Protein AF-A0AAD8HWA9-F1 (afdb_monomer)

Solvent-accessible surface area (backbone atoms only — not comparable to full-atom values): 43691 Å² total; per-residue (Å²): 137,83,85,90,86,88,87,91,81,91,84,90,85,90,85,90,84,88,86,84,90,77,82,81,75,80,81,87,80,77,81,75,75,87,84,64,97,68,61,70,68,55,58,55,50,42,59,58,59,64,49,77,80,74,90,68,75,93,70,88,72,83,79,80,77,84,83,80,87,87,89,87,80,91,86,86,87,79,88,87,81,90,82,84,89,86,88,86,81,89,86,84,91,88,86,87,83,89,86,86,88,89,85,86,84,91,80,91,85,91,82,91,76,96,69,92,72,86,72,72,50,77,64,54,53,51,52,53,50,52,55,52,50,52,38,34,59,66,38,38,50,53,48,31,63,45,18,68,37,69,71,51,27,52,52,38,56,77,64,50,43,62,60,54,43,44,56,43,67,73,69,60,88,48,64,68,56,44,29,44,44,40,42,26,52,36,32,32,44,72,38,72,74,48,35,49,53,53,72,68,38,86,68,42,62,58,55,49,59,57,44,64,75,54,89,52,63,67,37,38,28,34,42,27,46,34,51,26,50,46,42,60,39,88,78,15,52,67,58,37,62,68,43,48,48,67,70,51,48,50,44,54,54,47,51,42,67,69,57,87,50,66,67,43,36,42,23,37,47,47,28,53,34,28,46,66,71,25,55,69,70,41,25,68,61,42,48,63,55,43,55,76,74,37,48,57,60,46,48,45,52,49,50,52,50,53,50,55,44,52,78,74,44,92,54,78,81,50,51,62,44,51,35,50,48,40,50,36,50,35,54,44,49,70,36,85,97,50,15,65,72,50,43,69,35,67,65,52,56,50,53,43,50,54,56,39,54,50,84,61,50,80,84,42,36,67,45,40,43,44,37,36,36,39,47,31,58,29,50,74,82,30,73,74,56,45,68,73,50,50,78,38,64,64,52,56,47,38,54,58,70,43,51,83,78,28,75,90,36,70,64,39,42,44,18,46,25,37,44,51,23,55,43,39,52,72,55,74,85,54,95,67,58,67,68,62,53,52,54,54,49,50,50,51,59,76,41,37,67,62,55,46,52,59,57,63,69,50,78,78,57,91,80,79,80,76,96,71,83,92,67,101,67,90,72,78,56,33,53,63,53,20,37,54,36,51,47,44,44,53,50,53,51,52,55,51,61,77,69,57,73,92,78,89,83,90,81,81,88,74,62,67,65,55,56,50,52,51,48,56,68,60,70,72,56,67,42,31,49,38,81,54,97,67,30,35,28,38,53,43,47,54,71,74,61,93,91,62,83,53,98,86,57,86,47,42,33,38,34,42,40,37,39,70,45,72,80,33,39,63,63,51,52,53,50,51,74,72,35,87,62,41,73,74,77,60,59,48,88,46,74,36,48,43,64,56,76,43,44,43,48,47,76,50,78,50,77,44,76,46,47,67,61,42,35,75,75,65,61,41,54,58,56,33,86,89,46,64,68,51,60,89,81,41,102,57,86,60,53,52,89,77,43,76,50,72,51,74,51,72,38,39,71,66,45,59,70,64,43,78,80,78,88,89,83,91,81,92,83,85,87,82,85,84,80,96,71,81,89,70,71,46,70,48,68,50,76,45,27,27,37,38,37,31,26,31,71,87,79,65,47,75,79,44,75,53,70,48,80,72,54,67,61,123

Secondary structure (DSSP, 8-state):
----------------------PPPPPS-----TT-SS-HHHHHHHHHHTSPPP-------------------------------------------------------------------HHHHHHHHHHHHHHIIIIIHHHHHHTTSHHHHHHHHHTTHHHHHHHHHHH---HHHHHHHHHHHHHHTTSHHHHHHHHTSTTHHHHHHHGGG---HHHHHHHHHHHHHHHTSTT-HHHHHHH-SHHHHHHHHHHHHH---HHHHHHHHHHHHHHHHS-HHHHHHHHHHHHHTTHHHHHHHHHHHHHHHHHHS--THHHHHHHHHHHHHHHHHTSTTTHHHHHT-HHHHHHHHHHHT-S-TTTTHHHHHHHHHHHHHHHHS-HHHHHHHTT-HHHHHHHHTTGGGSTT-HHHHHHHHHHHHHHGGGGSSS---HHHHHHHHHHHHHTHHHHHHHHHHTTT--S--------S--PPPHHHHHHHHHHHHHHHHHHHHHH--S----S----HHHHHHHHHHHH-SEEEEEEETTEEEEEEEPPPPTT---TTPPPEEEEEEEESSTTTHHHHHHHHHHSTTHHHHT---S-EEEEEEE---EEEEEEEE-HHHHHHTT--GGG-SSS-TTTTT-SS-------EEEEEEEE-TTSTTTTTS--------------------EEEE--S-EEEEEEETTT--EEEEEEES-----

Organism: NCBI:txid360622

Radius of gyration: 44.49 Å; Cα contacts (8 Å, |Δi|>4): 782; chains: 1; bounding box: 123×96×144 Å

Mean predicted aligned error: 19.8 Å

InterPro domains:
  IPR011989 Armadillo-like helical [G3DSA:1.25.10.10] (128-453)
  IPR016024 Armadillo-type fold [SSF48371] (143-524)
  IPR023795 Serpin, conserved site [PS00284] (684-694)
  IPR023796 Serpin domain [PF00079] (530-711)
  IPR023796 Serpin domain [SM00093] (346-711)
  IPR036186 Serpin superfamily [SSF56574] (532-711)
  IPR042185 Serpin superfamily, domain 2 [G3DSA:2.30.39.10] (522-615)
  IPR042185 Serpin superfamily, domain 2 [G3DSA:2.30.39.10] (666-713)
  IPR052464 Synovial Proliferation Regulator [PTHR23424] (20-462)

Structure (mmCIF, N/CA/C/O backbone):
data_AF-A0AAD8HWA9-F1
#
_entry.id   AF-A0AAD8HWA9-F1
#
loop_
_atom_site.group_PDB
_atom_site.id
_atom_site.type_symbol
_atom_site.label_atom_id
_atom_site.label_alt_id
_atom_site.label_comp_id
_atom_site.label_asym_id
_atom_site.label_entity_id
_atom_site.label_seq_id
_atom_site.pdbx_PDB_ins_code
_atom_site.Cartn_x
_atom_site.Cartn_y
_atom_site.Cartn_z
_atom_site.occupancy
_atom_site.B_iso_or_equiv
_atom_site.auth_seq_id
_atom_site.auth_comp_id
_atom_site.auth_asym_id
_atom_site.auth_atom_id
_atom_site.pdbx_PDB_model_num
ATOM 1 N N . MET A 1 1 ? -18.175 44.333 -7.449 1.00 30.64 1 MET A N 1
ATOM 2 C CA . MET A 1 1 ? -19.142 45.452 -7.505 1.00 30.64 1 MET A CA 1
ATOM 3 C C . MET A 1 1 ? -20.526 44.831 -7.435 1.00 30.64 1 MET A C 1
ATOM 5 O O . MET A 1 1 ? -20.897 44.147 -8.371 1.00 30.64 1 MET A O 1
ATOM 9 N N . SER A 1 2 ? -21.100 44.691 -6.244 1.00 31.38 2 SER A N 1
ATOM 10 C CA . SER A 1 2 ? -21.904 45.689 -5.509 1.00 31.38 2 SER A CA 1
ATOM 11 C C . SER A 1 2 ? -23.396 45.515 -5.810 1.00 31.38 2 SER A C 1
ATOM 13 O O . SER A 1 2 ? -23.853 45.803 -6.910 1.00 31.38 2 SER A O 1
ATOM 15 N N . ILE A 1 3 ? -24.107 45.025 -4.792 1.00 35.56 3 ILE A N 1
ATOM 16 C CA . ILE A 1 3 ? -25.570 44.935 -4.661 1.00 35.56 3 ILE A CA 1
ATOM 17 C C . ILE A 1 3 ? -26.160 46.361 -4.585 1.00 35.56 3 ILE A C 1
ATOM 19 O O . ILE A 1 3 ? -25.444 47.296 -4.208 1.00 35.56 3 ILE A O 1
ATOM 23 N N . PRO A 1 4 ? -27.459 46.538 -4.885 1.00 45.69 4 PRO A N 1
ATOM 24 C CA . PRO A 1 4 ? -28.333 46.993 -3.803 1.00 45.69 4 PRO A CA 1
ATOM 25 C C . PRO A 1 4 ? -29.704 46.295 -3.734 1.00 45.69 4 PRO A C 1
ATOM 27 O O . PRO A 1 4 ? -30.178 45.640 -4.657 1.00 45.69 4 PRO A O 1
ATOM 30 N N . SER A 1 5 ? -30.268 46.469 -2.547 1.00 35.44 5 SER A N 1
ATOM 31 C CA . SER A 1 5 ? -31.387 45.855 -1.840 1.00 35.44 5 SER A CA 1
ATOM 32 C C . SER A 1 5 ? -32.720 46.603 -1.976 1.00 35.44 5 SER A C 1
ATOM 34 O O . SER A 1 5 ? -32.731 47.766 -2.368 1.00 35.44 5 SER A O 1
ATOM 36 N N . GLN A 1 6 ? -33.811 45.939 -1.561 1.00 33.28 6 GLN A N 1
ATOM 37 C CA . GLN A 1 6 ? -35.008 46.434 -0.831 1.00 33.28 6 GLN A CA 1
ATOM 38 C C . GLN A 1 6 ? -36.048 45.287 -0.800 1.00 33.28 6 GLN A C 1
ATOM 40 O O . GLN A 1 6 ? -36.110 44.537 -1.765 1.00 33.28 6 GLN A O 1
ATOM 45 N N . SER A 1 7 ? -36.955 45.053 0.153 1.00 31.30 7 SER A N 1
ATOM 46 C CA . SER A 1 7 ? -37.254 45.419 1.553 1.00 31.30 7 SER A CA 1
ATOM 47 C C . SER A 1 7 ? -38.742 45.054 1.736 1.00 31.30 7 SER A C 1
ATOM 49 O O . SER A 1 7 ? -39.508 45.392 0.836 1.00 31.30 7 SER A O 1
ATOM 51 N N . ASN A 1 8 ? -39.158 44.413 2.837 1.00 27.41 8 ASN A N 1
ATOM 52 C CA . ASN A 1 8 ? -40.399 44.713 3.587 1.00 27.41 8 ASN A CA 1
ATOM 53 C C . ASN A 1 8 ? -40.631 43.700 4.723 1.00 27.41 8 ASN A C 1
ATOM 55 O O . ASN A 1 8 ? -40.444 42.502 4.530 1.00 27.41 8 ASN A O 1
ATOM 59 N N . ALA A 1 9 ? -41.048 44.229 5.875 1.00 31.14 9 ALA A N 1
ATOM 60 C CA . ALA A 1 9 ? -41.313 43.555 7.143 1.00 31.14 9 ALA A CA 1
ATOM 61 C C . ALA A 1 9 ? -42.718 43.934 7.672 1.00 31.14 9 ALA A C 1
ATOM 63 O O . ALA A 1 9 ? -43.141 45.074 7.474 1.00 31.14 9 ALA A O 1
ATOM 64 N N . ASP A 1 10 ? -43.383 42.933 8.263 1.00 30.36 10 ASP A N 1
ATOM 65 C CA . ASP A 1 10 ? -44.186 42.841 9.508 1.00 30.36 10 ASP A CA 1
ATOM 66 C C . ASP A 1 10 ? -45.304 43.852 9.880 1.00 30.36 10 ASP A C 1
ATOM 68 O O . ASP A 1 10 ? -45.093 45.062 9.886 1.00 30.36 10 ASP A O 1
ATOM 72 N N . ASP A 1 11 ? -46.512 43.344 10.219 1.00 30.02 11 ASP A N 1
ATOM 73 C CA . ASP A 1 11 ? -47.008 43.165 11.617 1.00 30.02 11 ASP A CA 1
ATOM 74 C C . ASP A 1 11 ? -48.532 42.818 11.742 1.00 30.02 11 ASP A C 1
ATOM 76 O O . ASP A 1 11 ? -49.375 43.456 11.113 1.00 30.02 11 ASP A O 1
ATOM 80 N N . GLU A 1 12 ? -48.833 41.784 12.562 1.00 30.61 12 GLU A N 1
ATOM 81 C CA . GLU A 1 12 ? -49.868 41.579 13.632 1.00 30.61 12 GLU A CA 1
ATOM 82 C C . GLU A 1 12 ? -51.322 42.162 13.533 1.00 30.61 12 GLU A C 1
ATOM 84 O O . GLU A 1 12 ? -51.535 43.236 12.995 1.00 30.61 12 GLU A O 1
ATOM 89 N N . GLN A 1 13 ? -52.450 41.627 14.067 1.00 29.00 13 GLN A N 1
ATOM 90 C CA . GLN A 1 13 ? -52.815 40.717 15.184 1.00 29.00 13 GLN A CA 1
ATOM 91 C C . GLN A 1 13 ? -54.371 40.488 15.192 1.00 29.00 13 GLN A C 1
ATOM 93 O O . GLN A 1 13 ? -55.104 41.429 14.881 1.00 29.00 13 GLN A O 1
ATOM 98 N N . GLN A 1 14 ? -54.914 39.341 15.666 1.00 28.14 14 GLN A N 1
ATOM 99 C CA . GLN A 1 14 ? -56.225 39.273 16.378 1.00 28.14 14 GLN A CA 1
ATOM 100 C C . GLN A 1 14 ? -56.448 37.968 17.194 1.00 28.14 14 GLN A C 1
ATOM 102 O O . GLN A 1 14 ? -55.934 36.909 16.856 1.00 28.14 14 GLN A O 1
ATOM 107 N N . GLN A 1 15 ? -57.199 38.091 18.301 1.00 30.38 15 GLN A N 1
ATOM 108 C CA . GLN A 1 15 ? -57.195 37.296 19.550 1.00 30.38 15 GLN A CA 1
ATOM 109 C C . GLN A 1 15 ? -58.162 36.081 19.678 1.00 30.38 15 GLN A C 1
ATOM 111 O O . GLN A 1 15 ? -59.292 36.133 19.210 1.00 30.38 15 GLN A O 1
ATOM 116 N N . ASN A 1 16 ? -57.724 35.115 20.515 1.00 27.03 16 ASN A N 1
ATOM 117 C CA . ASN A 1 16 ? -58.396 34.304 21.572 1.00 27.03 16 ASN A CA 1
ATOM 118 C C . ASN A 1 16 ? -59.593 33.349 21.301 1.00 27.03 16 ASN A C 1
ATOM 120 O O . ASN A 1 16 ? -60.705 33.796 21.043 1.00 27.03 16 ASN A O 1
ATOM 124 N N . SER A 1 17 ? -59.447 32.054 21.665 1.00 26.14 17 SER A N 1
ATOM 125 C CA . SER A 1 17 ? -60.053 31.461 22.896 1.00 26.14 17 SER A CA 1
ATOM 126 C C . SER A 1 17 ? -59.819 29.932 23.100 1.00 26.14 17 SER A C 1
ATOM 128 O O . SER A 1 17 ? -60.095 29.132 22.220 1.00 26.14 17 SER A O 1
ATOM 130 N N . VAL A 1 18 ? -59.356 29.581 24.317 1.00 30.23 18 VAL A N 1
ATOM 131 C CA . VAL A 1 18 ? -59.703 28.433 25.210 1.00 30.23 18 VAL A CA 1
ATOM 132 C C . VAL A 1 18 ? -59.422 26.956 24.790 1.00 30.23 18 VAL A C 1
ATOM 134 O O . VAL A 1 18 ? -60.035 26.405 23.887 1.00 30.23 18 VAL A O 1
ATOM 137 N N . GLN A 1 19 ? -58.545 26.296 25.571 1.00 29.11 19 GLN A N 1
ATOM 138 C CA . GLN A 1 19 ? -58.250 24.839 25.689 1.00 29.11 19 GLN A CA 1
ATOM 139 C C . GLN A 1 19 ? -59.367 24.071 26.464 1.00 29.11 19 GLN A C 1
ATOM 141 O O . GLN A 1 19 ? -60.099 24.758 27.181 1.00 29.11 19 GLN A O 1
ATOM 146 N N . PRO A 1 20 ? -59.496 22.707 26.457 1.00 37.34 20 PRO A N 1
ATOM 147 C CA . PRO A 1 20 ? -58.376 21.785 26.744 1.00 37.34 20 PRO A CA 1
ATOM 148 C C . PRO A 1 20 ? -58.397 20.335 26.156 1.00 37.34 20 PRO A C 1
ATOM 150 O O . PRO A 1 20 ? -59.402 19.854 25.653 1.00 37.34 20 PRO A O 1
ATOM 153 N N . TYR A 1 21 ? -57.240 19.660 26.286 1.00 30.38 21 TYR A N 1
ATOM 154 C CA . TYR A 1 21 ? -56.927 18.210 26.233 1.00 30.38 21 TYR A CA 1
ATOM 155 C C . TYR A 1 21 ? -57.610 17.292 25.196 1.00 30.38 21 TYR A C 1
ATOM 157 O O . TYR A 1 21 ? -58.744 16.890 25.399 1.00 30.38 21 TYR A O 1
ATOM 165 N N . HIS A 1 22 ? -56.836 16.804 24.213 1.00 34.84 22 HIS A N 1
ATOM 166 C CA . HIS A 1 22 ? -56.788 15.396 23.771 1.00 34.84 22 HIS A CA 1
ATOM 167 C C . HIS A 1 22 ? -55.508 15.162 22.939 1.00 34.84 22 HIS A C 1
ATOM 169 O O . HIS A 1 22 ? -55.109 16.020 22.155 1.00 34.84 22 HIS A O 1
ATOM 175 N N . HIS A 1 23 ? -54.848 14.020 23.156 1.00 32.06 23 HIS A N 1
ATOM 176 C CA . HIS A 1 23 ? -53.682 13.546 22.400 1.00 32.06 23 HIS A CA 1
ATOM 177 C C . HIS A 1 23 ? -53.932 13.596 20.879 1.00 32.06 23 HIS A C 1
ATOM 179 O O . HIS A 1 23 ? -55.026 13.213 20.454 1.00 32.06 23 HIS A O 1
ATOM 185 N N . PRO A 1 24 ? -52.961 13.998 20.038 1.00 31.22 24 PRO A N 1
ATOM 186 C CA . PRO A 1 24 ? -53.087 13.771 18.605 1.00 31.22 24 PRO A CA 1
ATOM 187 C C . PRO A 1 24 ? -52.964 12.264 18.328 1.00 31.22 24 PRO A C 1
ATOM 189 O O . PRO A 1 24 ? -52.052 11.606 18.826 1.00 31.22 24 PRO A O 1
ATOM 192 N N . CYS A 1 25 ? -53.914 11.708 17.570 1.00 30.34 25 CYS A N 1
ATOM 193 C CA . CYS A 1 25 ? -53.794 10.359 17.013 1.00 30.34 25 CYS A CA 1
ATOM 194 C C . CYS A 1 25 ? -52.544 10.269 16.118 1.00 30.34 25 CYS A C 1
ATOM 196 O O . CYS A 1 25 ? -52.185 11.279 15.504 1.00 30.34 25 CYS A O 1
ATOM 198 N N . PRO A 1 26 ? -51.901 9.089 16.022 1.00 32.84 26 PRO A N 1
ATOM 199 C CA . PRO A 1 26 ? -50.756 8.905 15.137 1.00 32.84 26 PRO A CA 1
ATOM 200 C C . PRO A 1 26 ? -51.168 9.219 13.689 1.00 32.84 26 PRO A C 1
ATOM 202 O O . PRO A 1 26 ? -52.302 8.904 13.305 1.00 32.84 26 PRO A O 1
ATOM 205 N N . PRO A 1 27 ? -50.304 9.871 12.892 1.00 35.84 27 PRO A N 1
ATOM 206 C CA . PRO A 1 27 ? -50.616 10.160 11.502 1.00 35.84 27 PRO A CA 1
ATOM 207 C C . PRO A 1 27 ? -50.806 8.847 10.736 1.00 35.84 27 PRO A C 1
ATOM 209 O O . PRO A 1 27 ? -49.982 7.940 10.796 1.00 35.84 27 PRO A O 1
ATOM 212 N N . SER A 1 28 ? -51.930 8.741 10.034 1.00 41.75 28 SER A N 1
ATOM 213 C CA . SER A 1 28 ? -52.166 7.702 9.039 1.00 41.75 28 SER A CA 1
ATOM 214 C C . SER A 1 28 ? -51.324 8.004 7.801 1.00 41.75 28 SER A C 1
ATOM 216 O O . SER A 1 28 ? -51.420 9.113 7.274 1.00 41.75 28 SER A O 1
ATOM 218 N N . ASP A 1 29 ? -50.564 6.997 7.367 1.00 42.84 29 ASP A N 1
ATOM 219 C CA . ASP A 1 29 ? -49.710 6.923 6.170 1.00 42.84 29 ASP A CA 1
ATOM 220 C C . ASP A 1 29 ? -48.204 7.158 6.403 1.00 42.84 29 ASP A C 1
ATOM 222 O O . ASP A 1 29 ? -47.565 7.971 5.738 1.00 42.84 29 ASP A O 1
ATOM 226 N N . GLU A 1 30 ? -47.597 6.354 7.283 1.00 37.91 30 GLU A N 1
ATOM 227 C CA . GLU A 1 30 ? -46.209 5.919 7.080 1.00 37.91 30 GLU A CA 1
ATOM 228 C C . GLU A 1 30 ? -46.222 4.778 6.052 1.00 37.91 30 GLU A C 1
ATOM 230 O O . GLU A 1 30 ? -46.548 3.627 6.349 1.00 37.91 30 GLU A O 1
ATOM 235 N N . LEU A 1 31 ? -45.919 5.115 4.797 1.00 36.25 31 LEU A N 1
ATOM 236 C CA . LEU A 1 31 ? -45.506 4.129 3.802 1.00 36.25 31 LEU A CA 1
ATOM 237 C C . LEU A 1 31 ? -44.145 3.580 4.239 1.00 36.25 31 LEU A C 1
ATOM 239 O O . LEU A 1 31 ? -43.100 4.118 3.879 1.00 36.25 31 LEU A O 1
ATOM 243 N N . PHE A 1 32 ? -44.173 2.525 5.048 1.00 40.81 32 PHE A N 1
ATOM 244 C CA . PHE A 1 32 ? -42.990 1.737 5.355 1.00 40.81 32 PHE A CA 1
ATOM 245 C C . PHE A 1 32 ? -42.527 1.027 4.083 1.00 40.81 32 PHE A C 1
ATOM 247 O O . PHE A 1 32 ? -43.255 0.217 3.503 1.00 40.81 32 PHE A O 1
ATOM 254 N N . ASP A 1 33 ? -41.323 1.371 3.635 1.00 37.69 33 ASP A N 1
ATOM 255 C CA . ASP A 1 33 ? -40.653 0.689 2.538 1.00 37.69 33 ASP A CA 1
ATOM 256 C C . ASP A 1 33 ? -40.306 -0.747 2.970 1.00 37.69 33 ASP A C 1
ATOM 258 O O . ASP A 1 33 ? -39.709 -0.983 4.020 1.00 37.69 33 ASP A O 1
ATOM 262 N N . VAL A 1 34 ? -40.745 -1.728 2.182 1.00 42.34 34 VAL A N 1
ATOM 263 C CA . VAL A 1 34 ? -40.865 -3.153 2.550 1.00 42.34 34 VAL A CA 1
ATOM 264 C C . VAL A 1 34 ? -39.536 -3.902 2.362 1.00 42.34 34 VAL A C 1
ATOM 266 O O . VAL A 1 34 ? -39.508 -5.037 1.886 1.00 42.34 34 VAL A O 1
ATOM 269 N N . SER A 1 35 ? -38.403 -3.275 2.680 1.00 42.78 35 SER A N 1
ATOM 270 C CA . SER A 1 35 ? -37.082 -3.885 2.463 1.00 42.78 35 SER A CA 1
ATOM 271 C C . SER A 1 35 ? -36.523 -4.628 3.682 1.00 42.78 35 SER A C 1
ATOM 273 O O . SER A 1 35 ? -35.545 -5.362 3.539 1.00 42.78 35 SER A O 1
ATOM 275 N N . THR A 1 36 ? -37.162 -4.535 4.855 1.00 49.91 36 THR A N 1
ATOM 276 C CA . THR A 1 36 ? -36.752 -5.268 6.063 1.00 49.91 36 THR A CA 1
ATOM 277 C C . THR A 1 36 ? -37.834 -6.242 6.539 1.00 49.91 36 THR A C 1
ATOM 279 O O . THR A 1 36 ? -39.019 -5.932 6.618 1.00 49.91 36 THR A O 1
ATOM 282 N N . THR A 1 37 ? -37.431 -7.478 6.847 1.00 61.88 37 THR A N 1
ATOM 283 C CA . THR A 1 37 ? -38.319 -8.565 7.304 1.00 61.88 37 THR A CA 1
ATOM 284 C C . THR A 1 37 ? -38.633 -8.517 8.803 1.00 61.88 37 THR A C 1
ATOM 286 O O . THR A 1 37 ? -39.300 -9.419 9.310 1.00 61.88 37 THR A O 1
ATOM 289 N N . VAL A 1 38 ? -38.130 -7.516 9.531 1.00 75.44 38 VAL A N 1
ATOM 290 C CA . VAL A 1 38 ? -38.249 -7.408 10.991 1.00 75.44 38 VAL A CA 1
ATOM 291 C C . VAL A 1 38 ? -39.128 -6.209 11.341 1.00 75.44 38 VAL A C 1
ATOM 293 O O . VAL A 1 38 ? -38.863 -5.090 10.915 1.00 75.44 38 VAL A O 1
ATOM 296 N N . ASP A 1 39 ? -40.181 -6.454 12.122 1.00 79.94 39 ASP A N 1
ATOM 297 C CA . ASP A 1 39 ? -41.118 -5.428 12.594 1.00 79.94 39 ASP A CA 1
ATOM 298 C C . ASP A 1 39 ? -40.396 -4.408 13.506 1.00 79.94 39 ASP A C 1
ATOM 300 O O . ASP A 1 39 ? -39.759 -4.826 14.480 1.00 79.94 39 ASP A O 1
ATOM 304 N N . PRO A 1 40 ? -40.512 -3.085 13.268 1.00 85.31 40 PRO A N 1
ATOM 305 C CA . PRO A 1 40 ? -39.975 -2.050 14.157 1.00 85.31 40 PRO A CA 1
ATOM 306 C C . PRO A 1 40 ? -40.352 -2.237 15.636 1.00 85.31 40 PRO A C 1
ATOM 308 O O . PRO A 1 40 ? -39.545 -1.994 16.538 1.00 85.31 40 PRO A O 1
ATOM 311 N N . SER A 1 41 ? -41.556 -2.747 15.902 1.00 87.50 41 SER A N 1
ATOM 312 C CA . SER A 1 41 ? -42.059 -3.039 17.249 1.00 87.50 41 SER A CA 1
ATOM 313 C C . SER A 1 41 ? -41.216 -4.094 17.970 1.00 87.50 41 SER A C 1
ATOM 315 O O . SER A 1 41 ? -41.079 -4.053 19.196 1.00 87.50 41 SER A O 1
ATOM 317 N N . TYR A 1 42 ? -40.628 -5.031 17.221 1.00 92.38 42 TYR A N 1
ATOM 318 C CA . TYR A 1 42 ? -39.742 -6.055 17.763 1.00 92.38 42 TYR A CA 1
ATOM 319 C C . TYR A 1 42 ? -38.426 -5.444 18.256 1.00 92.38 42 TYR A C 1
ATOM 321 O O . TYR A 1 42 ? -38.023 -5.716 19.385 1.00 92.38 42 TYR A O 1
ATOM 329 N N . VAL A 1 43 ? -37.813 -4.547 17.475 1.00 91.19 43 VAL A N 1
ATOM 330 C CA . VAL A 1 43 ? -36.579 -3.836 17.866 1.00 91.19 43 VAL A CA 1
ATOM 331 C C . VAL A 1 43 ? -36.803 -3.025 19.144 1.00 91.19 43 VAL A C 1
ATOM 333 O O . VAL A 1 43 ? -36.037 -3.137 20.100 1.00 91.19 43 VAL A O 1
ATOM 336 N N . ILE A 1 44 ? -37.911 -2.282 19.214 1.00 91.69 44 ILE A N 1
ATOM 337 C CA . ILE A 1 44 ? -38.283 -1.504 20.405 1.00 91.69 44 ILE A CA 1
ATOM 338 C C . ILE A 1 44 ? -38.509 -2.424 21.615 1.00 91.69 44 ILE A C 1
ATOM 340 O O . ILE A 1 44 ? -38.101 -2.102 22.733 1.00 91.69 44 ILE A O 1
ATOM 344 N N . SER A 1 45 ? -39.150 -3.583 21.413 1.00 93.19 45 SER A N 1
ATOM 345 C CA . SER A 1 45 ? -39.345 -4.573 22.477 1.00 93.19 45 SER A CA 1
ATOM 346 C C . SER A 1 45 ? -38.015 -5.098 23.020 1.00 93.19 45 SER A C 1
ATOM 348 O O . SER A 1 45 ? -37.881 -5.209 24.237 1.00 93.19 45 SER A O 1
ATOM 350 N N . LEU A 1 46 ? -37.034 -5.372 22.155 1.00 93.69 46 LEU A N 1
ATOM 351 C CA . LEU A 1 46 ? -35.701 -5.816 22.568 1.00 93.69 46 LEU A CA 1
ATOM 352 C C . LEU A 1 46 ? -34.983 -4.753 23.409 1.00 93.69 46 LEU A C 1
ATOM 354 O O . LEU A 1 46 ? -34.505 -5.080 24.490 1.00 93.69 46 LEU A O 1
ATOM 358 N N . ILE A 1 47 ? -34.982 -3.483 22.979 1.00 93.12 47 ILE A N 1
ATOM 359 C CA . ILE A 1 47 ? -34.357 -2.382 23.740 1.00 93.12 47 ILE A CA 1
ATOM 360 C C . ILE A 1 47 ? -34.980 -2.275 25.138 1.00 93.12 47 ILE A C 1
ATOM 362 O O . ILE A 1 47 ? -34.273 -2.183 26.139 1.00 93.12 47 ILE A O 1
ATOM 366 N N . ARG A 1 48 ? -36.313 -2.360 25.237 1.00 92.06 48 ARG A N 1
ATOM 367 C CA . ARG A 1 48 ? -37.019 -2.302 26.529 1.00 92.06 48 ARG A CA 1
ATOM 368 C C . ARG A 1 48 ? -36.670 -3.460 27.460 1.00 92.06 48 ARG A C 1
ATOM 370 O O . ARG A 1 48 ? -36.685 -3.265 28.670 1.00 92.06 48 ARG A O 1
ATOM 377 N N . LYS A 1 49 ? -36.365 -4.643 26.922 1.00 91.50 49 LYS A N 1
ATOM 378 C CA . LYS A 1 49 ? -35.958 -5.812 27.717 1.00 91.50 49 LYS A CA 1
ATOM 379 C C . LYS A 1 49 ? -34.545 -5.696 28.297 1.00 91.50 49 LYS A C 1
ATOM 381 O O . LYS A 1 49 ? -34.229 -6.451 29.209 1.00 91.50 49 LYS A O 1
ATOM 386 N N . LEU A 1 50 ? -33.721 -4.772 27.793 1.00 90.25 50 LEU A N 1
ATOM 387 C CA . LEU A 1 50 ? -32.393 -4.477 28.344 1.00 90.25 50 LEU A CA 1
ATOM 388 C C . LEU A 1 50 ? -32.428 -3.493 29.520 1.00 90.25 50 LEU A C 1
ATOM 390 O O . LEU A 1 50 ? -31.440 -3.357 30.240 1.00 90.25 50 LEU A O 1
ATOM 394 N N . LEU A 1 51 ? -33.550 -2.798 29.725 1.00 86.38 51 LEU A N 1
ATOM 395 C CA . LEU A 1 51 ? -33.713 -1.910 30.869 1.00 86.38 51 LEU A CA 1
ATOM 396 C C . LEU A 1 51 ? -33.838 -2.733 32.162 1.00 86.38 51 LEU A C 1
ATOM 398 O O . LEU A 1 51 ? -34.503 -3.773 32.158 1.00 86.38 51 LEU A O 1
ATOM 402 N N . PRO A 1 52 ? -33.261 -2.265 33.286 1.00 76.50 52 PRO A N 1
ATOM 403 C CA . PRO A 1 52 ? -33.460 -2.911 34.575 1.00 76.50 52 PRO A CA 1
ATOM 404 C C . PRO A 1 52 ? -34.960 -3.040 34.869 1.00 76.50 52 PRO A C 1
ATOM 406 O O . PRO A 1 52 ? -35.707 -2.086 34.616 1.00 76.50 52 PRO A O 1
ATOM 409 N N . PRO A 1 53 ? -35.426 -4.170 35.426 1.00 65.94 53 PRO A N 1
ATOM 410 C CA . PRO A 1 53 ? -36.815 -4.285 35.838 1.00 65.94 53 PRO A CA 1
ATOM 411 C C . PRO A 1 53 ? -37.104 -3.175 36.852 1.00 65.94 53 PRO A C 1
ATOM 413 O O . PRO A 1 53 ? -36.448 -3.090 37.891 1.00 65.94 53 PRO A O 1
ATOM 416 N N . CYS A 1 54 ? -38.053 -2.287 36.539 1.00 39.69 54 CYS A N 1
ATOM 417 C CA . CYS A 1 54 ? -38.448 -1.240 37.471 1.00 39.69 54 CYS A CA 1
ATOM 418 C C . CYS A 1 54 ? -38.857 -1.888 38.796 1.00 39.69 54 CYS A C 1
ATOM 420 O O . CYS A 1 54 ? -39.779 -2.703 38.842 1.00 39.69 54 CYS A O 1
ATOM 422 N N . SER A 1 55 ? -38.214 -1.477 39.886 1.00 36.59 55 SER A N 1
ATOM 423 C CA . SER A 1 55 ? -38.670 -1.710 41.253 1.00 36.59 55 SER A CA 1
ATOM 424 C C . SER A 1 55 ? -39.928 -0.877 41.529 1.00 36.59 55 SER A C 1
ATOM 426 O O . SER A 1 55 ? -39.960 0.012 42.373 1.00 36.59 55 SER A O 1
ATOM 428 N N . THR A 1 56 ? -41.006 -1.146 40.795 1.00 32.44 56 THR A N 1
ATOM 429 C CA . THR A 1 56 ? -42.348 -0.729 41.183 1.00 32.44 56 THR A CA 1
ATOM 430 C C . THR A 1 56 ? -42.931 -1.813 42.066 1.00 32.44 56 THR A C 1
ATOM 432 O O . THR A 1 56 ? -43.246 -2.906 41.602 1.00 32.44 56 THR A O 1
ATOM 435 N N . SER A 1 57 ? -43.033 -1.475 43.351 1.00 31.75 57 SER A N 1
ATOM 436 C CA . SER A 1 57 ? -43.930 -2.050 44.352 1.00 31.75 57 SER A CA 1
ATOM 437 C C . SER A 1 57 ? -44.998 -2.983 43.778 1.00 31.75 57 SER A C 1
ATOM 439 O O . SER A 1 57 ? -45.828 -2.542 42.985 1.00 31.75 57 SER A O 1
ATOM 441 N N . SER A 1 58 ? -44.995 -4.235 44.238 1.00 32.56 58 SER A N 1
ATOM 442 C CA . SER A 1 58 ? -46.196 -5.017 44.554 1.00 32.56 58 SER A CA 1
ATOM 443 C C . SER A 1 58 ? -47.513 -4.483 43.970 1.00 32.56 58 SER A C 1
ATOM 445 O O . SER A 1 58 ? -48.359 -3.940 44.677 1.00 32.56 58 SER A O 1
ATOM 447 N N . ILE A 1 59 ? -47.730 -4.711 42.676 1.00 26.80 59 ILE A N 1
ATOM 448 C CA . ILE A 1 59 ? -49.076 -4.797 42.119 1.00 26.80 59 ILE A CA 1
ATOM 449 C C . ILE A 1 59 ? -49.202 -6.192 41.527 1.00 26.80 59 ILE A C 1
ATOM 451 O O . ILE A 1 59 ? -48.868 -6.460 40.377 1.00 26.80 59 ILE A O 1
ATOM 455 N N . VAL A 1 60 ? -49.694 -7.089 42.378 1.00 29.25 60 VAL A N 1
ATOM 456 C CA . VAL A 1 60 ? -50.362 -8.316 41.962 1.00 29.25 60 VAL A CA 1
ATOM 457 C C . VAL A 1 60 ? -51.490 -7.902 41.019 1.00 29.25 60 VAL A C 1
ATOM 459 O O . VAL A 1 60 ? -52.514 -7.383 41.458 1.00 29.25 60 VAL A O 1
ATOM 462 N N . THR A 1 61 ? -51.302 -8.113 39.722 1.00 23.59 61 THR A N 1
ATOM 463 C CA . THR A 1 61 ? -52.420 -8.275 38.796 1.00 23.59 61 THR A CA 1
ATOM 464 C C . THR A 1 61 ? -52.550 -9.766 38.545 1.00 23.59 61 THR A C 1
ATOM 466 O O . THR A 1 61 ? -51.733 -10.391 37.880 1.00 23.59 61 THR A O 1
ATOM 469 N N . CYS A 1 62 ? -53.555 -10.359 39.187 1.00 26.42 62 CYS A N 1
ATOM 470 C CA . CYS A 1 62 ? -54.045 -11.674 38.822 1.00 26.42 62 CYS A CA 1
ATOM 471 C C . CYS A 1 62 ? -54.621 -11.575 37.408 1.00 26.42 62 CYS A C 1
ATOM 473 O O . CYS A 1 62 ? -55.729 -11.062 37.239 1.00 26.42 62 CYS A O 1
ATOM 475 N N . GLU A 1 63 ? -53.907 -12.080 36.410 1.00 26.97 63 GLU A N 1
ATOM 476 C CA . GLU A 1 63 ? -54.542 -12.478 35.160 1.00 26.97 63 GLU A CA 1
ATOM 477 C C . GLU A 1 63 ? -55.077 -13.900 35.346 1.00 26.97 63 GLU A C 1
ATOM 479 O O . GLU A 1 63 ? -54.351 -14.891 35.374 1.00 26.97 63 GLU A O 1
ATOM 484 N N . ASN A 1 64 ? -56.389 -13.964 35.585 1.00 25.47 64 ASN A N 1
ATOM 485 C CA . ASN A 1 64 ? -57.172 -15.180 35.446 1.00 25.47 64 ASN A CA 1
ATOM 486 C C . ASN A 1 64 ? -57.157 -15.581 33.968 1.00 25.47 64 ASN A C 1
ATOM 488 O O . ASN A 1 64 ? -57.816 -14.935 33.156 1.00 25.47 64 ASN A O 1
ATOM 492 N N . GLU A 1 65 ? -56.464 -16.665 33.635 1.00 30.30 65 GLU A N 1
ATOM 493 C CA . GLU A 1 65 ? -56.745 -17.389 32.401 1.00 30.30 65 GLU A CA 1
ATOM 494 C C . GLU A 1 65 ? -58.040 -18.193 32.563 1.00 30.30 65 GLU A C 1
ATOM 496 O O . GLU A 1 65 ? -58.197 -19.037 33.455 1.00 30.30 65 GLU A O 1
ATOM 501 N N . ASP A 1 66 ? -58.982 -17.880 31.679 1.00 26.00 66 ASP A N 1
ATOM 502 C CA . ASP A 1 66 ? -60.262 -18.543 31.492 1.00 26.00 66 ASP A CA 1
ATOM 503 C C . ASP A 1 66 ? -60.093 -20.056 31.297 1.00 26.00 66 ASP A C 1
ATOM 505 O O . ASP A 1 66 ? -59.589 -20.546 30.285 1.00 26.00 66 ASP A O 1
ATOM 509 N N . ARG A 1 67 ? -60.626 -20.824 32.250 1.00 26.86 67 ARG A N 1
ATOM 510 C CA . ARG A 1 67 ? -61.010 -22.219 32.028 1.00 26.86 67 ARG A CA 1
ATOM 511 C C . ARG A 1 67 ? -62.380 -22.255 31.364 1.00 26.86 67 ARG A C 1
ATOM 513 O O . ARG A 1 67 ? -63.378 -21.910 31.992 1.00 26.86 67 ARG A O 1
ATOM 520 N N . THR A 1 68 ? -62.449 -22.821 30.160 1.00 25.33 68 THR A N 1
ATOM 521 C CA . THR A 1 68 ? -63.655 -23.530 29.710 1.00 25.33 68 THR A CA 1
ATOM 522 C C . THR A 1 68 ? -63.381 -25.034 29.683 1.00 25.33 68 THR A C 1
ATOM 524 O O . THR A 1 68 ? -62.309 -25.487 29.293 1.00 25.33 68 THR A O 1
ATOM 527 N N . CYS A 1 69 ? -64.352 -25.767 30.218 1.00 25.73 69 CYS A N 1
ATOM 528 C CA . CYS A 1 69 ? -64.336 -27.158 30.656 1.00 25.73 69 CYS A CA 1
ATOM 529 C C . CYS A 1 69 ? -64.232 -28.188 29.517 1.00 25.73 69 CYS A C 1
ATOM 531 O O . CYS A 1 69 ? -64.763 -27.938 28.441 1.00 25.73 69 CYS A O 1
ATOM 533 N N . ASP A 1 70 ? -63.761 -29.406 29.824 1.00 23.19 70 ASP A N 1
ATOM 534 C CA . ASP A 1 70 ? -64.714 -30.524 29.894 1.00 23.19 70 ASP A CA 1
ATOM 535 C C . ASP A 1 70 ? -64.258 -31.707 30.769 1.00 23.19 70 ASP A C 1
ATOM 537 O O . ASP A 1 70 ? -63.073 -31.944 30.994 1.00 23.19 70 ASP A O 1
ATOM 541 N N . LEU A 1 71 ? -65.265 -32.378 31.327 1.00 25.27 71 LEU A N 1
ATOM 542 C CA . LEU A 1 71 ? -65.246 -33.366 32.407 1.00 25.27 71 LEU A CA 1
ATOM 543 C C . LEU A 1 71 ? -64.865 -34.798 31.988 1.00 25.27 71 LEU A C 1
ATOM 545 O O . LEU A 1 71 ? -65.054 -35.182 30.840 1.00 25.27 71 LEU A O 1
ATOM 549 N N . MET A 1 72 ? -64.499 -35.600 33.007 1.00 23.44 72 MET A N 1
ATOM 550 C CA . MET A 1 72 ? -64.832 -37.023 33.292 1.00 23.44 72 MET A CA 1
ATOM 551 C C . MET A 1 72 ? -63.584 -37.783 33.783 1.00 23.44 72 MET A C 1
ATOM 553 O O . MET A 1 72 ? -62.512 -37.590 33.238 1.00 23.44 72 MET A O 1
ATOM 557 N N . VAL A 1 73 ? -63.574 -38.678 34.775 1.00 24.83 73 VAL A N 1
ATOM 558 C CA . VAL A 1 73 ? -64.537 -39.263 35.720 1.00 24.83 73 VAL A CA 1
ATOM 559 C C . VAL A 1 73 ? -63.684 -39.859 36.864 1.00 24.83 73 VAL A C 1
ATOM 561 O O . VAL A 1 73 ? -62.512 -40.172 36.683 1.00 24.83 73 VAL A O 1
ATOM 564 N N . ARG A 1 74 ? -64.278 -39.965 38.055 1.00 25.02 74 ARG A N 1
ATOM 565 C CA . ARG A 1 74 ? -63.729 -40.547 39.293 1.00 25.02 74 ARG A CA 1
ATOM 566 C C . ARG A 1 74 ? -63.312 -42.012 39.126 1.00 25.02 74 ARG A C 1
ATOM 568 O O . ARG A 1 74 ? -64.080 -42.762 38.541 1.00 25.02 74 ARG A O 1
ATOM 575 N N . GLU A 1 75 ? -62.274 -42.430 39.843 1.00 24.08 75 GLU A N 1
ATOM 576 C CA . GLU A 1 75 ? -62.239 -43.736 40.513 1.00 24.08 75 GLU A CA 1
ATOM 577 C C . GLU A 1 75 ? -61.404 -43.635 41.799 1.00 24.08 75 GLU A C 1
ATOM 579 O O . GLU A 1 75 ? -60.410 -42.914 41.869 1.00 24.08 75 GLU A O 1
ATOM 584 N N . ALA A 1 76 ? -61.921 -44.264 42.849 1.00 25.62 76 ALA A N 1
ATOM 585 C CA . ALA A 1 76 ? -61.366 -44.354 44.193 1.00 25.62 76 ALA A CA 1
ATOM 586 C C . ALA A 1 76 ? -60.879 -45.792 44.433 1.00 25.62 76 ALA A C 1
ATOM 588 O O . ALA A 1 76 ? -61.274 -46.665 43.670 1.00 25.62 76 ALA A O 1
ATOM 589 N N . GLU A 1 77 ? -60.124 -45.986 45.526 1.00 26.16 77 GLU A N 1
ATOM 590 C CA . GLU A 1 77 ? -59.596 -47.230 46.148 1.00 26.16 77 GLU A CA 1
ATOM 591 C C . GLU A 1 77 ? -58.057 -47.169 46.190 1.00 26.16 77 GLU A C 1
ATOM 593 O O . GLU A 1 77 ? -57.431 -46.832 45.196 1.00 26.16 77 GLU A O 1
ATOM 598 N N . GLY A 1 78 ? -57.332 -47.412 47.281 1.00 24.62 78 GLY A N 1
ATOM 599 C CA . GLY A 1 78 ? -57.616 -47.860 48.642 1.00 24.62 78 GLY A CA 1
ATOM 600 C C . GLY A 1 78 ? -56.266 -48.196 49.319 1.00 24.62 78 GLY A C 1
ATOM 601 O O . GLY A 1 78 ? -55.290 -48.430 48.616 1.00 24.62 78 GLY A O 1
ATOM 602 N N . GLU A 1 79 ? -56.256 -48.240 50.660 1.00 26.22 79 GLU A N 1
ATOM 603 C CA . GLU A 1 79 ? -55.263 -48.902 51.552 1.00 26.22 79 GLU A CA 1
ATOM 604 C C . GLU A 1 79 ? -53.870 -48.231 51.696 1.00 26.22 79 GLU A C 1
ATOM 606 O O . GLU A 1 79 ? -53.198 -47.963 50.713 1.00 26.22 79 GLU A O 1
ATOM 611 N N . CYS A 1 80 ? -53.357 -47.783 52.855 1.00 23.53 80 CYS A N 1
ATOM 612 C CA . CYS A 1 80 ? -53.254 -48.241 54.260 1.00 23.53 80 CYS A CA 1
ATOM 613 C C . CYS A 1 80 ? -51.819 -48.701 54.621 1.00 23.53 80 CYS A C 1
ATOM 615 O O . CYS A 1 80 ? -51.212 -49.473 53.889 1.00 23.53 80 CYS A O 1
ATOM 617 N N . MET A 1 81 ? -51.401 -48.300 55.836 1.00 25.98 81 MET A N 1
ATOM 618 C CA . MET A 1 81 ? -50.265 -48.734 56.687 1.00 25.98 81 MET A CA 1
ATOM 619 C C . MET A 1 81 ? -48.919 -47.995 56.485 1.00 25.98 81 MET A C 1
ATOM 621 O O . MET A 1 81 ? -48.416 -47.925 55.371 1.00 25.98 81 MET A O 1
ATOM 625 N N . GLU A 1 82 ? -48.384 -47.243 57.471 1.00 26.17 82 GLU A N 1
ATOM 626 C CA . GLU A 1 82 ? -47.729 -47.678 58.747 1.00 26.17 82 GLU A CA 1
ATOM 627 C C . GLU A 1 82 ? -46.504 -48.572 58.463 1.00 26.17 82 GLU A C 1
ATOM 629 O O . GLU A 1 82 ? -46.610 -49.483 57.658 1.00 26.17 82 GLU A O 1
ATOM 634 N N . GLU A 1 83 ? -45.278 -48.427 58.976 1.00 25.48 83 GLU A N 1
ATOM 635 C CA . GLU A 1 83 ? -44.603 -47.865 60.163 1.00 25.48 83 GLU A CA 1
ATOM 636 C C . GLU A 1 83 ? -43.116 -47.661 59.723 1.00 25.48 83 GLU A C 1
ATOM 638 O O . GLU A 1 83 ? -42.668 -48.283 58.766 1.00 25.48 83 GLU A O 1
ATOM 643 N N . GLY A 1 84 ? -42.278 -46.761 60.244 1.00 25.81 84 GLY A N 1
ATOM 644 C CA . GLY A 1 84 ? -41.757 -46.742 61.608 1.00 25.81 84 GLY A CA 1
ATOM 645 C C . GLY A 1 84 ? -40.252 -47.083 61.647 1.00 25.81 84 GLY A C 1
ATOM 646 O O . GLY A 1 84 ? -39.864 -48.235 61.519 1.00 25.81 84 GLY A O 1
ATOM 647 N N . GLY A 1 85 ? -39.420 -46.075 61.934 1.00 25.94 85 GLY A N 1
ATOM 648 C CA . GLY A 1 85 ? -38.266 -46.224 62.835 1.00 25.94 85 GLY A CA 1
ATOM 649 C C . GLY A 1 85 ? -36.900 -46.704 62.296 1.00 25.94 85 GLY A C 1
ATOM 650 O O . GLY A 1 85 ? -36.801 -47.205 61.188 1.00 25.94 85 GLY A O 1
ATOM 651 N N . PRO A 1 86 ? -35.816 -46.492 63.081 1.00 50.56 86 PRO A N 1
ATOM 652 C CA . PRO A 1 86 ? -34.582 -45.854 62.592 1.00 50.56 86 PRO A CA 1
ATOM 653 C C . PRO A 1 86 ? -33.286 -46.622 62.972 1.00 50.56 86 PRO A C 1
ATOM 655 O O . PRO A 1 86 ? -33.348 -47.784 63.367 1.00 50.56 86 PRO A O 1
ATOM 658 N N . SER A 1 87 ? -32.137 -45.913 62.975 1.00 28.08 87 SER A N 1
ATOM 659 C CA . SER A 1 87 ? -30.805 -46.273 63.540 1.00 28.08 87 SER A CA 1
ATOM 660 C C . SER A 1 87 ? -29.830 -46.959 62.568 1.00 28.08 87 SER A C 1
ATOM 662 O O . SER A 1 87 ? -30.270 -47.637 61.654 1.00 28.08 87 SER A O 1
ATOM 664 N N . LYS A 1 88 ? -28.497 -46.901 62.684 1.00 28.06 88 LYS A N 1
ATOM 665 C CA . LYS A 1 88 ? -27.457 -46.151 63.432 1.00 28.06 88 LYS A CA 1
ATOM 666 C C . LYS A 1 88 ? -26.110 -46.653 62.852 1.00 28.06 88 LYS A C 1
ATOM 668 O O . LYS A 1 88 ? -26.075 -47.754 62.310 1.00 28.06 88 LYS A O 1
ATOM 673 N N . GLY A 1 89 ? -25.017 -45.925 63.095 1.00 25.83 89 GLY A N 1
ATOM 674 C CA . GLY A 1 89 ? -23.628 -46.428 63.028 1.00 25.83 89 GLY A CA 1
ATOM 675 C C . GLY A 1 89 ? -22.711 -45.499 62.222 1.00 25.83 89 GLY A C 1
ATOM 676 O O . GLY A 1 89 ? -22.893 -45.414 61.017 1.00 25.83 89 GLY A O 1
ATOM 677 N N . GLU A 1 90 ? -21.921 -44.608 62.845 1.00 28.16 90 GLU A N 1
ATOM 678 C CA . GLU A 1 90 ? -20.565 -44.849 63.417 1.00 28.16 90 GLU A CA 1
ATOM 679 C C . GLU A 1 90 ? -19.516 -45.114 62.315 1.00 28.16 90 GLU A C 1
ATOM 681 O O . GLU A 1 90 ? -19.794 -45.881 61.407 1.00 28.16 90 GLU A O 1
ATOM 686 N N . ASN A 1 91 ? -18.276 -44.615 62.308 1.00 28.12 91 ASN A N 1
ATOM 687 C CA . ASN A 1 91 ? -17.477 -43.640 63.067 1.00 28.12 91 ASN A CA 1
ATOM 688 C C . ASN A 1 91 ? -16.107 -43.531 62.331 1.00 28.12 91 ASN A C 1
ATOM 690 O O . ASN A 1 91 ? -15.872 -44.296 61.401 1.00 28.12 91 ASN A O 1
ATOM 694 N N . GLU A 1 92 ? -15.207 -42.680 62.850 1.00 26.67 92 GLU A N 1
ATOM 695 C CA . GLU A 1 92 ? -13.736 -42.561 62.627 1.00 26.67 92 GLU A CA 1
ATOM 696 C C . GLU A 1 92 ? -13.300 -41.286 61.855 1.00 26.67 92 GLU A C 1
ATOM 698 O O . GLU A 1 92 ? -13.591 -41.161 60.672 1.00 26.67 92 GLU A O 1
ATOM 703 N N . VAL A 1 93 ? -12.828 -40.192 62.504 1.00 28.28 93 VAL A N 1
ATOM 704 C CA . VAL A 1 93 ? -11.577 -39.935 63.304 1.00 28.28 93 VAL A CA 1
ATOM 705 C C . VAL A 1 93 ? -10.361 -39.812 62.361 1.00 28.28 93 VAL A C 1
ATOM 707 O O . VAL A 1 93 ? -10.207 -40.678 61.516 1.00 28.28 93 VAL A O 1
ATOM 710 N N . ALA A 1 94 ? -9.427 -38.848 62.364 1.00 27.95 94 ALA A N 1
ATOM 711 C CA . ALA A 1 94 ? -8.986 -37.650 63.115 1.00 27.95 94 ALA A CA 1
ATOM 712 C C . ALA A 1 94 ? -8.315 -36.710 62.051 1.00 27.95 94 ALA A C 1
ATOM 714 O O . ALA A 1 94 ? -8.184 -37.123 60.904 1.00 27.95 94 ALA A O 1
ATOM 715 N N . ASP A 1 95 ? -7.863 -35.469 62.254 1.00 25.70 95 ASP A N 1
ATOM 716 C CA . ASP A 1 95 ? -6.991 -34.955 63.313 1.00 25.70 95 ASP A CA 1
ATOM 717 C C . ASP A 1 95 ? -6.859 -33.417 63.217 1.00 25.70 95 ASP A C 1
ATOM 719 O O . ASP A 1 95 ? -7.170 -32.807 62.193 1.00 25.70 95 ASP A O 1
ATOM 723 N N . ALA A 1 96 ? -6.426 -32.817 64.322 1.00 27.28 96 ALA A N 1
ATOM 724 C CA . ALA A 1 96 ? -6.487 -31.397 64.662 1.00 27.28 96 ALA A CA 1
ATOM 725 C C . ALA A 1 96 ? -5.320 -30.530 64.139 1.00 27.28 96 ALA A C 1
ATOM 727 O O . ALA A 1 96 ? -4.246 -31.045 63.846 1.00 27.28 96 ALA A O 1
ATOM 728 N N . CYS A 1 97 ? -5.528 -29.201 64.127 1.00 27.34 97 CYS A N 1
ATOM 729 C CA . CYS A 1 97 ? -4.647 -28.201 64.764 1.00 27.34 97 CYS A CA 1
ATOM 730 C C . CYS A 1 97 ? -5.303 -26.794 64.792 1.00 27.34 97 CYS A C 1
ATOM 732 O O . CYS A 1 97 ? -5.462 -26.156 63.754 1.00 27.34 97 CYS A O 1
ATOM 734 N N . ASN A 1 98 ? -5.686 -26.377 66.009 1.00 27.55 98 ASN A N 1
ATOM 735 C CA . ASN A 1 98 ? -5.674 -25.045 66.661 1.00 27.55 98 ASN A CA 1
ATOM 736 C C . ASN A 1 98 ? -4.707 -23.996 66.072 1.00 27.55 98 ASN A C 1
ATOM 738 O O . ASN A 1 98 ? -3.735 -24.373 65.428 1.00 27.55 98 ASN A O 1
ATOM 742 N N . ASP A 1 99 ? -4.738 -22.689 66.338 1.00 26.83 99 ASP A N 1
ATOM 743 C CA . ASP A 1 99 ? -5.508 -21.648 67.065 1.00 26.83 99 ASP A CA 1
ATOM 744 C C . ASP A 1 99 ? -4.950 -20.334 66.411 1.00 26.83 99 ASP A C 1
ATOM 746 O O . ASP A 1 99 ? -3.877 -20.361 65.811 1.00 26.83 99 ASP A O 1
ATOM 750 N N . GLU A 1 100 ? -5.592 -19.168 66.345 1.00 26.41 100 GLU A N 1
ATOM 751 C CA . GLU A 1 100 ? -5.771 -18.216 67.443 1.00 26.41 100 GLU A CA 1
ATOM 752 C C . GLU A 1 100 ? -6.717 -17.086 66.987 1.00 26.41 100 GLU A C 1
ATOM 754 O O . GLU A 1 100 ? -6.583 -16.513 65.904 1.00 26.41 100 GLU A O 1
ATOM 759 N N . HIS A 1 101 ? -7.666 -16.763 67.862 1.00 27.45 101 HIS A N 1
ATOM 760 C CA . HIS A 1 101 ? -8.453 -15.536 67.872 1.00 27.45 101 HIS A CA 1
ATOM 761 C C . HIS A 1 101 ? -7.702 -14.449 68.654 1.00 27.45 101 HIS A C 1
ATOM 763 O O . HIS A 1 101 ? -7.231 -14.723 69.754 1.00 27.45 101 HIS A O 1
ATOM 769 N N . GLU A 1 102 ? -7.769 -13.194 68.203 1.00 27.58 102 GLU A N 1
ATOM 770 C CA . GLU A 1 102 ? -7.854 -12.054 69.124 1.00 27.58 102 GLU A CA 1
ATOM 771 C C . GLU A 1 102 ? -9.075 -11.192 68.780 1.00 27.58 102 GLU A C 1
ATOM 773 O O . GLU A 1 102 ? -9.249 -10.692 67.669 1.00 27.58 102 GLU A O 1
ATOM 778 N N . SER A 1 103 ? -9.941 -11.060 69.779 1.00 26.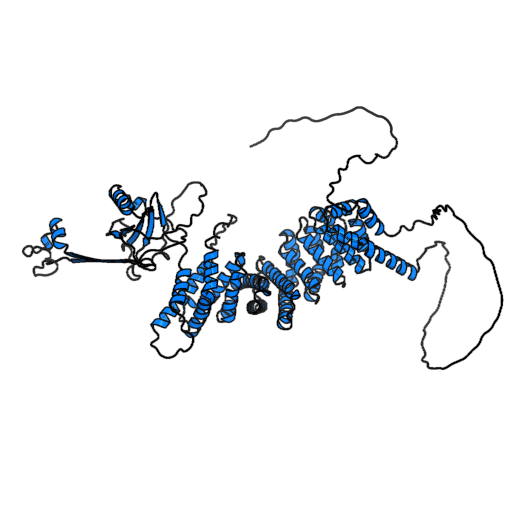94 103 SER A N 1
ATOM 779 C CA . SER A 1 103 ? -11.073 -10.145 69.880 1.00 26.94 103 SER A CA 1
ATOM 780 C C . SER A 1 103 ? -10.741 -9.072 70.915 1.00 26.94 103 SER A C 1
ATOM 782 O O . SER A 1 103 ? -10.197 -9.426 71.961 1.00 26.94 103 SER A O 1
ATOM 784 N N . MET A 1 104 ? -11.173 -7.820 70.722 1.00 27.02 104 MET A N 1
ATOM 785 C CA . MET A 1 104 ? -11.376 -6.906 71.855 1.00 27.02 104 MET A CA 1
ATOM 786 C C . MET A 1 104 ? -12.445 -5.826 71.583 1.00 27.02 104 MET A C 1
ATOM 788 O O . MET A 1 104 ? -12.219 -4.861 70.862 1.00 27.02 104 MET A O 1
ATOM 792 N N . ASP A 1 105 ? -13.628 -6.081 72.148 1.00 27.47 105 ASP A N 1
ATOM 793 C CA . ASP A 1 105 ? -14.461 -5.257 73.045 1.00 27.47 105 ASP A CA 1
ATOM 794 C C . ASP A 1 105 ? -14.855 -3.780 72.772 1.00 27.47 105 ASP A C 1
ATOM 796 O O . ASP A 1 105 ? -14.088 -2.840 72.951 1.00 27.47 105 ASP A O 1
ATOM 800 N N . THR A 1 106 ? -16.167 -3.631 72.506 1.00 27.36 106 THR A N 1
ATOM 801 C CA . THR A 1 106 ? -17.236 -2.865 73.216 1.00 27.36 106 THR A CA 1
ATOM 802 C C . THR A 1 106 ? -17.104 -1.375 73.596 1.00 27.36 106 THR A C 1
ATOM 804 O O . THR A 1 106 ? -16.199 -0.988 74.326 1.00 27.36 106 THR A O 1
ATOM 807 N N . VAL A 1 107 ? -18.154 -0.591 73.265 1.00 28.12 107 VAL A N 1
ATOM 808 C CA . VAL A 1 107 ? -19.161 0.091 74.149 1.00 28.12 107 VAL A CA 1
ATOM 809 C C . VAL A 1 107 ? -19.817 1.258 73.363 1.00 28.12 107 VAL A C 1
ATOM 811 O O . VAL A 1 107 ? -19.103 2.115 72.864 1.00 28.12 107 VAL A O 1
ATOM 814 N N . GLY A 1 108 ? -21.139 1.225 73.092 1.00 26.50 108 GLY A N 1
ATOM 815 C CA . GLY A 1 108 ? -22.190 2.110 73.672 1.00 26.50 108 GLY A CA 1
ATOM 816 C C . GLY A 1 108 ? -22.264 3.495 72.986 1.00 26.50 108 GLY A C 1
ATOM 817 O O . GLY A 1 108 ? -21.263 4.184 72.936 1.00 26.50 108 GLY A O 1
ATOM 818 N N . GLU A 1 109 ? -23.352 3.988 72.385 1.00 26.27 109 GLU A N 1
ATOM 819 C CA . GLU A 1 109 ? -24.698 4.206 72.929 1.00 26.27 109 GLU A CA 1
ATOM 820 C C . GLU A 1 109 ? -25.753 4.486 71.829 1.00 26.27 109 GLU A C 1
ATOM 822 O O . GLU A 1 109 ? -25.466 4.812 70.682 1.00 26.27 109 GLU A O 1
ATOM 827 N N . VAL A 1 110 ? -26.998 4.358 72.282 1.00 29.64 110 VAL A N 1
ATOM 828 C CA . VAL A 1 110 ? -28.328 4.510 71.682 1.00 29.64 110 VAL A CA 1
ATOM 829 C C . VAL A 1 110 ? -28.571 5.800 70.880 1.00 29.64 110 VAL A C 1
ATOM 831 O O . VAL A 1 110 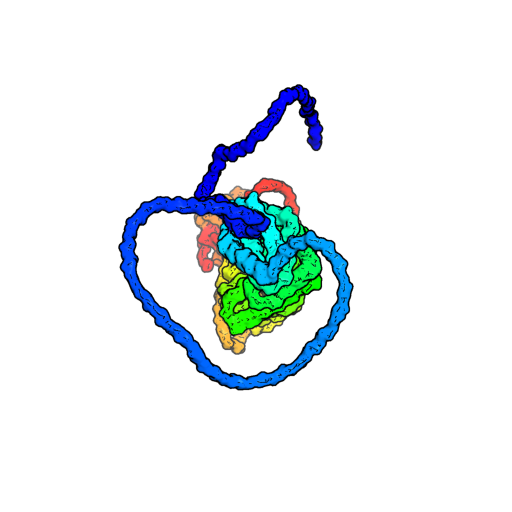? -28.328 6.904 71.356 1.00 29.64 110 VAL A O 1
ATOM 834 N N . GLY A 1 111 ? -29.247 5.657 69.735 1.00 28.19 111 GLY A N 1
ATOM 835 C CA . GLY A 1 111 ? -29.949 6.744 69.048 1.00 28.19 111 GLY A CA 1
ATOM 836 C C . GLY A 1 111 ? -30.847 6.206 67.937 1.00 28.19 111 GLY A C 1
ATOM 837 O O . GLY A 1 111 ? -30.374 5.903 66.850 1.00 28.19 111 GLY A O 1
ATOM 838 N N . GLY A 1 112 ? -32.140 6.038 68.220 1.00 29.53 112 GLY A N 1
ATOM 839 C CA . GLY A 1 112 ? -33.115 5.577 67.235 1.00 29.53 112 GLY A CA 1
ATOM 840 C C . GLY A 1 112 ? -33.412 6.628 66.165 1.00 29.53 112 GLY A C 1
ATOM 841 O O . GLY A 1 112 ? -33.671 7.785 66.493 1.00 29.53 112 GLY A O 1
ATOM 842 N N . HIS A 1 113 ? -33.452 6.195 64.907 1.00 29.97 113 HIS A N 1
ATOM 843 C CA . HIS A 1 113 ? -34.392 6.688 63.905 1.00 29.97 113 HIS A CA 1
ATOM 844 C C . HIS A 1 113 ? -34.706 5.558 62.925 1.00 29.97 113 HIS A C 1
ATOM 846 O O . HIS A 1 113 ? -33.821 4.908 62.377 1.00 29.97 113 HIS A O 1
ATOM 852 N N . ASP A 1 114 ? -36.000 5.320 62.791 1.00 34.22 114 ASP A N 1
ATOM 853 C CA . ASP A 1 114 ? -36.643 4.346 61.930 1.00 34.22 114 ASP A CA 1
ATOM 854 C C . ASP A 1 114 ? -36.472 4.800 60.470 1.00 34.22 114 ASP A C 1
ATOM 856 O O . ASP A 1 114 ? -37.052 5.800 60.046 1.00 34.22 114 ASP A O 1
ATOM 860 N N . ALA A 1 115 ? -35.636 4.098 59.711 1.00 29.41 115 ALA A N 1
ATOM 861 C CA . ALA A 1 115 ? -35.620 4.139 58.256 1.00 29.41 115 ALA A CA 1
ATOM 862 C C . ALA A 1 115 ? -35.297 2.720 57.789 1.00 29.41 115 ALA A C 1
ATOM 864 O O . ALA A 1 115 ? -34.163 2.257 57.900 1.00 29.41 115 ALA A O 1
ATOM 865 N N . ARG A 1 116 ? -36.329 1.998 57.340 1.00 29.30 116 ARG A N 1
ATOM 866 C CA . ARG A 1 116 ? -36.184 0.706 56.665 1.00 29.30 116 ARG A CA 1
ATOM 867 C C . ARG A 1 116 ? -35.426 0.929 55.359 1.00 29.30 116 ARG A C 1
ATOM 869 O O . ARG A 1 116 ? -36.022 1.248 54.338 1.00 29.30 116 ARG A O 1
ATOM 876 N N . ASP A 1 117 ? -34.111 0.805 55.4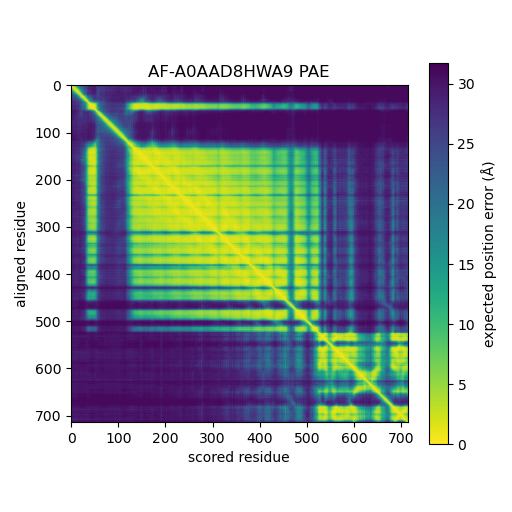38 1.00 28.39 117 ASP A N 1
ATOM 877 C CA . ASP A 1 117 ? -33.212 0.675 54.302 1.00 28.39 117 ASP A CA 1
ATOM 878 C C . ASP A 1 117 ? -33.244 -0.813 53.909 1.00 28.39 117 ASP A C 1
ATOM 880 O O . ASP A 1 117 ? -32.648 -1.655 54.586 1.00 28.39 117 ASP A O 1
ATOM 884 N N . GLU A 1 118 ? -34.033 -1.167 52.889 1.00 39.56 118 GLU A N 1
ATOM 885 C CA . GLU A 1 118 ? -34.000 -2.497 52.265 1.00 39.56 118 GLU A CA 1
ATOM 886 C C . GLU A 1 118 ? -32.659 -2.661 51.538 1.00 39.56 118 GLU A C 1
ATOM 888 O O . GLU A 1 118 ? -32.546 -2.531 50.321 1.00 39.56 118 GLU A O 1
ATOM 893 N N . ARG A 1 119 ? -31.594 -2.921 52.300 1.00 36.53 119 ARG A N 1
ATOM 894 C CA . ARG A 1 119 ? -30.321 -3.365 51.736 1.00 36.53 119 ARG A CA 1
ATOM 895 C C . ARG A 1 119 ? -30.481 -4.818 51.319 1.00 36.53 119 ARG A C 1
ATOM 897 O O . ARG A 1 119 ? -30.443 -5.708 52.165 1.00 36.53 119 ARG A O 1
ATOM 904 N N . LEU A 1 120 ? -30.663 -5.025 50.016 1.00 44.34 120 LEU A N 1
ATOM 905 C CA . LEU A 1 120 ? -30.533 -6.328 49.361 1.00 44.34 120 LEU A CA 1
ATOM 906 C C . LEU A 1 120 ? -29.272 -7.031 49.875 1.00 44.34 120 LEU A C 1
ATOM 908 O O . LEU A 1 120 ? -28.200 -6.411 49.939 1.00 44.34 120 LEU A O 1
ATOM 912 N N . SER A 1 121 ? -29.410 -8.300 50.260 1.00 43.38 121 SER A N 1
ATOM 913 C CA . SER A 1 121 ? -28.271 -9.103 50.697 1.00 43.38 121 SER A CA 1
ATOM 914 C C . SER A 1 121 ? -27.278 -9.254 49.539 1.00 43.38 121 SER A C 1
ATOM 916 O O . SER A 1 121 ? -27.652 -9.147 48.370 1.00 43.38 121 SER A O 1
ATOM 918 N N . ASP A 1 122 ? -25.995 -9.487 49.825 1.00 45.84 122 ASP A N 1
ATOM 919 C CA . ASP A 1 122 ? -24.998 -9.644 48.753 1.00 45.84 122 ASP A CA 1
ATOM 920 C C . ASP A 1 122 ? -25.298 -10.855 47.843 1.00 45.84 122 ASP A C 1
ATOM 922 O O . ASP A 1 122 ? -24.863 -10.875 46.695 1.00 45.84 122 ASP A O 1
ATOM 926 N N . GLN A 1 123 ? -26.117 -11.809 48.306 1.00 40.22 123 GLN A N 1
ATOM 927 C CA . GLN A 1 123 ? -26.688 -12.886 47.490 1.00 40.22 123 GLN A CA 1
ATOM 928 C C . GLN A 1 123 ? -27.763 -12.383 46.514 1.00 40.22 123 GLN A C 1
ATOM 930 O O . GLN A 1 123 ? -27.692 -12.714 45.332 1.00 40.22 123 GLN A O 1
ATOM 935 N N . ASP A 1 124 ? -28.686 -11.524 46.958 1.00 45.50 124 ASP A N 1
ATOM 936 C CA . ASP A 1 124 ? -29.737 -10.961 46.095 1.00 45.50 124 ASP A CA 1
ATOM 937 C C . ASP A 1 124 ? -29.149 -10.046 45.007 1.00 45.50 124 ASP A C 1
ATOM 939 O O . ASP A 1 124 ? -29.612 -10.041 43.868 1.00 45.50 124 ASP A O 1
ATOM 943 N N . LYS A 1 125 ? -28.082 -9.294 45.318 1.00 53.88 125 LYS A N 1
ATOM 944 C CA . LYS A 1 125 ? -27.367 -8.480 44.316 1.00 53.88 125 LYS A CA 1
ATOM 945 C C . LYS A 1 125 ? -26.700 -9.341 43.248 1.00 53.88 125 LYS A C 1
ATOM 947 O O . LYS A 1 125 ? -26.701 -8.965 42.078 1.00 53.88 125 LYS A O 1
ATOM 952 N N . HIS A 1 126 ? -26.138 -10.481 43.646 1.00 55.47 126 HIS A N 1
ATOM 953 C CA . HIS A 1 126 ? -25.481 -11.405 42.729 1.00 55.47 126 HIS A CA 1
ATOM 954 C C . HIS A 1 126 ? -26.493 -12.111 41.817 1.00 55.47 126 HIS A C 1
ATOM 956 O O . HIS A 1 126 ? -26.218 -12.311 40.636 1.00 55.47 126 HIS A O 1
ATOM 962 N N . GLU A 1 127 ? -27.675 -12.443 42.341 1.00 52.25 127 GLU A N 1
ATOM 963 C CA . GLU A 1 127 ? -28.762 -13.073 41.585 1.00 52.25 127 GLU A CA 1
ATOM 964 C C . GLU A 1 127 ? -29.423 -12.085 40.606 1.00 52.25 127 GLU A C 1
ATOM 966 O O . GLU A 1 127 ? -29.630 -12.417 39.440 1.00 52.25 127 GLU A O 1
ATOM 971 N N . VAL A 1 128 ? -29.648 -10.830 41.017 1.00 59.00 128 VAL A N 1
ATOM 972 C CA . VAL A 1 128 ? -30.131 -9.756 40.125 1.00 59.00 128 VAL A CA 1
ATOM 973 C C . VAL A 1 128 ? -29.112 -9.429 39.025 1.00 59.00 128 VAL A C 1
ATOM 975 O O . VAL A 1 128 ? -29.505 -9.223 37.876 1.00 59.00 128 VAL A O 1
ATOM 978 N N . ALA A 1 129 ? -27.811 -9.432 39.337 1.00 60.19 129 ALA A N 1
ATOM 979 C C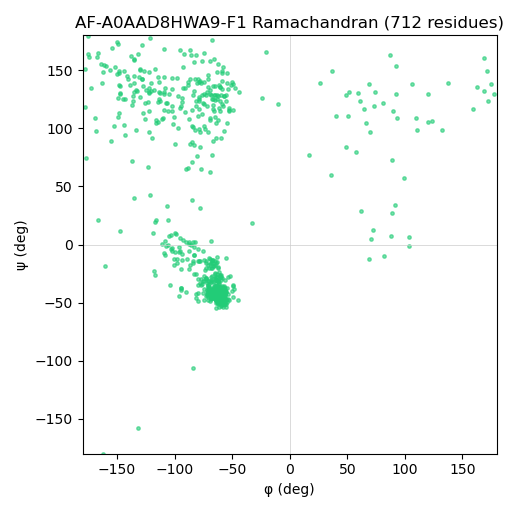A . ALA A 1 129 ? -26.752 -9.245 38.344 1.00 60.19 129 ALA A CA 1
ATOM 980 C C . ALA A 1 129 ? -26.724 -10.381 37.302 1.00 60.19 129 ALA A C 1
ATOM 982 O O . ALA A 1 129 ? -26.654 -10.104 36.105 1.00 60.19 129 ALA A O 1
ATOM 983 N N . LEU A 1 130 ? -26.871 -11.638 37.739 1.00 61.38 130 LEU A N 1
ATOM 984 C CA . LEU A 1 130 ? -26.947 -12.817 36.863 1.00 61.38 130 LEU A CA 1
ATOM 985 C C . LEU A 1 130 ? -28.187 -12.799 35.952 1.00 61.38 130 LEU A C 1
ATOM 987 O O . LEU A 1 130 ? -28.111 -13.172 34.782 1.00 61.38 130 LEU A O 1
ATOM 991 N N . VAL A 1 131 ? -29.336 -12.352 36.469 1.00 61.78 131 VAL A N 1
ATOM 992 C CA . VAL A 1 131 ? -30.567 -12.201 35.672 1.00 61.78 131 VAL A CA 1
ATOM 993 C C . VAL A 1 131 ? -30.409 -11.104 34.615 1.00 61.78 131 VAL A C 1
ATOM 995 O O . VAL A 1 131 ? -30.840 -11.289 33.476 1.00 61.78 131 VAL A O 1
ATOM 998 N N . GLY A 1 132 ? -29.763 -9.988 34.965 1.00 71.75 132 GLY A N 1
ATOM 999 C CA . GLY A 1 132 ? -29.445 -8.917 34.021 1.00 71.75 132 GLY A CA 1
ATOM 1000 C C . GLY A 1 132 ? -28.504 -9.382 32.908 1.00 71.75 132 GLY A C 1
ATOM 1001 O O . GLY A 1 132 ? -28.788 -9.160 31.734 1.00 71.75 132 GLY A O 1
ATOM 1002 N N . GLU A 1 133 ? -27.429 -10.088 33.258 1.00 80.44 133 GLU A N 1
ATOM 1003 C CA . GLU A 1 133 ? -26.456 -10.625 32.298 1.00 80.44 133 GLU A CA 1
ATOM 1004 C C . GLU A 1 133 ? -27.108 -11.566 31.275 1.00 80.44 133 GLU A C 1
ATOM 1006 O O . GLU A 1 133 ? -26.898 -11.416 30.071 1.00 80.44 133 GLU A O 1
ATOM 1011 N N . LYS A 1 134 ? -28.007 -12.448 31.725 1.00 84.25 134 LYS A N 1
ATOM 1012 C CA . LYS A 1 134 ? -28.744 -13.352 30.834 1.00 84.25 134 LYS A CA 1
ATOM 1013 C C . LYS A 1 134 ? -29.652 -12.614 29.841 1.00 84.25 134 LYS A C 1
ATOM 1015 O O . LYS A 1 134 ? -29.758 -13.019 28.686 1.00 84.25 134 LYS A O 1
ATOM 1020 N N . ALA A 1 135 ? -30.291 -11.519 30.258 1.00 86.44 135 ALA A N 1
ATOM 1021 C CA . ALA A 1 135 ? -31.106 -10.701 29.358 1.00 86.44 135 ALA A CA 1
ATOM 1022 C C . ALA A 1 135 ? -30.253 -10.020 28.273 1.00 86.44 135 ALA A C 1
ATOM 1024 O O . ALA A 1 135 ? -30.660 -9.958 27.112 1.00 86.44 135 ALA A O 1
ATOM 1025 N N . TRP A 1 136 ? -29.055 -9.550 28.626 1.00 91.62 136 TRP A N 1
ATOM 1026 C CA . TRP A 1 136 ? -28.103 -9.001 27.660 1.00 91.62 136 TRP A CA 1
ATOM 1027 C C . TRP A 1 136 ? -27.588 -10.058 26.684 1.00 91.62 136 TRP A C 1
ATOM 1029 O O . TRP A 1 136 ? -27.488 -9.778 25.492 1.00 91.62 136 TRP A O 1
ATOM 1039 N N . GLU A 1 137 ? -27.327 -11.280 27.141 1.00 90.19 137 GLU A N 1
ATOM 1040 C CA . GLU A 1 137 ? -26.964 -12.375 26.239 1.00 90.19 137 GLU A CA 1
ATOM 1041 C C . GLU A 1 137 ? -28.101 -12.731 25.271 1.00 90.19 137 GLU A C 1
ATOM 1043 O O . GLU A 1 137 ? -27.863 -12.852 24.072 1.00 90.19 137 GLU A O 1
ATOM 1048 N N . GLU A 1 138 ? -29.337 -12.855 25.759 1.00 91.12 138 GLU A N 1
ATOM 1049 C CA . GLU A 1 138 ? -30.481 -13.260 24.932 1.00 91.12 138 GLU A CA 1
ATOM 1050 C C . GLU A 1 138 ? -30.946 -12.162 23.965 1.00 91.12 138 GLU A C 1
ATOM 1052 O O . GLU A 1 138 ? -31.229 -12.443 22.801 1.00 91.12 138 GLU A O 1
ATOM 1057 N N . TYR A 1 139 ? -31.051 -10.913 24.426 1.00 94.19 139 TYR A N 1
ATOM 1058 C CA . TYR A 1 139 ? -31.633 -9.814 23.645 1.00 94.19 139 TYR A CA 1
ATOM 1059 C C . TYR A 1 139 ? -30.580 -8.865 23.077 1.00 94.19 139 TYR A C 1
ATOM 1061 O O . TYR A 1 139 ? -30.744 -8.359 21.967 1.00 94.19 139 TYR A O 1
ATOM 1069 N N . GLY A 1 140 ? -29.488 -8.639 23.808 1.00 93.88 140 GLY A N 1
ATOM 1070 C CA . GLY A 1 140 ? -28.395 -7.775 23.372 1.00 93.88 140 GLY A CA 1
ATOM 1071 C C . GLY A 1 140 ? -27.646 -8.356 22.175 1.00 93.88 140 GLY A C 1
ATOM 1072 O O . GLY A 1 140 ? -27.364 -7.614 21.242 1.00 93.88 140 GLY A O 1
ATOM 1073 N N . CYS A 1 141 ? -27.417 -9.674 22.120 1.00 94.25 141 CYS A N 1
ATOM 1074 C CA . CYS A 1 141 ? -26.821 -10.303 20.931 1.00 94.25 141 CYS A CA 1
ATOM 1075 C C . CYS A 1 141 ? -27.705 -10.132 19.683 1.00 94.25 141 CYS A C 1
ATOM 1077 O O . CYS A 1 141 ? -27.200 -9.833 18.608 1.00 94.25 141 CYS A O 1
ATOM 1079 N N . VAL A 1 142 ? -29.031 -10.239 19.829 1.00 95.50 142 VAL A N 1
ATOM 1080 C CA . VAL A 1 142 ? -29.962 -10.011 18.709 1.00 95.50 142 VAL A CA 1
ATOM 1081 C C . VAL A 1 142 ? -29.910 -8.555 18.248 1.00 95.50 142 VAL A C 1
ATOM 1083 O O . VAL A 1 142 ? -29.903 -8.284 17.050 1.00 95.50 142 VAL A O 1
ATOM 1086 N N . LEU A 1 143 ? -29.846 -7.602 19.183 1.00 96.06 143 LEU A N 1
ATOM 1087 C CA . LEU A 1 143 ? -29.656 -6.191 18.843 1.00 96.06 143 LEU A CA 1
ATOM 1088 C C . LEU A 1 143 ? -28.301 -5.938 18.177 1.00 96.06 143 LEU A C 1
ATOM 1090 O O . LEU A 1 143 ? -28.236 -5.139 17.250 1.00 96.06 143 LEU A O 1
ATOM 1094 N N . TRP A 1 144 ? -27.244 -6.636 18.591 1.00 97.25 144 TRP A N 1
ATOM 1095 C CA . TRP A 1 144 ? -25.929 -6.549 17.959 1.00 97.25 144 TRP A CA 1
ATOM 1096 C C . TRP A 1 144 ? -25.991 -6.977 16.487 1.00 97.25 144 TRP A C 1
ATOM 1098 O O . TRP A 1 144 ? -25.559 -6.217 15.614 1.00 97.25 144 TRP A O 1
ATOM 1108 N N . ASP A 1 145 ? -26.617 -8.117 16.192 1.00 96.06 145 ASP A N 1
ATOM 1109 C CA . ASP A 1 145 ? -26.809 -8.590 14.816 1.00 96.06 145 ASP A CA 1
ATOM 1110 C C . ASP A 1 145 ? -27.655 -7.611 13.987 1.00 96.06 145 ASP A C 1
ATOM 1112 O O . ASP A 1 145 ? -27.315 -7.274 12.850 1.00 96.06 145 ASP A O 1
ATOM 1116 N N . LEU A 1 146 ? -28.754 -7.111 14.561 1.00 95.56 146 LEU A N 1
ATOM 1117 C CA . LEU A 1 146 ? -29.652 -6.178 13.880 1.00 95.56 146 LEU A CA 1
ATOM 1118 C C . LEU A 1 146 ? -28.997 -4.818 13.608 1.00 95.56 146 LEU A C 1
ATOM 1120 O O . LEU A 1 146 ? -29.304 -4.210 12.584 1.00 95.56 146 LEU A O 1
ATOM 1124 N N . ALA A 1 147 ? -28.090 -4.357 14.475 1.00 96.25 147 ALA A N 1
ATOM 1125 C CA . ALA A 1 147 ? -27.403 -3.070 14.347 1.00 96.25 147 ALA A CA 1
ATOM 1126 C C . ALA A 1 147 ? -26.479 -2.984 13.121 1.00 96.25 147 ALA A C 1
ATOM 1128 O O . ALA A 1 147 ? -26.068 -1.888 12.757 1.00 96.25 147 ALA A O 1
ATOM 1129 N N . ALA A 1 148 ? -26.152 -4.107 12.471 1.00 94.06 148 ALA A N 1
ATOM 1130 C CA . ALA A 1 148 ? -25.413 -4.108 11.207 1.00 94.06 148 ALA A CA 1
ATOM 1131 C C . ALA A 1 148 ? -26.259 -3.628 10.007 1.00 94.06 148 ALA A C 1
ATOM 1133 O O . ALA A 1 148 ? -25.722 -3.368 8.930 1.00 94.06 148 ALA A O 1
ATOM 1134 N N . ASN A 1 149 ? -27.586 -3.555 10.160 1.00 94.19 149 ASN A N 1
ATOM 1135 C CA . ASN A 1 149 ? -28.491 -3.029 9.147 1.00 94.19 149 ASN A CA 1
ATOM 1136 C C . ASN A 1 149 ? -28.818 -1.557 9.433 1.00 94.19 149 ASN A C 1
ATOM 1138 O O . ASN A 1 149 ? -29.315 -1.237 10.509 1.00 94.19 149 ASN A O 1
ATOM 1142 N N . GLU A 1 150 ? -28.629 -0.695 8.434 1.00 93.44 150 GLU A N 1
ATOM 1143 C CA . GLU A 1 150 ? -28.791 0.760 8.560 1.00 93.44 150 GLU A CA 1
ATOM 1144 C C . GLU A 1 150 ? -30.176 1.178 9.071 1.00 93.44 150 GLU A C 1
ATOM 1146 O O . GLU A 1 150 ? -30.273 1.946 10.023 1.00 93.44 150 GLU A O 1
ATOM 1151 N N . MET A 1 151 ? -31.251 0.607 8.518 1.00 91.25 151 MET A N 1
ATOM 1152 C CA . MET A 1 151 ? -32.622 0.951 8.913 1.00 91.25 151 MET A CA 1
ATOM 1153 C C . MET A 1 151 ? -32.909 0.567 10.368 1.00 91.25 151 MET A C 1
ATOM 1155 O O . MET A 1 151 ? -33.535 1.324 11.112 1.00 91.25 151 MET A O 1
ATOM 1159 N N . HIS A 1 152 ? -32.455 -0.615 10.798 1.00 93.81 152 HIS A N 1
ATOM 1160 C CA . HIS A 1 152 ? -32.602 -1.026 12.193 1.00 93.81 152 HIS A CA 1
ATOM 1161 C C . HIS A 1 152 ? -31.729 -0.177 13.116 1.00 93.81 152 HIS A C 1
ATOM 1163 O O . HIS A 1 152 ? -32.189 0.206 14.187 1.00 93.81 152 HIS A O 1
ATOM 1169 N N . ALA A 1 153 ? -30.504 0.146 12.706 1.00 95.31 153 ALA A N 1
ATOM 1170 C CA . ALA A 1 153 ? -29.588 0.996 13.453 1.00 95.31 153 ALA A CA 1
ATOM 1171 C C . ALA A 1 153 ? -30.175 2.403 13.680 1.00 95.31 153 ALA A C 1
ATOM 1173 O O . ALA A 1 153 ? -30.184 2.894 14.811 1.00 95.31 153 ALA A O 1
ATOM 1174 N N . GLU A 1 154 ? -30.747 3.018 12.640 1.00 94.62 154 GLU A N 1
ATOM 1175 C CA . GLU A 1 154 ? -31.459 4.297 12.740 1.00 94.62 154 GLU A CA 1
ATOM 1176 C C . GLU A 1 154 ? -32.636 4.213 13.712 1.00 94.62 154 GLU A C 1
ATOM 1178 O O . GLU A 1 154 ? -32.762 5.051 14.610 1.00 94.62 154 GLU A O 1
ATOM 1183 N N . LEU A 1 155 ? -33.462 3.171 13.587 1.00 94.31 155 LEU A N 1
ATOM 1184 C CA . LEU A 1 155 ? -34.592 2.943 14.483 1.00 94.31 155 LEU A CA 1
ATOM 1185 C C . LEU A 1 155 ? -34.138 2.767 15.940 1.00 94.31 155 LEU A C 1
ATOM 1187 O O . LEU A 1 155 ? -34.783 3.292 16.848 1.00 94.31 155 LEU A O 1
ATOM 1191 N N . MET A 1 156 ? -33.040 2.049 16.187 1.00 96.44 156 MET A N 1
ATOM 1192 C CA . MET A 1 156 ? -32.500 1.866 17.535 1.00 96.44 156 MET A CA 1
ATOM 1193 C C . MET A 1 156 ? -32.064 3.200 18.148 1.00 96.44 156 MET A C 1
ATOM 1195 O O . MET A 1 156 ? -32.423 3.494 19.289 1.00 96.44 156 MET A O 1
ATOM 1199 N N . VAL A 1 157 ? -31.342 4.034 17.393 1.00 95.44 157 VAL A N 1
ATOM 1200 C CA . VAL A 1 157 ? -30.902 5.358 17.863 1.00 95.44 157 VAL A CA 1
ATOM 1201 C C . VAL A 1 157 ? -32.097 6.282 18.114 1.00 95.44 157 VAL A C 1
ATOM 1203 O O . VAL A 1 157 ? -32.142 6.947 19.145 1.00 95.44 157 VAL A O 1
ATOM 1206 N N . GLN A 1 158 ? -33.121 6.260 17.253 1.00 94.25 158 GLN A N 1
ATOM 1207 C CA . GLN A 1 158 ? -34.379 6.990 17.480 1.00 94.25 158 GLN A CA 1
ATOM 1208 C C . GLN A 1 158 ? -35.130 6.526 18.742 1.00 94.25 158 GLN A C 1
ATOM 1210 O O . GLN A 1 158 ? -35.921 7.283 19.303 1.00 94.25 158 GLN A O 1
ATOM 1215 N N . ASN A 1 159 ? -34.883 5.295 19.200 1.00 94.88 159 ASN A N 1
ATOM 1216 C CA . ASN A 1 159 ? -35.500 4.695 20.383 1.00 94.88 159 ASN A CA 1
ATOM 1217 C C . ASN A 1 159 ? -34.534 4.593 21.577 1.00 94.88 159 ASN A C 1
ATOM 1219 O O . ASN A 1 159 ? -34.657 3.683 22.398 1.00 94.88 159 ASN A O 1
ATOM 1223 N N . LEU A 1 160 ? -33.619 5.560 21.699 1.00 95.19 160 LEU A N 1
ATOM 1224 C CA . LEU A 1 160 ? -32.754 5.779 22.864 1.00 95.19 160 LEU A CA 1
ATOM 1225 C C . LEU A 1 160 ? -31.801 4.617 23.194 1.00 95.19 160 LEU A C 1
ATOM 1227 O O . LEU A 1 160 ? -31.456 4.387 24.357 1.00 95.19 160 LEU A O 1
ATOM 1231 N N . VAL A 1 161 ? -31.378 3.838 22.190 1.00 96.56 161 VAL A N 1
ATOM 1232 C CA . VAL A 1 161 ? -30.437 2.734 22.436 1.00 96.56 161 VAL A CA 1
ATOM 1233 C C . VAL A 1 161 ? -29.099 3.240 22.989 1.00 96.56 161 VAL A C 1
ATOM 1235 O O . VAL A 1 161 ? -28.491 2.561 23.811 1.00 96.56 161 VAL A O 1
ATOM 1238 N N . LEU A 1 162 ? -28.640 4.428 22.573 1.00 96.50 162 LEU A N 1
ATOM 1239 C CA . LEU A 1 162 ? -27.338 4.973 22.973 1.00 96.50 162 LEU A CA 1
ATOM 1240 C C . LEU A 1 162 ? -27.310 5.295 24.468 1.00 96.50 162 LEU A C 1
ATOM 1242 O O . LEU A 1 162 ? -26.329 4.995 25.138 1.00 96.50 162 LEU A O 1
ATOM 1246 N N . GLU A 1 163 ? -28.407 5.812 25.012 1.00 95.25 163 GLU A N 1
ATOM 1247 C CA . GLU A 1 163 ? -28.582 6.099 26.432 1.00 95.25 163 GLU A CA 1
ATOM 1248 C C . GLU A 1 163 ? -28.634 4.811 27.261 1.00 95.25 163 GLU A C 1
ATOM 1250 O O . GLU A 1 163 ? -28.041 4.744 28.339 1.00 95.25 163 GLU A O 1
ATOM 1255 N N . VAL A 1 164 ? -29.298 3.765 26.750 1.00 94.94 164 VAL A N 1
ATOM 1256 C CA . VAL A 1 164 ? -29.318 2.439 27.392 1.00 94.94 164 VAL A CA 1
ATOM 1257 C C . VAL A 1 164 ? -27.912 1.841 27.438 1.00 94.94 164 VAL A C 1
ATOM 1259 O O . VAL A 1 164 ? -27.479 1.354 28.484 1.00 94.94 164 VAL A O 1
ATOM 1262 N N . LEU A 1 165 ? -27.181 1.910 26.325 1.00 96.44 165 LEU A N 1
ATOM 1263 C CA . LEU A 1 165 ? -25.812 1.407 26.217 1.00 96.44 165 LEU A CA 1
ATOM 1264 C C . LEU A 1 165 ? -24.848 2.205 27.103 1.00 96.44 165 LEU A C 1
ATOM 1266 O O . LEU A 1 165 ? -24.046 1.604 27.812 1.00 96.44 165 LEU A O 1
ATOM 1270 N N . LEU A 1 166 ? -24.968 3.535 27.132 1.00 95.88 166 LEU A N 1
ATOM 1271 C CA . LEU A 1 166 ? -24.192 4.424 27.999 1.00 95.88 166 LEU A CA 1
ATOM 1272 C C . LEU A 1 166 ? -24.392 4.083 29.479 1.00 95.88 166 LEU A C 1
ATOM 1274 O O . LEU A 1 166 ? -23.423 3.889 30.220 1.00 95.88 166 LEU A O 1
ATOM 1278 N N . ALA A 1 167 ? -25.653 3.982 29.908 1.00 93.06 167 ALA A N 1
ATOM 1279 C CA . ALA A 1 167 ? -25.993 3.636 31.281 1.00 93.06 167 ALA A CA 1
ATOM 1280 C C . ALA A 1 167 ? -25.402 2.274 31.659 1.00 93.06 167 ALA A C 1
ATOM 1282 O O . ALA A 1 167 ? -24.808 2.134 32.726 1.00 93.06 167 ALA A O 1
ATOM 1283 N N . ASN A 1 168 ? -25.498 1.292 30.760 1.00 92.19 168 ASN A N 1
ATOM 1284 C CA . ASN A 1 168 ? -24.964 -0.042 30.983 1.00 92.19 168 ASN A CA 1
ATOM 1285 C C . ASN A 1 168 ? -23.429 -0.067 31.050 1.00 92.19 168 ASN A C 1
ATOM 1287 O O . ASN A 1 168 ? -22.867 -0.631 31.986 1.00 92.19 168 ASN A O 1
ATOM 1291 N N . LEU A 1 169 ? -22.739 0.596 30.118 1.00 94.00 169 LEU A N 1
ATOM 1292 C CA . LEU A 1 169 ? -21.277 0.710 30.128 1.00 94.00 169 LEU A CA 1
ATOM 1293 C C . LEU A 1 169 ? -20.756 1.420 31.386 1.00 94.00 169 LEU A C 1
ATOM 1295 O O . LEU A 1 169 ? -19.640 1.135 31.821 1.00 94.00 169 LEU A O 1
ATOM 1299 N N . SER A 1 170 ? -21.553 2.304 31.990 1.00 90.12 170 SER A N 1
ATOM 1300 C CA . SER A 1 170 ? -21.197 3.009 33.229 1.00 90.12 170 SER A CA 1
ATOM 1301 C C . SER A 1 170 ? -21.238 2.119 34.475 1.00 90.12 170 SER A C 1
ATOM 1303 O O . SER A 1 170 ? -20.516 2.380 35.434 1.00 90.12 170 SER A O 1
ATOM 1305 N N . VAL A 1 171 ? -22.097 1.094 34.491 1.00 87.75 171 VAL A N 1
ATOM 1306 C CA . VAL A 1 171 ? -22.401 0.313 35.708 1.00 87.75 171 VAL A CA 1
ATOM 1307 C C . VAL A 1 171 ? -22.002 -1.157 35.627 1.00 87.75 171 VAL A C 1
ATOM 1309 O O . VAL A 1 171 ? -21.781 -1.782 36.665 1.00 87.75 171 VAL A O 1
ATOM 1312 N N . SER A 1 172 ? -21.934 -1.730 34.425 1.00 85.25 172 SER A N 1
ATOM 1313 C CA . SER A 1 172 ? -21.714 -3.162 34.245 1.00 85.25 172 SER A CA 1
ATOM 1314 C C . SER A 1 172 ? -20.300 -3.572 34.651 1.00 85.25 172 SER A C 1
ATOM 1316 O O . SER A 1 172 ? -19.310 -2.969 34.235 1.00 85.25 172 SER A O 1
ATOM 1318 N N . GLN A 1 173 ? -20.217 -4.645 35.437 1.00 86.56 173 GLN A N 1
ATOM 1319 C CA . GLN A 1 173 ? -18.968 -5.345 35.756 1.00 86.56 173 GLN A CA 1
ATOM 1320 C C . GLN A 1 173 ? -18.774 -6.603 34.896 1.00 86.56 173 GLN A C 1
ATOM 1322 O O . GLN A 1 173 ? -17.722 -7.235 34.970 1.00 86.56 173 GLN A O 1
ATOM 1327 N N . SER A 1 174 ? -19.771 -6.978 34.085 1.00 91.62 174 SER A N 1
ATOM 1328 C CA . SER A 1 174 ? -19.674 -8.141 33.201 1.00 91.62 174 SER A CA 1
ATOM 1329 C C . SER A 1 174 ? -18.920 -7.773 31.925 1.00 91.62 174 SER A C 1
ATOM 1331 O O . SER A 1 174 ? -19.317 -6.866 31.181 1.00 91.62 174 SER A O 1
ATOM 1333 N N . ALA A 1 175 ? -17.845 -8.517 31.660 1.00 93.00 175 ALA A N 1
ATOM 1334 C CA . ALA A 1 175 ? -17.087 -8.420 30.419 1.00 93.00 175 ALA A CA 1
ATOM 1335 C C . ALA A 1 175 ? -17.972 -8.751 29.211 1.00 93.00 175 ALA A C 1
ATOM 1337 O O . ALA A 1 175 ? -17.991 -7.992 28.249 1.00 93.00 175 ALA A O 1
ATOM 1338 N N . ARG A 1 176 ? -18.802 -9.800 29.292 1.00 93.88 176 ARG A N 1
ATOM 1339 C CA . ARG A 1 176 ? -19.677 -10.200 28.183 1.00 93.88 176 ARG A CA 1
ATOM 1340 C C . ARG A 1 176 ? -20.707 -9.127 27.840 1.00 93.88 176 ARG A C 1
ATOM 1342 O O . ARG A 1 176 ? -20.916 -8.800 26.677 1.00 93.88 176 ARG A O 1
ATOM 1349 N N . VAL A 1 177 ? -21.333 -8.538 28.853 1.00 94.06 177 VAL A N 1
ATOM 1350 C CA . VAL A 1 177 ? -22.303 -7.451 28.663 1.00 94.06 177 VAL A CA 1
ATOM 1351 C C . VAL A 1 177 ? -21.632 -6.195 28.090 1.00 94.06 177 VAL A C 1
ATOM 1353 O O . VAL A 1 177 ? -22.211 -5.507 27.244 1.00 94.06 177 VAL A O 1
ATOM 1356 N N . THR A 1 178 ? -20.406 -5.904 28.531 1.00 95.44 178 THR A N 1
ATOM 1357 C CA . THR A 1 178 ? -19.596 -4.788 28.019 1.00 95.44 178 THR A CA 1
ATOM 1358 C C . THR A 1 178 ? -19.224 -5.010 26.555 1.00 95.44 178 THR A C 1
ATOM 1360 O O . THR A 1 178 ? -19.419 -4.109 25.745 1.00 95.44 178 THR A O 1
ATOM 1363 N N . GLU A 1 179 ? -18.771 -6.213 26.202 1.00 96.69 179 GLU A N 1
ATOM 1364 C CA . GLU A 1 179 ? -18.467 -6.629 24.831 1.00 96.69 179 GLU A CA 1
ATOM 1365 C C . GLU A 1 179 ? -19.687 -6.452 23.920 1.00 96.69 179 GLU A C 1
ATOM 1367 O O . GLU A 1 179 ? -19.588 -5.772 22.905 1.00 96.69 179 GLU A O 1
ATOM 1372 N N . ILE A 1 180 ? -20.853 -6.981 24.315 1.00 96.69 180 ILE A N 1
ATOM 1373 C CA . ILE A 1 180 ? -22.101 -6.834 23.549 1.00 96.69 180 ILE A CA 1
ATOM 1374 C C . ILE A 1 180 ? -22.447 -5.354 23.358 1.00 96.69 180 ILE A C 1
ATOM 1376 O O . ILE A 1 180 ? -22.816 -4.936 22.262 1.00 96.69 180 ILE A O 1
ATOM 1380 N N . SER A 1 181 ? -22.306 -4.543 24.410 1.00 97.38 181 SER A N 1
ATOM 1381 C CA . SER A 1 181 ? -22.618 -3.113 24.342 1.00 97.38 181 SER A CA 1
ATOM 1382 C C . SER A 1 181 ? -21.692 -2.375 23.375 1.00 97.38 181 SER A C 1
ATOM 1384 O O . SER A 1 181 ? -22.168 -1.631 22.519 1.00 97.38 181 SER A O 1
ATOM 1386 N N . LEU A 1 182 ? -20.378 -2.605 23.472 1.00 97.50 182 LEU A N 1
ATOM 1387 C CA . LEU A 1 182 ? -19.389 -2.037 22.553 1.00 97.50 182 LEU A CA 1
ATOM 1388 C C . LEU A 1 182 ? -19.614 -2.525 21.119 1.00 97.50 182 LEU A C 1
ATOM 1390 O O . LEU A 1 182 ? -19.516 -1.730 20.189 1.00 97.50 182 LEU A O 1
ATOM 1394 N N . GLY A 1 183 ? -19.979 -3.794 20.949 1.00 97.50 183 GLY A N 1
ATOM 1395 C CA . GLY A 1 183 ? -20.291 -4.404 19.664 1.00 97.50 183 GLY A CA 1
ATOM 1396 C C . GLY A 1 183 ? -21.490 -3.765 18.966 1.00 97.50 183 GLY A C 1
ATOM 1397 O O . GLY A 1 183 ? -21.400 -3.424 17.783 1.00 97.50 183 GLY A O 1
ATOM 1398 N N . ILE A 1 184 ? -22.582 -3.520 19.705 1.00 98.06 184 ILE A N 1
ATOM 1399 C CA . ILE A 1 184 ? -23.747 -2.781 19.196 1.00 98.06 184 ILE A CA 1
ATOM 1400 C C . ILE A 1 184 ? -23.305 -1.387 18.737 1.00 98.06 184 ILE A C 1
ATOM 1402 O O . ILE A 1 184 ? -23.524 -1.042 17.578 1.00 98.06 184 ILE A O 1
ATOM 1406 N N . ILE A 1 185 ? -22.627 -0.609 19.593 1.00 98.00 185 ILE A N 1
ATOM 1407 C CA . ILE A 1 185 ? -22.167 0.751 19.242 1.00 98.00 185 ILE A CA 1
ATOM 1408 C C . ILE A 1 185 ? -21.233 0.715 18.028 1.00 98.00 185 ILE A C 1
ATOM 1410 O O . ILE A 1 185 ? -21.352 1.541 17.127 1.00 98.00 185 ILE A O 1
ATOM 1414 N N . GLY A 1 186 ? -20.326 -0.257 17.971 1.00 96.38 186 GLY A N 1
ATOM 1415 C CA . GLY A 1 186 ? -19.400 -0.438 16.865 1.00 96.38 186 GLY A CA 1
ATOM 1416 C C . GLY A 1 186 ? -20.085 -0.774 15.542 1.00 96.38 186 GLY A C 1
ATOM 1417 O O . GLY A 1 186 ? -19.567 -0.389 14.497 1.00 96.38 186 GLY A O 1
ATOM 1418 N N . ASN A 1 187 ? -21.232 -1.460 15.552 1.00 97.31 187 ASN A N 1
ATOM 1419 C CA . ASN A 1 187 ? -22.044 -1.656 14.347 1.00 97.31 187 ASN A CA 1
ATOM 1420 C C . ASN A 1 187 ? -22.798 -0.375 13.968 1.00 97.31 187 ASN A C 1
ATOM 1422 O O . ASN A 1 187 ? -22.778 0.013 12.803 1.00 97.31 187 ASN A O 1
ATOM 1426 N N . LEU A 1 188 ? -23.359 0.346 14.947 1.00 96.56 188 LEU A N 1
ATOM 1427 C CA . LEU A 1 188 ? -23.983 1.653 14.704 1.00 96.56 188 LEU A CA 1
ATOM 1428 C C . LEU A 1 188 ? -22.983 2.648 14.078 1.00 96.56 188 LEU A C 1
ATOM 1430 O O . LEU A 1 188 ? -23.328 3.368 13.145 1.00 96.56 188 LEU A O 1
ATOM 1434 N N . ALA A 1 189 ? -21.727 2.653 14.536 1.00 94.88 189 ALA A N 1
ATOM 1435 C CA . ALA A 1 189 ? -20.665 3.538 14.050 1.00 94.88 189 ALA A CA 1
ATOM 1436 C C . ALA A 1 189 ? -20.221 3.266 12.598 1.00 94.88 189 ALA A C 1
ATOM 1438 O O . ALA A 1 189 ? -19.573 4.125 11.981 1.00 94.88 189 ALA A O 1
ATOM 1439 N N . CYS A 1 190 ? -20.573 2.106 12.028 1.00 93.69 190 CYS A N 1
ATOM 1440 C CA . CYS A 1 190 ? -20.365 1.816 10.608 1.00 93.69 190 CYS A CA 1
ATOM 1441 C C . CYS A 1 190 ? -21.210 2.731 9.705 1.00 93.69 190 CYS A C 1
ATOM 1443 O O . CYS A 1 190 ? -20.818 2.976 8.566 1.00 93.69 190 CYS A O 1
ATOM 1445 N N . HIS A 1 191 ? -22.320 3.276 10.213 1.00 92.62 191 HIS A N 1
ATOM 1446 C CA . HIS A 1 191 ? -23.196 4.192 9.485 1.00 92.62 191 HIS A CA 1
ATOM 1447 C C . HIS A 1 191 ? -22.809 5.652 9.761 1.00 92.62 191 HIS A C 1
ATOM 1449 O O . HIS A 1 191 ? -22.793 6.107 10.907 1.00 92.62 191 HIS A O 1
ATOM 1455 N N . GLU A 1 192 ? -22.496 6.406 8.705 1.00 87.62 192 GLU A N 1
ATOM 1456 C CA . GLU A 1 192 ? -21.915 7.755 8.800 1.00 87.62 192 GLU A CA 1
ATOM 1457 C C . GLU A 1 192 ? -22.800 8.742 9.581 1.00 87.62 192 GLU A C 1
ATOM 1459 O O . GLU A 1 192 ? -22.309 9.470 10.444 1.00 87.62 192 GLU A O 1
ATOM 1464 N N . ILE A 1 193 ? -24.116 8.724 9.340 1.00 87.25 193 ILE A N 1
ATOM 1465 C CA . ILE A 1 193 ? -25.079 9.600 10.026 1.00 87.25 193 ILE A CA 1
ATOM 1466 C C . ILE A 1 193 ? -25.113 9.291 11.529 1.00 87.25 193 ILE A C 1
ATOM 1468 O O . ILE A 1 193 ? -25.100 10.201 12.360 1.00 87.25 193 ILE A O 1
ATOM 1472 N N . LEU A 1 194 ? -25.115 8.006 11.886 1.00 92.38 194 LEU A N 1
ATOM 1473 C CA . LEU A 1 194 ? -25.217 7.563 13.275 1.00 92.38 194 LEU A CA 1
ATOM 1474 C C . LEU A 1 194 ? -23.932 7.819 14.060 1.00 92.38 194 LEU A C 1
ATOM 1476 O O . LEU A 1 194 ? -24.003 8.089 15.257 1.00 92.38 194 LEU A O 1
ATOM 1480 N N . ARG A 1 195 ? -22.771 7.829 13.398 1.00 91.00 195 ARG A N 1
ATOM 1481 C CA . ARG A 1 195 ? -21.491 8.192 14.022 1.00 91.00 195 ARG A CA 1
ATOM 1482 C C . ARG A 1 195 ? -21.533 9.584 14.655 1.00 91.00 195 ARG A C 1
ATOM 1484 O O . ARG A 1 195 ? -21.038 9.757 15.764 1.00 91.00 195 ARG A O 1
ATOM 1491 N N . ASN A 1 196 ? -22.190 10.551 14.012 1.00 88.06 196 ASN A N 1
ATOM 1492 C CA . ASN A 1 196 ? -22.383 11.885 14.590 1.00 88.06 196 ASN A CA 1
ATOM 1493 C C . ASN A 1 196 ? -23.282 11.853 15.833 1.00 88.06 196 ASN A C 1
ATOM 1495 O O . ASN A 1 196 ? -23.009 12.558 16.800 1.00 88.06 196 ASN A O 1
ATOM 1499 N N . ASN A 1 197 ? -24.327 11.021 15.841 1.00 90.88 197 ASN A N 1
ATOM 1500 C CA . ASN A 1 197 ? -25.197 10.864 17.011 1.00 90.88 197 ASN A CA 1
ATOM 1501 C C . ASN A 1 197 ? -24.432 10.254 18.195 1.00 90.88 197 ASN A C 1
ATOM 1503 O O . ASN A 1 197 ? -24.576 10.729 19.319 1.00 90.88 197 ASN A O 1
ATOM 1507 N N . ILE A 1 198 ? -23.565 9.267 17.935 1.00 94.19 198 ILE A N 1
ATOM 1508 C CA . ILE A 1 198 ? -22.674 8.679 18.947 1.00 94.19 198 ILE A CA 1
ATOM 1509 C C . ILE A 1 198 ? -21.741 9.758 19.515 1.00 94.19 198 ILE A C 1
ATOM 1511 O O . ILE A 1 198 ? -21.681 9.921 20.729 1.00 94.19 198 ILE A O 1
ATOM 1515 N N . SER A 1 199 ? -21.077 10.543 18.659 1.00 92.44 199 SER A N 1
ATOM 1516 C CA . SER A 1 199 ? -20.175 11.623 19.096 1.00 92.44 199 SER A CA 1
ATOM 1517 C C . SER A 1 199 ? -20.879 12.736 19.885 1.00 92.44 199 SER A C 1
ATOM 1519 O O . SER A 1 199 ? -20.252 13.385 20.715 1.00 92.44 199 SER A O 1
ATOM 1521 N N . ASN A 1 200 ? -22.170 12.967 19.633 1.00 92.00 200 ASN A N 1
ATOM 1522 C CA . ASN A 1 200 ? -22.974 13.976 20.329 1.00 92.00 200 ASN A CA 1
ATOM 1523 C C . ASN A 1 200 ? -23.629 13.453 21.620 1.00 92.00 200 ASN A C 1
ATOM 1525 O O . ASN A 1 200 ? -24.270 14.229 22.330 1.00 92.00 200 ASN A O 1
ATOM 1529 N N . THR A 1 201 ? -23.506 12.158 21.925 1.00 94.25 201 THR A N 1
ATOM 1530 C CA . THR A 1 201 ? -24.053 11.579 23.156 1.00 94.25 201 THR A CA 1
ATOM 1531 C C . THR A 1 201 ? -23.112 11.891 24.320 1.00 94.25 201 THR A C 1
ATOM 1533 O O . THR A 1 201 ? -22.001 11.367 24.393 1.00 94.25 201 THR A O 1
ATOM 1536 N N . GLU A 1 202 ? -23.554 12.760 25.230 1.00 93.88 202 GLU A N 1
ATOM 1537 C CA . GLU A 1 202 ? -22.752 13.249 26.359 1.00 93.88 202 GLU A CA 1
ATOM 1538 C C . GLU A 1 202 ? -22.231 12.097 27.239 1.00 93.88 202 GLU A C 1
ATOM 1540 O O . GLU A 1 202 ? -22.996 11.238 27.676 1.00 93.88 202 GLU A O 1
ATOM 1545 N N . GLY A 1 203 ? -20.919 12.075 27.500 1.00 94.06 203 GLY A N 1
ATOM 1546 C CA . GLY A 1 203 ? -20.253 11.076 28.345 1.00 94.06 203 GLY A CA 1
ATOM 1547 C C . GLY A 1 203 ? -19.911 9.748 27.658 1.00 94.06 203 GLY A C 1
ATOM 1548 O O . GLY A 1 203 ? -19.207 8.921 28.242 1.00 94.06 203 GLY A O 1
ATOM 1549 N N . LEU A 1 204 ? -20.402 9.504 26.436 1.00 96.50 204 LEU A N 1
ATOM 1550 C CA . LEU A 1 204 ? -20.209 8.219 25.760 1.00 96.50 204 LEU A CA 1
ATOM 1551 C C . LEU A 1 204 ? -18.769 8.021 25.278 1.00 96.50 204 LEU A C 1
ATOM 1553 O O . LEU A 1 204 ? -18.233 6.920 25.406 1.00 96.50 204 LEU A O 1
ATOM 1557 N N . ILE A 1 205 ? -18.131 9.077 24.768 1.00 96.62 205 ILE A N 1
ATOM 1558 C CA . ILE A 1 205 ? -16.744 9.026 24.286 1.00 96.62 205 ILE A CA 1
ATOM 1559 C C . ILE A 1 205 ? -15.801 8.673 25.438 1.00 96.62 205 ILE A C 1
ATOM 1561 O O . ILE A 1 205 ? -15.001 7.746 25.313 1.00 96.62 205 ILE A O 1
ATOM 1565 N N . GLU A 1 206 ? -15.923 9.371 26.567 1.00 95.94 206 GLU A N 1
ATOM 1566 C CA . GLU A 1 206 ? -15.080 9.175 27.745 1.00 95.94 206 GLU A CA 1
ATOM 1567 C C . GLU A 1 206 ? -15.213 7.747 28.280 1.00 95.94 206 GLU A C 1
ATOM 1569 O O . GLU A 1 206 ? -14.209 7.071 28.498 1.00 95.94 206 GLU A O 1
ATOM 1574 N N . ILE A 1 207 ? -16.446 7.243 28.395 1.00 96.44 207 ILE A N 1
ATOM 1575 C CA . ILE A 1 207 ? -16.705 5.880 28.870 1.00 96.44 207 ILE A CA 1
ATOM 1576 C C . ILE A 1 207 ? -16.133 4.820 27.923 1.00 96.44 207 ILE A C 1
ATOM 1578 O O . ILE A 1 207 ? -15.628 3.802 28.398 1.00 96.44 207 ILE A O 1
ATOM 1582 N N . ILE A 1 208 ? -16.205 5.025 26.603 1.00 96.88 208 ILE A N 1
ATOM 1583 C CA . ILE A 1 208 ? -15.630 4.094 25.619 1.00 96.88 208 ILE A CA 1
ATOM 1584 C C . ILE A 1 208 ? -14.103 4.101 25.698 1.00 96.88 208 ILE A C 1
ATOM 1586 O O . ILE A 1 208 ? -13.491 3.033 25.692 1.00 96.88 208 ILE A O 1
ATOM 1590 N N . VAL A 1 209 ? -13.483 5.278 25.806 1.00 97.31 209 VAL A N 1
ATOM 1591 C CA . VAL A 1 209 ? -12.027 5.395 25.964 1.00 97.31 209 VAL A CA 1
ATOM 1592 C C . VAL A 1 209 ? -11.566 4.735 27.267 1.00 97.31 209 VAL A C 1
ATOM 1594 O O . VAL A 1 209 ? -10.574 4.004 27.259 1.00 97.31 209 VAL A O 1
ATOM 1597 N N . ASP A 1 210 ? -12.326 4.871 28.355 1.00 95.81 210 ASP A N 1
ATOM 1598 C CA . ASP A 1 210 ? -12.052 4.186 29.623 1.00 95.81 210 ASP A CA 1
ATOM 1599 C C . ASP A 1 210 ? -12.078 2.650 29.489 1.00 95.81 210 ASP A C 1
ATOM 1601 O O . ASP A 1 210 ? -11.372 1.953 30.226 1.00 95.81 210 ASP A O 1
ATOM 1605 N N . LYS A 1 211 ? -12.810 2.084 28.512 1.00 95.00 211 LYS A N 1
ATOM 1606 C CA . LYS A 1 211 ? -12.802 0.628 28.258 1.00 95.00 211 LYS A CA 1
ATOM 1607 C C . LYS A 1 211 ? -11.472 0.103 27.724 1.00 95.00 211 LYS A C 1
ATOM 1609 O O . LYS A 1 211 ? -11.232 -1.096 27.830 1.00 95.00 211 LYS A O 1
ATOM 1614 N N . LEU A 1 212 ? -10.556 0.960 27.264 1.00 96.56 212 LEU A N 1
ATOM 1615 C CA . LEU A 1 212 ? -9.183 0.548 26.938 1.00 96.56 212 LEU A CA 1
ATOM 1616 C C . LEU A 1 212 ? -8.391 0.069 28.168 1.00 96.56 212 LEU A C 1
ATOM 1618 O O . LEU A 1 212 ? -7.372 -0.605 28.022 1.00 96.56 212 LEU A O 1
ATOM 1622 N N . PHE A 1 213 ? -8.835 0.390 29.386 1.00 95.81 213 PHE A N 1
ATOM 1623 C CA . PHE A 1 213 ? -8.196 -0.057 30.630 1.00 95.81 213 PHE A CA 1
ATOM 1624 C C . PHE A 1 213 ? -8.738 -1.390 31.154 1.00 95.81 213 PHE A C 1
ATOM 1626 O O . PHE A 1 213 ? -8.291 -1.856 32.198 1.00 95.81 213 PHE A O 1
ATOM 1633 N N . PHE A 1 214 ? -9.670 -2.022 30.438 1.00 92.38 214 PHE A N 1
ATOM 1634 C CA . PHE A 1 214 ? -10.121 -3.372 30.761 1.00 92.38 214 PHE A CA 1
ATOM 1635 C C . PHE A 1 214 ? -9.067 -4.396 30.312 1.00 92.38 214 PHE A C 1
ATOM 1637 O O . PHE A 1 214 ? -8.240 -4.110 29.445 1.00 92.38 214 PHE A O 1
ATOM 1644 N N . ASP A 1 215 ? -9.093 -5.588 30.909 1.00 90.56 215 ASP A N 1
ATOM 1645 C CA . ASP A 1 215 ? -8.155 -6.677 30.589 1.00 90.56 215 ASP A CA 1
ATOM 1646 C C . ASP A 1 215 ? -8.785 -7.776 29.712 1.00 90.56 215 ASP A C 1
ATOM 1648 O O . ASP A 1 215 ? -8.103 -8.708 29.286 1.00 90.56 215 ASP A O 1
ATOM 1652 N N . ASP A 1 216 ? -10.084 -7.670 29.420 1.00 94.94 216 ASP A N 1
ATOM 1653 C CA . ASP A 1 216 ? -10.809 -8.632 28.591 1.00 94.94 216 ASP A CA 1
ATOM 1654 C C . ASP A 1 216 ? -10.545 -8.411 27.090 1.00 94.94 216 ASP A C 1
ATOM 1656 O O . ASP A 1 216 ? -10.744 -7.319 26.553 1.00 94.94 216 ASP A O 1
ATOM 1660 N N . ILE A 1 217 ? -10.095 -9.467 26.405 1.00 95.56 217 ILE A N 1
ATOM 1661 C CA . ILE A 1 217 ? -9.646 -9.406 25.005 1.00 95.56 217 ILE A CA 1
ATOM 1662 C C . ILE A 1 217 ? -10.786 -9.021 24.040 1.00 95.56 217 ILE A C 1
ATOM 1664 O O . ILE A 1 217 ? -10.560 -8.125 23.217 1.00 95.56 217 ILE A O 1
ATOM 1668 N N . PRO A 1 218 ? -11.984 -9.642 24.094 1.00 96.06 218 PRO A N 1
ATOM 1669 C CA . PRO A 1 218 ? -13.127 -9.213 23.288 1.00 96.06 218 PRO A CA 1
ATOM 1670 C C . PRO A 1 218 ? -13.505 -7.743 23.498 1.00 96.06 218 PRO A C 1
ATOM 1672 O O . PRO A 1 218 ? -13.637 -7.007 22.520 1.00 96.06 218 PRO A O 1
ATOM 1675 N N . CYS A 1 219 ? -13.588 -7.280 24.752 1.00 96.31 219 CYS A N 1
ATOM 1676 C CA . CYS A 1 219 ? -13.890 -5.876 25.051 1.00 96.31 219 CYS A CA 1
ATOM 1677 C C . CYS A 1 219 ? -12.865 -4.916 24.434 1.00 96.31 219 CYS A C 1
ATOM 1679 O O . CYS A 1 219 ? -13.244 -3.935 23.794 1.00 96.31 219 CYS A O 1
ATOM 1681 N N . LEU A 1 220 ? -11.569 -5.204 24.596 1.00 97.50 220 LEU A N 1
ATOM 1682 C CA . LEU A 1 220 ? -10.500 -4.396 24.005 1.00 97.50 220 LEU A CA 1
ATOM 1683 C C . LEU A 1 220 ? -10.556 -4.402 22.474 1.00 97.50 220 LEU A C 1
ATOM 1685 O O . LEU A 1 220 ? -10.329 -3.370 21.846 1.00 97.50 220 LEU A O 1
ATOM 1689 N N . SER A 1 221 ? -10.890 -5.545 21.872 1.00 96.88 221 SER A N 1
ATOM 1690 C CA . SER A 1 221 ? -10.998 -5.680 20.417 1.00 96.88 221 SER A CA 1
ATOM 1691 C C . SER A 1 221 ? -12.122 -4.805 19.860 1.00 96.88 221 SER A C 1
ATOM 1693 O O . SER A 1 221 ? -11.895 -4.061 18.903 1.00 96.88 221 SER A O 1
ATOM 1695 N N . GLU A 1 222 ? -13.302 -4.824 20.489 1.00 97.31 222 GLU A N 1
ATOM 1696 C CA . GLU A 1 222 ? -14.428 -3.974 20.087 1.00 97.31 222 GLU A CA 1
ATOM 1697 C C . GLU A 1 222 ? -14.174 -2.491 20.379 1.00 97.31 222 GLU A C 1
ATOM 1699 O O . GLU A 1 222 ? -14.500 -1.648 19.543 1.00 97.31 222 GLU A O 1
ATOM 1704 N N . ALA A 1 223 ? -13.519 -2.155 21.496 1.00 97.62 223 ALA A N 1
ATOM 1705 C CA . ALA A 1 223 ? -13.117 -0.779 21.790 1.00 97.62 223 ALA A CA 1
ATOM 1706 C C . ALA A 1 223 ? -12.150 -0.237 20.721 1.00 97.62 223 ALA A C 1
ATOM 1708 O O . ALA A 1 223 ? -12.409 0.813 20.134 1.00 97.62 223 ALA A O 1
ATOM 1709 N N . CYS A 1 224 ? -11.078 -0.968 20.394 1.00 97.81 224 CYS A N 1
ATOM 1710 C CA . CYS A 1 224 ? -10.145 -0.574 19.336 1.00 97.81 224 CYS A CA 1
ATOM 1711 C C . CYS A 1 224 ? -10.840 -0.461 17.970 1.00 97.81 224 CYS A C 1
ATOM 1713 O O . CYS A 1 224 ? -10.604 0.506 17.241 1.00 97.81 224 CYS A O 1
ATOM 1715 N N . ARG A 1 225 ? -11.731 -1.403 17.625 1.00 96.56 225 ARG A N 1
ATOM 1716 C CA . ARG A 1 225 ? -12.506 -1.365 16.374 1.00 96.56 225 ARG A CA 1
ATOM 1717 C C . ARG A 1 225 ? -13.392 -0.120 16.290 1.00 96.56 225 ARG A C 1
ATOM 1719 O O . ARG A 1 225 ? -13.396 0.554 15.263 1.00 96.56 225 ARG A O 1
ATOM 1726 N N . LEU A 1 226 ? -14.118 0.198 17.360 1.00 96.50 226 LEU A N 1
ATOM 1727 C CA . LEU A 1 226 ? -14.984 1.373 17.431 1.00 96.50 226 LEU A CA 1
ATOM 1728 C C . LEU A 1 226 ? -14.178 2.675 17.324 1.00 96.50 226 LEU A C 1
ATOM 1730 O O . LEU A 1 226 ? -14.512 3.534 16.511 1.00 96.50 226 LEU A O 1
ATOM 1734 N N . LEU A 1 227 ? -13.075 2.797 18.070 1.00 96.81 227 LEU A N 1
ATOM 1735 C CA . LEU A 1 227 ? -12.207 3.977 18.007 1.00 96.81 227 LEU A CA 1
ATOM 1736 C C . LEU A 1 227 ? -11.599 4.176 16.612 1.00 96.81 227 LEU A C 1
ATOM 1738 O O . LEU A 1 227 ? -11.544 5.306 16.133 1.00 96.81 227 LEU A O 1
ATOM 1742 N N . THR A 1 228 ? -11.213 3.091 15.934 1.00 96.12 228 THR A N 1
ATOM 1743 C CA . THR A 1 228 ? -10.733 3.119 14.540 1.00 96.12 228 THR A CA 1
ATOM 1744 C C . THR A 1 228 ? -11.759 3.790 13.619 1.00 96.12 228 THR A C 1
ATOM 1746 O O . THR A 1 228 ? -11.429 4.740 12.909 1.00 96.12 228 THR A O 1
ATOM 1749 N N . LEU A 1 229 ? -13.022 3.345 13.675 1.00 94.12 229 LEU A N 1
ATOM 1750 C CA . LEU A 1 229 ? -14.108 3.896 12.856 1.00 94.12 229 LEU A CA 1
ATOM 1751 C C . LEU A 1 229 ? -14.371 5.373 13.177 1.00 94.12 229 LEU A C 1
ATOM 1753 O O . LEU A 1 229 ? -14.551 6.191 12.271 1.00 94.12 229 LEU A O 1
ATOM 1757 N N . CYS A 1 230 ? -14.388 5.726 14.460 1.00 93.50 230 CYS A N 1
ATOM 1758 C CA . CYS A 1 230 ? -14.685 7.085 14.898 1.00 93.50 230 CYS A CA 1
ATOM 1759 C C . CYS A 1 230 ? -13.586 8.089 14.520 1.00 93.50 230 CYS A C 1
ATOM 1761 O O . CYS A 1 230 ? -13.903 9.191 14.074 1.00 93.50 230 CYS A O 1
ATOM 1763 N N . LEU A 1 231 ? -12.310 7.703 14.613 1.00 93.75 231 LEU A N 1
ATOM 1764 C CA . LEU A 1 231 ? -11.173 8.564 14.262 1.00 93.75 231 LEU A CA 1
ATOM 1765 C C . LEU A 1 231 ? -11.079 8.865 12.758 1.00 93.75 231 LEU A C 1
ATOM 1767 O O . LEU A 1 231 ? -10.622 9.942 12.379 1.00 93.75 231 LEU A O 1
ATOM 1771 N N . GLN A 1 232 ? -11.524 7.945 11.899 1.00 89.06 232 GLN A N 1
ATOM 1772 C CA . GLN A 1 232 ? -11.518 8.128 10.440 1.00 89.06 232 GLN A CA 1
ATOM 1773 C C . GLN A 1 232 ? -12.736 8.912 9.909 1.00 89.06 232 GLN A C 1
ATOM 1775 O O . GLN A 1 232 ? -12.773 9.258 8.730 1.00 89.06 232 GLN A O 1
ATOM 1780 N N . GLY A 1 233 ? -13.750 9.179 10.741 1.00 79.44 233 GLY A N 1
ATOM 1781 C CA . GLY A 1 233 ? -14.994 9.840 10.327 1.00 79.44 233 GLY A CA 1
ATOM 1782 C C . GLY A 1 233 ? -14.966 11.368 10.351 1.00 79.44 233 GLY A C 1
ATOM 1783 O O . GLY A 1 233 ? -14.105 11.996 10.968 1.00 79.44 233 GLY A O 1
ATOM 1784 N N . ILE A 1 234 ? -15.986 11.978 9.736 1.00 76.56 234 ILE A N 1
ATOM 1785 C CA . ILE A 1 234 ? -16.325 13.386 9.977 1.00 76.56 234 ILE A CA 1
ATOM 1786 C C . ILE A 1 234 ? -16.662 13.522 11.470 1.00 76.56 234 ILE A C 1
ATOM 1788 O O . ILE A 1 234 ? -17.509 12.794 11.977 1.00 76.56 234 ILE A O 1
ATOM 1792 N N . GLY A 1 235 ? -15.966 14.412 12.184 1.00 83.69 235 GLY A N 1
ATOM 1793 C CA . GLY A 1 235 ? -16.136 14.564 13.633 1.00 83.69 235 GLY A CA 1
ATOM 1794 C C . GLY A 1 235 ? -15.241 13.661 14.491 1.00 83.69 235 GLY A C 1
ATOM 1795 O O . GLY A 1 235 ? -15.601 13.364 15.624 1.00 83.69 235 GLY A O 1
ATOM 1796 N N . GLY A 1 236 ? -14.070 13.243 13.995 1.00 91.06 236 GLY A N 1
ATOM 1797 C CA . GLY A 1 236 ? -13.076 12.502 14.789 1.00 91.06 236 GLY A CA 1
ATOM 1798 C C . GLY A 1 236 ? -12.371 13.319 15.887 1.00 91.06 236 GLY A C 1
ATOM 1799 O O . GLY A 1 236 ? -11.715 12.742 16.751 1.00 91.06 236 GLY A O 1
ATOM 1800 N N . LEU A 1 237 ? -12.501 14.653 15.893 1.00 93.81 237 LEU A N 1
ATOM 1801 C CA . LEU A 1 237 ? -11.781 15.531 16.827 1.00 93.81 237 LEU A CA 1
ATOM 1802 C C . LEU A 1 237 ? -12.111 15.280 18.316 1.00 93.81 237 LEU A C 1
ATOM 1804 O O . LEU A 1 237 ? -11.163 15.130 19.081 1.00 93.81 237 LEU A O 1
ATOM 1808 N N . PRO A 1 238 ? -13.382 15.141 18.749 1.00 94.81 238 PRO A N 1
ATOM 1809 C CA . PRO A 1 238 ? -13.702 14.844 20.150 1.00 94.81 238 PRO A CA 1
ATOM 1810 C C . PRO A 1 238 ? -13.118 13.506 20.628 1.00 94.81 238 PRO A C 1
ATOM 1812 O O . PRO A 1 238 ? -12.647 13.386 21.756 1.00 94.81 238 PRO A O 1
ATOM 1815 N N . TRP A 1 239 ? -13.073 12.503 19.745 1.00 96.25 239 TRP A N 1
ATOM 1816 C CA . TRP A 1 239 ? -12.428 11.219 20.031 1.00 96.25 239 TRP A CA 1
ATOM 1817 C C . TRP A 1 239 ? -10.919 11.376 20.210 1.00 96.25 239 TRP A C 1
ATOM 1819 O O . TRP A 1 239 ? -10.329 10.787 21.113 1.00 96.25 239 TRP A O 1
ATOM 1829 N N . ALA A 1 240 ? -10.295 12.200 19.369 1.00 96.69 240 ALA A N 1
ATOM 1830 C CA . ALA A 1 240 ? -8.882 12.521 19.472 1.00 96.69 240 ALA A CA 1
ATOM 1831 C C . ALA A 1 240 ? -8.558 13.245 20.787 1.00 96.69 240 ALA A C 1
ATOM 1833 O O . ALA A 1 240 ? -7.577 12.906 21.440 1.00 96.69 240 ALA A O 1
ATOM 1834 N N . GLU A 1 241 ? -9.389 14.204 21.199 1.00 96.31 241 GLU A N 1
ATOM 1835 C CA . GLU A 1 241 ? -9.240 14.935 22.464 1.00 96.31 241 GLU A CA 1
ATOM 1836 C C . GLU A 1 241 ? -9.337 13.999 23.675 1.00 96.31 241 GLU A C 1
ATOM 1838 O O . GLU A 1 241 ? -8.521 14.097 24.592 1.00 96.31 241 GLU A O 1
ATOM 1843 N N . ALA A 1 242 ? -10.259 13.034 23.646 1.00 97.06 242 ALA A N 1
ATOM 1844 C CA . ALA A 1 242 ? -10.382 12.025 24.695 1.00 97.06 242 ALA A CA 1
ATOM 1845 C C . ALA A 1 242 ? -9.191 11.043 24.735 1.00 97.06 242 ALA A C 1
ATOM 1847 O O . ALA A 1 242 ? -8.809 10.586 25.811 1.00 97.06 242 ALA A O 1
ATOM 1848 N N . ILE A 1 243 ? -8.573 10.737 23.586 1.00 97.81 243 ILE A N 1
ATOM 1849 C CA . ILE A 1 243 ? -7.401 9.844 23.489 1.00 97.81 243 ILE A CA 1
ATOM 1850 C C . ILE A 1 243 ? -6.081 10.569 23.785 1.00 97.81 243 ILE A C 1
ATOM 1852 O O . ILE A 1 243 ? -5.118 9.935 24.214 1.00 97.81 243 ILE A O 1
ATOM 1856 N N . GLN A 1 244 ? -6.020 11.887 23.590 1.00 97.31 244 GLN A N 1
ATOM 1857 C CA . GLN A 1 244 ? -4.812 12.702 23.737 1.00 97.31 244 GLN A CA 1
ATOM 1858 C C . GLN A 1 244 ? -4.021 12.496 25.050 1.00 97.31 244 GLN A C 1
ATOM 1860 O O . GLN A 1 244 ? -2.788 12.584 24.999 1.00 97.31 244 GLN A O 1
ATOM 1865 N N . PRO A 1 245 ? -4.639 12.252 26.228 1.00 97.69 245 PRO A N 1
ATOM 1866 C CA . PRO A 1 245 ? -3.892 12.051 27.464 1.00 97.69 245 PRO A CA 1
ATOM 1867 C C . PRO A 1 245 ? -2.823 10.954 27.347 1.00 97.69 245 PRO A C 1
ATOM 1869 O O . PRO A 1 245 ? -3.085 9.841 26.895 1.00 97.69 245 PRO A O 1
ATOM 1872 N N . GLU A 1 246 ? -1.609 11.245 27.830 1.00 97.38 246 GLU A N 1
ATOM 1873 C CA . GLU A 1 246 ? -0.448 10.343 27.716 1.00 97.38 246 GLU A CA 1
ATOM 1874 C C . GLU A 1 246 ? -0.715 8.953 28.319 1.00 97.38 246 GLU A C 1
ATOM 1876 O O . GLU A 1 246 ? -0.192 7.957 27.822 1.00 97.38 246 GLU A O 1
ATOM 1881 N N . THR A 1 247 ? -1.569 8.862 29.343 1.00 97.50 247 THR A N 1
ATOM 1882 C CA . THR A 1 247 ? -2.006 7.598 29.956 1.00 97.50 247 THR A CA 1
ATOM 1883 C C . THR A 1 247 ? -2.788 6.710 28.991 1.00 97.50 247 THR A C 1
ATOM 1885 O O . THR A 1 247 ? -2.577 5.498 28.982 1.00 97.50 247 THR A O 1
ATOM 1888 N N . VAL A 1 248 ? -3.659 7.294 28.165 1.00 98.06 248 VAL A N 1
ATOM 1889 C CA . VAL A 1 248 ? -4.477 6.567 27.185 1.00 98.06 248 VAL A CA 1
ATOM 1890 C C . VAL A 1 248 ? -3.608 6.126 26.012 1.00 98.06 248 VAL A C 1
ATOM 1892 O O . VAL A 1 248 ? -3.610 4.946 25.668 1.00 98.06 248 VAL A O 1
ATOM 1895 N N . ILE A 1 249 ? -2.785 7.026 25.460 1.00 98.06 249 ILE A N 1
ATOM 1896 C CA . ILE A 1 249 ? -1.841 6.682 24.382 1.00 98.06 249 ILE A CA 1
ATOM 1897 C C . ILE A 1 249 ? -0.884 5.570 24.836 1.00 98.06 249 ILE A C 1
ATOM 1899 O O . ILE A 1 249 ? -0.678 4.595 24.114 1.00 98.06 249 ILE A O 1
ATOM 1903 N N . SER A 1 250 ? -0.353 5.666 26.061 1.00 97.81 250 SER A N 1
ATOM 1904 C CA . SER A 1 250 ? 0.499 4.621 26.641 1.00 97.81 250 SER A CA 1
ATOM 1905 C C . SER A 1 250 ? -0.236 3.288 26.763 1.00 97.81 250 SER A C 1
ATOM 1907 O O . SER A 1 250 ? 0.356 2.247 26.489 1.00 97.81 250 SER A O 1
ATOM 1909 N N . ARG A 1 251 ? -1.523 3.295 27.140 1.00 97.56 251 ARG A N 1
ATOM 1910 C CA . ARG A 1 251 ? -2.334 2.073 27.216 1.00 97.56 251 ARG A CA 1
ATOM 1911 C C . ARG A 1 251 ? -2.569 1.463 25.834 1.00 97.56 251 ARG A C 1
ATOM 1913 O O . ARG A 1 251 ? -2.407 0.256 25.704 1.00 97.56 251 ARG A O 1
ATOM 1920 N N . ILE A 1 252 ? -2.876 2.263 24.812 1.00 97.38 252 ILE A N 1
ATOM 1921 C CA . ILE A 1 252 ? -3.055 1.791 23.424 1.00 97.38 252 ILE A CA 1
ATOM 1922 C C . ILE A 1 252 ? -1.777 1.113 22.918 1.00 97.38 252 ILE A C 1
ATOM 1924 O O . ILE A 1 252 ? -1.820 -0.017 22.433 1.00 97.38 252 ILE A O 1
ATOM 1928 N N . LEU A 1 253 ? -0.632 1.778 23.087 1.00 97.81 253 LEU A N 1
ATOM 1929 C CA . LEU A 1 253 ? 0.670 1.235 22.702 1.00 97.81 253 LEU A CA 1
ATOM 1930 C C . LEU A 1 253 ? 1.015 -0.037 23.489 1.00 97.81 253 LEU A C 1
ATOM 1932 O O . LEU A 1 253 ? 1.497 -1.006 22.908 1.00 97.81 253 LEU A O 1
ATOM 1936 N N . TRP A 1 254 ? 0.710 -0.068 24.790 1.00 97.06 254 TRP A N 1
ATOM 1937 C CA . TRP A 1 254 ? 0.924 -1.244 25.630 1.00 97.06 254 TRP A CA 1
ATOM 1938 C C . TRP A 1 254 ? 0.078 -2.443 25.185 1.00 97.06 254 TRP A C 1
ATOM 1940 O O . TRP A 1 254 ? 0.605 -3.554 25.147 1.00 97.06 254 TRP A O 1
ATOM 1950 N N . ILE A 1 255 ? -1.197 -2.230 24.824 1.00 96.88 255 ILE A N 1
ATOM 1951 C CA . ILE A 1 255 ? -2.077 -3.286 24.296 1.00 96.88 255 ILE A CA 1
ATOM 1952 C C . ILE A 1 255 ? -1.456 -3.884 23.035 1.00 96.88 255 ILE A C 1
ATOM 1954 O O . ILE A 1 255 ? -1.285 -5.101 22.971 1.00 96.88 255 ILE A O 1
ATOM 1958 N N . ALA A 1 256 ? -1.079 -3.033 22.074 1.00 95.88 256 ALA A N 1
ATOM 1959 C CA . ALA A 1 256 ? -0.475 -3.469 20.820 1.00 95.88 256 ALA A CA 1
ATOM 1960 C C . ALA A 1 256 ? 0.836 -4.241 21.047 1.00 95.88 256 ALA A C 1
ATOM 1962 O O . ALA A 1 256 ? 1.046 -5.270 20.418 1.00 95.88 256 ALA A O 1
ATOM 1963 N N . GLU A 1 257 ? 1.694 -3.785 21.966 1.00 94.81 257 GLU A N 1
ATOM 1964 C CA . GLU A 1 257 ? 3.005 -4.397 22.228 1.00 94.81 257 GLU A CA 1
ATOM 1965 C C . GLU A 1 257 ? 2.934 -5.718 23.021 1.00 94.81 257 GLU A C 1
ATOM 1967 O O . GLU A 1 257 ? 3.793 -6.580 22.840 1.00 94.81 257 GLU A O 1
ATOM 1972 N N . ASN A 1 258 ? 1.948 -5.898 23.911 1.00 93.25 258 ASN A N 1
ATOM 1973 C CA . ASN A 1 258 ? 1.956 -6.995 24.896 1.00 93.25 258 ASN A CA 1
ATOM 1974 C C . ASN A 1 258 ? 0.938 -8.112 24.626 1.00 93.25 258 ASN A C 1
ATOM 1976 O O . ASN A 1 258 ? 0.982 -9.148 25.295 1.00 93.25 258 ASN A O 1
ATOM 1980 N N . THR A 1 259 ? 0.016 -7.942 23.678 1.00 92.75 259 THR A N 1
ATOM 1981 C CA . THR A 1 259 ? -0.934 -9.005 23.334 1.00 92.75 259 THR A CA 1
ATOM 1982 C C . THR A 1 259 ? -0.304 -10.082 22.449 1.00 92.75 259 THR A C 1
ATOM 1984 O O . THR A 1 259 ? 0.461 -9.804 21.532 1.00 92.75 259 THR A O 1
ATOM 1987 N N . LEU A 1 260 ? -0.657 -11.343 22.712 1.00 89.88 260 LEU A N 1
ATOM 1988 C CA . LEU A 1 260 ? -0.310 -12.492 21.864 1.00 89.88 260 LEU A CA 1
ATOM 1989 C C . LEU A 1 260 ? -1.491 -12.961 21.000 1.00 89.88 260 LEU A C 1
ATOM 1991 O O . LEU A 1 260 ? -1.345 -13.914 20.232 1.00 89.88 260 LEU A O 1
ATOM 1995 N N . ASN A 1 261 ? -2.666 -12.338 21.157 1.00 91.00 261 ASN A N 1
ATOM 1996 C CA . ASN A 1 261 ? -3.872 -12.675 20.411 1.00 91.00 261 ASN A CA 1
ATOM 1997 C C . ASN A 1 261 ? -3.874 -11.931 19.059 1.00 91.00 261 ASN A C 1
ATOM 1999 O O . ASN A 1 261 ? -3.986 -10.704 19.073 1.00 91.00 261 ASN A O 1
ATOM 2003 N N . PRO A 1 262 ? -3.821 -12.634 17.909 1.00 89.81 262 PRO A N 1
ATOM 2004 C CA . PRO A 1 262 ? -3.747 -11.998 16.592 1.00 89.81 262 PRO A CA 1
ATOM 2005 C C . PRO A 1 262 ? -4.901 -11.037 16.286 1.00 89.81 262 PRO A C 1
ATOM 2007 O O . PRO A 1 262 ? -4.669 -10.000 15.678 1.00 89.81 262 PRO A O 1
ATOM 2010 N N . GLN A 1 263 ? -6.122 -11.333 16.746 1.00 92.31 263 GLN A N 1
ATOM 2011 C CA . GLN A 1 263 ? -7.285 -10.468 16.515 1.00 92.31 263 GLN A CA 1
ATOM 2012 C C . GLN A 1 263 ? -7.137 -9.136 17.252 1.00 92.31 263 GLN A C 1
ATOM 2014 O O . GLN A 1 263 ? -7.406 -8.081 16.683 1.00 92.31 263 GLN A O 1
ATOM 2019 N N . LEU A 1 264 ? -6.655 -9.163 18.498 1.00 95.25 264 LEU A N 1
ATOM 2020 C CA . LEU A 1 264 ? -6.415 -7.934 19.253 1.00 95.25 264 LEU A CA 1
ATOM 2021 C C . LEU A 1 264 ? -5.219 -7.149 18.696 1.00 95.25 264 LEU A C 1
ATOM 2023 O O . LEU A 1 264 ? -5.272 -5.920 18.677 1.00 95.25 264 LEU A O 1
ATOM 2027 N N . ILE A 1 265 ? -4.171 -7.823 18.198 1.00 94.75 265 ILE A N 1
ATOM 2028 C CA . ILE A 1 265 ? -3.086 -7.141 17.470 1.00 94.75 265 ILE A CA 1
ATOM 2029 C C . ILE A 1 265 ? -3.669 -6.438 16.239 1.00 94.75 265 ILE A C 1
ATOM 2031 O O . ILE A 1 265 ? -3.439 -5.248 16.054 1.00 94.75 265 ILE A O 1
ATOM 2035 N N . GLU A 1 266 ? -4.490 -7.127 15.444 1.00 94.69 266 GLU A N 1
ATOM 2036 C CA . GLU A 1 266 ? -5.127 -6.551 14.257 1.00 94.69 266 GLU A CA 1
ATOM 2037 C C . GLU A 1 266 ? -5.963 -5.309 14.604 1.00 94.69 266 GLU A C 1
ATOM 2039 O O . GLU A 1 266 ? -5.828 -4.270 13.962 1.00 94.69 266 GLU A O 1
ATOM 2044 N N . LYS A 1 267 ? -6.794 -5.358 15.654 1.00 96.25 267 LYS A N 1
ATOM 2045 C CA . LYS A 1 267 ? -7.619 -4.196 16.030 1.00 96.25 267 LYS A CA 1
ATOM 2046 C C . LYS A 1 267 ? -6.800 -3.052 16.622 1.00 96.25 267 LYS A C 1
ATOM 2048 O O . LYS A 1 267 ? -7.058 -1.897 16.293 1.00 96.25 267 LYS A O 1
ATOM 2053 N N . SER A 1 268 ? -5.810 -3.345 17.463 1.00 96.94 268 SER A N 1
ATOM 2054 C CA . SER A 1 268 ? -4.980 -2.311 18.097 1.00 96.94 268 SER A CA 1
ATOM 2055 C C . SER A 1 268 ? -4.014 -1.646 17.111 1.00 96.94 268 SER A C 1
ATOM 2057 O O . SER A 1 268 ? -3.921 -0.421 17.089 1.00 96.94 268 SER A O 1
ATOM 2059 N N . VAL A 1 269 ? -3.357 -2.409 16.232 1.00 97.50 269 VAL A N 1
ATOM 2060 C CA . VAL A 1 269 ? -2.505 -1.858 15.165 1.00 97.50 269 VAL A CA 1
ATOM 2061 C C . VAL A 1 269 ? -3.354 -1.165 14.098 1.00 97.50 269 VAL A C 1
ATOM 2063 O O . VAL A 1 269 ? -2.979 -0.094 13.631 1.00 97.50 269 VAL A O 1
ATOM 2066 N N . GLY A 1 270 ? -4.538 -1.694 13.772 1.00 97.19 270 GLY A N 1
ATOM 2067 C CA . GLY A 1 270 ? -5.480 -1.041 12.858 1.00 97.19 270 GLY A CA 1
ATOM 2068 C C . GLY A 1 270 ? -5.927 0.333 13.356 1.00 97.19 270 GLY A C 1
ATOM 2069 O O . GLY A 1 270 ? -6.010 1.277 12.573 1.00 97.19 270 GLY A O 1
ATOM 2070 N N . MET A 1 271 ? -6.112 0.484 14.669 1.00 96.69 271 MET A N 1
ATOM 2071 C CA . MET A 1 271 ? -6.369 1.783 15.289 1.00 96.69 271 MET A CA 1
ATOM 2072 C C . MET A 1 271 ? -5.177 2.742 15.137 1.00 96.69 271 MET A C 1
ATOM 2074 O O . MET A 1 271 ? -5.377 3.921 14.852 1.00 96.69 271 MET A O 1
ATOM 2078 N N . LEU A 1 272 ? -3.938 2.258 15.289 1.00 97.75 272 LEU A N 1
ATOM 2079 C CA . LEU A 1 272 ? -2.732 3.070 15.073 1.00 97.75 272 LEU A CA 1
ATOM 2080 C C . LEU A 1 272 ? -2.607 3.518 13.611 1.00 97.75 272 LEU A C 1
ATOM 2082 O O . LEU A 1 272 ? -2.330 4.691 13.360 1.00 97.75 272 LEU A O 1
ATOM 2086 N N . LEU A 1 273 ? -2.873 2.622 12.657 1.00 97.81 273 LEU A N 1
ATOM 2087 C CA . LEU A 1 273 ? -2.938 2.958 11.235 1.00 97.81 273 LEU A CA 1
ATOM 2088 C C . LEU A 1 273 ? -4.010 4.019 10.965 1.00 97.81 273 LEU A C 1
ATOM 2090 O O . LEU A 1 273 ? -3.736 5.012 10.296 1.00 97.81 273 LEU A O 1
ATOM 2094 N N . ALA A 1 274 ? -5.200 3.875 11.553 1.00 95.94 274 ALA A N 1
ATOM 2095 C CA . ALA A 1 274 ? -6.264 4.863 11.420 1.00 95.94 274 ALA A CA 1
ATOM 2096 C C . ALA A 1 274 ? -5.854 6.254 11.920 1.00 95.94 274 ALA A C 1
ATOM 2098 O O . ALA A 1 274 ? -6.211 7.244 11.286 1.00 95.94 274 ALA A O 1
ATOM 2099 N N . VAL A 1 275 ? -5.061 6.359 12.994 1.00 95.94 275 VAL A N 1
ATOM 2100 C CA . VAL A 1 275 ? -4.501 7.650 13.437 1.00 95.94 275 VAL A CA 1
ATOM 2101 C C . VAL A 1 275 ? -3.535 8.236 12.399 1.00 95.94 275 VAL A C 1
ATOM 2103 O O . VAL A 1 275 ? -3.504 9.451 12.211 1.00 95.94 275 VAL A O 1
ATOM 2106 N N . LEU A 1 276 ? -2.763 7.408 11.695 1.00 95.25 276 LEU A N 1
ATOM 2107 C CA . LEU A 1 276 ? -1.853 7.874 10.643 1.00 95.25 276 LEU A CA 1
ATOM 2108 C C . LEU A 1 276 ? -2.589 8.286 9.362 1.00 95.25 276 LEU A C 1
ATOM 2110 O O . LEU A 1 276 ? -2.140 9.204 8.682 1.00 95.25 276 LEU A O 1
ATOM 2114 N N . GLU A 1 277 ? -3.720 7.656 9.051 1.00 93.81 277 GLU A N 1
ATOM 2115 C CA . GLU A 1 277 ? -4.503 7.913 7.834 1.00 93.81 277 GLU A CA 1
ATOM 2116 C C . GLU A 1 277 ? -5.630 8.946 8.028 1.00 93.81 277 GLU A C 1
ATOM 2118 O O . GLU A 1 277 ? -6.179 9.450 7.049 1.00 93.81 277 GLU A O 1
ATOM 2123 N N . CYS A 1 278 ? -5.975 9.307 9.271 1.00 93.56 278 CYS A N 1
ATOM 2124 C CA . CYS A 1 278 ? -7.070 10.238 9.567 1.00 93.56 278 CYS A CA 1
ATOM 2125 C C . CYS A 1 278 ? -6.805 11.687 9.112 1.00 93.56 278 CYS A C 1
ATOM 2127 O O . CYS A 1 278 ? -5.721 12.043 8.635 1.00 93.56 278 CYS A O 1
ATOM 2129 N N . GLN A 1 279 ? -7.816 12.544 9.297 1.00 91.69 279 GLN A N 1
ATOM 2130 C CA . GLN A 1 279 ? -7.755 13.979 9.005 1.00 91.69 279 GLN A CA 1
ATOM 2131 C C . GLN A 1 279 ? -6.577 14.667 9.714 1.00 91.69 279 GLN A C 1
ATOM 2133 O O . GLN A 1 279 ? -6.191 14.300 10.828 1.00 91.69 279 GLN A O 1
ATOM 2138 N N . THR A 1 280 ? -6.015 15.693 9.073 1.00 91.88 280 THR A N 1
ATOM 2139 C CA . THR A 1 280 ? -4.800 16.377 9.537 1.00 91.88 280 THR A CA 1
ATOM 2140 C C . THR A 1 280 ? -4.935 16.923 10.960 1.00 91.88 280 THR A C 1
ATOM 2142 O O . THR A 1 280 ? -3.977 16.823 11.727 1.00 91.88 280 THR A O 1
ATOM 2145 N N . GLU A 1 281 ? -6.102 17.447 11.355 1.00 93.00 281 GLU A N 1
ATOM 2146 C CA . GLU A 1 281 ? -6.323 17.957 12.715 1.00 93.00 281 GLU A CA 1
ATOM 2147 C C . GLU A 1 281 ? -6.197 16.847 13.770 1.00 93.00 281 GLU A C 1
ATOM 2149 O O . GLU A 1 281 ? -5.436 16.992 14.727 1.00 93.00 281 GLU A O 1
ATOM 2154 N N . VAL A 1 282 ? -6.872 15.711 13.558 1.00 94.25 282 VAL A N 1
ATOM 2155 C CA . VAL A 1 282 ? -6.840 14.534 14.449 1.00 94.25 282 VAL A CA 1
ATOM 2156 C C . VAL A 1 282 ? -5.418 13.979 14.551 1.00 94.25 282 VAL A C 1
ATOM 2158 O O . VAL A 1 282 ? -4.896 13.768 15.650 1.00 94.25 282 VAL A O 1
ATOM 2161 N N . ARG A 1 283 ? -4.754 13.814 13.402 1.00 94.75 283 ARG A N 1
ATOM 2162 C CA . ARG A 1 283 ? -3.376 13.316 13.323 1.00 94.75 283 ARG A CA 1
ATOM 2163 C C . ARG A 1 283 ? -2.411 14.218 14.085 1.00 94.75 283 ARG A C 1
ATOM 2165 O O . ARG A 1 283 ? -1.581 13.723 14.842 1.00 94.75 283 ARG A O 1
ATOM 2172 N N . SER A 1 284 ? -2.541 15.538 13.925 1.00 94.00 284 SER A N 1
ATOM 2173 C CA . SER A 1 284 ? -1.676 16.522 14.588 1.00 94.00 284 SER A CA 1
ATOM 2174 C C . SER A 1 284 ? -1.792 16.506 16.115 1.00 94.00 284 SER A C 1
ATOM 2176 O O . SER A 1 284 ? -0.837 16.869 16.802 1.00 94.00 284 SER A O 1
ATOM 2178 N N . LEU A 1 285 ? -2.931 16.048 16.645 1.00 96.12 285 LEU A N 1
ATOM 2179 C CA . LEU A 1 285 ? -3.180 15.960 18.080 1.00 96.12 285 LEU A CA 1
ATOM 2180 C C . LEU A 1 285 ? -2.556 14.704 18.704 1.00 96.12 285 LEU A C 1
ATOM 2182 O O . LEU A 1 285 ? -1.962 14.782 19.780 1.00 96.12 285 LEU A O 1
ATOM 2186 N N . LEU A 1 286 ? -2.681 13.556 18.031 1.00 96.88 286 LEU A N 1
ATOM 2187 C CA . LEU A 1 286 ? -2.308 12.246 18.580 1.00 96.88 286 LEU A CA 1
ATOM 2188 C C . LEU A 1 286 ? -0.892 11.795 18.207 1.00 96.88 286 LEU A C 1
ATOM 2190 O O . LEU A 1 286 ? -0.190 11.208 19.037 1.00 96.88 286 LEU A O 1
ATOM 2194 N N . LEU A 1 287 ? -0.448 12.076 16.978 1.00 96.19 287 LEU A N 1
ATOM 2195 C CA . LEU A 1 287 ? 0.833 11.588 16.467 1.00 96.19 287 LEU A CA 1
ATOM 2196 C C . LEU A 1 287 ? 2.038 12.021 17.321 1.00 96.19 287 LEU A C 1
ATOM 2198 O O . LEU A 1 287 ? 2.871 11.162 17.612 1.00 96.19 287 LEU A O 1
ATOM 2202 N N . PRO A 1 288 ? 2.146 13.275 17.812 1.00 96.69 288 PRO A N 1
ATOM 2203 C CA . PRO A 1 288 ? 3.274 13.662 18.659 1.00 96.69 288 PRO A CA 1
ATOM 2204 C C . PRO A 1 288 ? 3.399 12.807 19.929 1.00 96.69 288 PRO A C 1
ATOM 2206 O O . PRO A 1 288 ? 4.510 12.469 20.338 1.00 96.69 288 PRO A O 1
ATOM 2209 N N . GLY A 1 289 ? 2.269 12.430 20.540 1.00 96.88 289 GLY A N 1
ATOM 2210 C CA . GLY A 1 289 ? 2.236 11.561 21.717 1.00 96.88 289 GLY A CA 1
ATOM 2211 C C . GLY A 1 289 ? 2.668 10.131 21.394 1.00 96.88 289 GLY A C 1
ATOM 2212 O O . GLY A 1 289 ? 3.494 9.564 22.109 1.00 96.88 289 GLY A O 1
ATOM 2213 N N . LEU A 1 290 ? 2.175 9.579 20.281 1.00 97.38 290 LEU A N 1
ATOM 2214 C CA . LEU A 1 290 ? 2.555 8.248 19.795 1.00 97.38 290 LEU A CA 1
ATOM 2215 C C . LEU A 1 290 ? 4.057 8.148 19.493 1.00 97.38 290 LEU A C 1
ATOM 2217 O O . LEU A 1 290 ? 4.712 7.186 19.895 1.00 97.38 290 LEU A O 1
ATOM 2221 N N . MET A 1 291 ? 4.618 9.164 18.834 1.00 96.94 291 MET A N 1
ATOM 2222 C CA . MET A 1 291 ? 6.045 9.216 18.505 1.00 96.94 291 MET A CA 1
ATOM 2223 C C . MET A 1 291 ? 6.903 9.355 19.765 1.00 96.94 291 MET A C 1
ATOM 2225 O O . MET A 1 291 ? 7.828 8.570 19.965 1.00 96.94 291 MET A O 1
ATOM 2229 N N . LYS A 1 292 ? 6.533 10.260 20.685 1.00 96.06 292 LYS A N 1
ATOM 2230 C CA . LYS A 1 292 ? 7.210 10.430 21.986 1.00 96.06 292 LYS A CA 1
ATOM 2231 C C . LYS A 1 292 ? 7.285 9.120 22.781 1.00 96.06 292 LYS A C 1
ATOM 2233 O O . LYS A 1 292 ? 8.283 8.876 23.458 1.00 96.06 292 LYS A O 1
ATOM 2238 N N . LEU A 1 293 ? 6.237 8.300 22.720 1.00 96.94 293 LEU A N 1
ATOM 2239 C CA . LEU A 1 293 ? 6.142 7.030 23.444 1.00 96.94 293 LEU A CA 1
ATOM 2240 C C . LEU A 1 293 ? 6.747 5.835 22.685 1.00 96.94 293 LEU A C 1
ATOM 2242 O O . LEU A 1 293 ? 6.772 4.728 23.218 1.00 96.94 293 LEU A O 1
ATOM 2246 N N . GLY A 1 294 ? 7.300 6.048 21.489 1.00 95.56 294 GLY A N 1
ATOM 2247 C CA . GLY A 1 294 ? 8.087 5.043 20.780 1.00 95.56 294 GLY A CA 1
ATOM 2248 C C . GLY A 1 294 ? 7.299 4.151 19.822 1.00 95.56 294 GLY A C 1
ATOM 2249 O O . GLY A 1 294 ? 7.687 2.996 19.637 1.00 95.56 294 GLY A O 1
ATOM 2250 N N . LEU A 1 295 ? 6.253 4.674 19.169 1.00 97.31 295 LEU A N 1
ATOM 2251 C CA . LEU A 1 295 ? 5.521 3.969 18.106 1.00 97.31 295 LEU A CA 1
ATOM 2252 C C . LEU A 1 295 ? 6.445 3.270 17.076 1.00 97.31 295 LEU A C 1
ATOM 2254 O O . LEU A 1 295 ? 6.236 2.077 16.850 1.00 97.31 295 LEU A O 1
ATOM 2258 N N . PRO A 1 296 ? 7.500 3.905 16.510 1.00 96.56 296 PRO A N 1
ATOM 2259 C CA . PRO A 1 296 ? 8.391 3.226 15.562 1.00 96.56 296 PRO A CA 1
ATOM 2260 C C . PRO A 1 296 ? 9.026 1.954 16.132 1.00 96.56 296 PRO A C 1
ATOM 2262 O O . PRO A 1 296 ? 9.080 0.923 15.465 1.00 96.56 296 PRO A O 1
ATOM 2265 N N . ARG A 1 297 ? 9.476 2.003 17.392 1.00 96.56 297 ARG A N 1
ATOM 2266 C CA . ARG A 1 297 ? 10.104 0.861 18.068 1.00 96.56 297 ARG A CA 1
ATOM 2267 C C . ARG A 1 297 ? 9.112 -0.281 18.272 1.00 96.56 297 ARG A C 1
ATOM 2269 O O . ARG A 1 297 ? 9.484 -1.433 18.081 1.00 96.56 297 ARG A O 1
ATOM 2276 N N . ILE A 1 298 ? 7.869 0.034 18.633 1.00 97.06 298 ILE A N 1
ATOM 2277 C CA . ILE A 1 298 ? 6.814 -0.968 18.821 1.00 97.06 298 ILE A CA 1
ATOM 2278 C C . ILE A 1 298 ? 6.502 -1.669 17.497 1.00 97.06 298 ILE A C 1
ATOM 2280 O O . ILE A 1 298 ? 6.484 -2.896 17.463 1.00 97.06 298 ILE A O 1
ATOM 2284 N N . LEU A 1 299 ? 6.351 -0.922 16.397 1.00 97.69 299 LEU A N 1
ATOM 2285 C CA . LEU A 1 299 ? 6.113 -1.506 15.071 1.00 97.69 299 LEU A CA 1
ATOM 2286 C C . LEU A 1 299 ? 7.251 -2.446 14.644 1.00 97.69 299 LEU A C 1
ATOM 2288 O O . LEU A 1 299 ? 6.992 -3.543 14.156 1.00 97.69 299 LEU A O 1
ATOM 2292 N N . ILE A 1 300 ? 8.507 -2.052 14.882 1.00 97.19 300 ILE A N 1
ATOM 2293 C CA . ILE A 1 300 ? 9.680 -2.882 14.566 1.00 97.19 300 ILE A CA 1
ATOM 2294 C C . ILE A 1 300 ? 9.695 -4.161 15.412 1.00 97.19 300 ILE A C 1
ATOM 2296 O O . ILE A 1 300 ? 9.885 -5.247 14.866 1.00 97.19 300 ILE A O 1
ATOM 2300 N N . ASN A 1 301 ? 9.459 -4.052 16.723 1.00 96.00 301 ASN A N 1
ATOM 2301 C CA . ASN A 1 301 ? 9.422 -5.206 17.624 1.00 96.00 301 ASN A CA 1
ATOM 2302 C C . ASN A 1 301 ? 8.301 -6.185 17.249 1.00 96.00 301 ASN A C 1
ATOM 2304 O O . ASN A 1 301 ? 8.521 -7.397 17.253 1.00 96.00 301 ASN A O 1
ATOM 2308 N N . LEU A 1 302 ? 7.114 -5.668 16.911 1.00 95.94 302 LEU A N 1
ATOM 2309 C CA . LEU A 1 302 ? 5.978 -6.480 16.475 1.00 95.94 302 LEU A CA 1
ATOM 2310 C C . LEU A 1 302 ? 6.280 -7.195 15.162 1.00 95.94 302 LEU A C 1
ATOM 2312 O O . LEU A 1 302 ? 6.087 -8.406 15.076 1.00 95.94 302 LEU A O 1
ATOM 2316 N N . LEU A 1 303 ? 6.832 -6.487 14.171 1.00 95.94 303 LEU A N 1
ATOM 2317 C CA . LEU A 1 303 ? 7.244 -7.100 12.911 1.00 95.94 303 LEU A CA 1
ATOM 2318 C C . LEU A 1 303 ? 8.287 -8.200 13.143 1.00 95.94 303 LEU A C 1
ATOM 2320 O O . LEU A 1 303 ? 8.153 -9.295 12.603 1.00 95.94 303 LEU A O 1
ATOM 2324 N N . ALA A 1 304 ? 9.299 -7.941 13.976 1.00 95.31 304 ALA A N 1
ATOM 2325 C CA . ALA A 1 304 ? 10.326 -8.923 14.318 1.00 95.31 304 ALA A CA 1
ATOM 2326 C C . ALA A 1 304 ? 9.727 -10.170 14.985 1.00 95.31 304 ALA A C 1
ATOM 2328 O O . ALA A 1 304 ? 10.077 -11.301 14.635 1.00 95.31 304 ALA A O 1
ATOM 2329 N N . PHE A 1 305 ? 8.804 -9.972 15.929 1.00 92.81 305 PHE A N 1
ATOM 2330 C CA . PHE A 1 305 ? 8.130 -11.059 16.624 1.00 92.81 305 PHE A CA 1
ATOM 2331 C C . PHE A 1 305 ? 7.274 -11.897 15.670 1.00 92.81 305 PHE A C 1
ATOM 2333 O O . PHE A 1 305 ? 7.433 -13.119 15.632 1.00 92.81 305 PHE A O 1
ATOM 2340 N N . GLU A 1 306 ? 6.424 -11.269 14.858 1.00 91.25 306 GLU A N 1
ATOM 2341 C CA . GLU A 1 306 ? 5.547 -11.975 13.917 1.00 91.25 306 GLU A CA 1
ATOM 2342 C C . GLU A 1 306 ? 6.341 -12.703 12.825 1.00 91.25 306 GLU A C 1
ATOM 2344 O O . GLU A 1 306 ? 6.079 -13.875 12.542 1.00 91.25 306 GLU A O 1
ATOM 2349 N N . MET A 1 307 ? 7.404 -12.084 12.303 1.00 90.00 307 MET A N 1
ATOM 2350 C CA . MET A 1 307 ? 8.345 -12.741 11.390 1.00 90.00 307 MET A CA 1
ATOM 2351 C C . MET A 1 307 ? 9.014 -13.963 12.035 1.00 90.00 307 MET A C 1
ATOM 2353 O O . MET A 1 307 ? 9.154 -15.006 11.394 1.00 90.00 307 MET A O 1
ATOM 2357 N N . SER A 1 308 ? 9.383 -13.889 13.321 1.00 89.81 308 SER A N 1
ATOM 2358 C CA . SER A 1 308 ? 9.972 -15.032 14.035 1.00 89.81 308 SER A CA 1
ATOM 2359 C C . SER A 1 308 ? 9.005 -16.215 14.159 1.00 89.81 308 SER A C 1
ATOM 2361 O O . SER A 1 308 ? 9.433 -17.370 14.107 1.00 89.81 308 SER A O 1
ATOM 2363 N N . LYS A 1 309 ? 7.698 -15.941 14.285 1.00 85.50 309 LYS A N 1
ATOM 2364 C CA . LYS A 1 309 ? 6.652 -16.970 14.315 1.00 85.50 309 LYS A CA 1
ATOM 2365 C C . LYS A 1 309 ? 6.447 -17.587 12.945 1.00 85.50 309 LYS A C 1
ATOM 2367 O O . LYS A 1 309 ? 6.425 -18.810 12.853 1.00 85.50 309 LYS A O 1
ATOM 2372 N N . LEU A 1 310 ? 6.409 -16.764 11.901 1.00 81.00 310 LEU A N 1
ATOM 2373 C CA . LEU A 1 310 ? 6.256 -17.223 10.526 1.00 81.00 310 LEU A CA 1
ATOM 2374 C C . LEU A 1 310 ? 7.379 -18.180 10.088 1.00 81.00 310 LEU A C 1
ATOM 2376 O O . LEU A 1 310 ? 7.131 -19.175 9.410 1.00 81.00 310 LEU A O 1
ATOM 2380 N N . MET A 1 311 ? 8.617 -17.904 10.508 1.00 73.75 311 MET A N 1
ATOM 2381 C CA . MET A 1 311 ? 9.778 -18.744 10.194 1.00 73.75 311 MET A CA 1
ATOM 2382 C C . MET A 1 311 ? 9.811 -20.067 10.977 1.00 73.75 311 MET A C 1
ATOM 2384 O O . MET A 1 311 ? 10.489 -21.006 10.556 1.00 73.75 311 MET A O 1
ATOM 2388 N N . GLY A 1 312 ? 9.112 -20.147 12.115 1.00 68.19 312 GLY A N 1
ATOM 2389 C CA . GLY A 1 312 ? 9.039 -21.346 12.955 1.00 68.19 312 GLY A CA 1
ATOM 2390 C C . GLY A 1 312 ? 7.831 -22.238 12.660 1.00 68.19 312 GLY A C 1
ATOM 2391 O O . GLY A 1 312 ? 7.948 -23.462 12.700 1.00 68.19 312 GLY A O 1
ATOM 2392 N N . GLU A 1 313 ? 6.683 -21.636 12.352 1.00 67.69 313 GLU A N 1
ATOM 2393 C CA . GLU A 1 313 ? 5.396 -22.301 12.146 1.00 67.69 313 GLU A CA 1
ATOM 2394 C C . GLU A 1 313 ? 4.643 -21.585 11.009 1.00 67.69 313 GLU A C 1
ATOM 2396 O O . GLU A 1 313 ? 4.425 -20.375 11.062 1.00 67.69 313 GLU A O 1
ATOM 2401 N N . ARG A 1 314 ? 4.222 -22.317 9.966 1.00 68.00 314 ARG A N 1
ATOM 2402 C CA . ARG A 1 314 ? 3.367 -21.744 8.911 1.00 68.00 314 ARG A CA 1
ATOM 2403 C C . ARG A 1 314 ? 1.948 -21.557 9.456 1.00 68.00 314 ARG A C 1
ATOM 2405 O O . ARG A 1 314 ? 1.189 -22.522 9.511 1.00 68.00 314 ARG A O 1
ATOM 2412 N N . VAL A 1 315 ? 1.619 -20.332 9.863 1.00 76.19 315 VAL A N 1
ATOM 2413 C CA . VAL A 1 315 ? 0.323 -19.947 10.448 1.00 76.19 315 VAL A CA 1
ATOM 2414 C C . VAL A 1 315 ? -0.299 -18.836 9.591 1.00 76.19 315 VAL A C 1
ATOM 2416 O O . VAL A 1 315 ? 0.072 -17.671 9.760 1.00 76.19 315 VAL A O 1
ATOM 2419 N N . PRO A 1 316 ? -1.207 -19.171 8.654 1.00 73.19 316 PRO A N 1
ATOM 2420 C CA . PRO A 1 316 ? -1.757 -18.207 7.704 1.00 73.19 316 PRO A CA 1
ATOM 2421 C C . PRO A 1 316 ? -2.467 -17.011 8.338 1.00 73.19 316 PRO A C 1
ATOM 2423 O O . PRO A 1 316 ? -2.450 -15.915 7.782 1.00 73.19 316 PRO A O 1
ATOM 2426 N N . GLU A 1 317 ? -3.042 -17.180 9.531 1.00 74.56 317 GLU A N 1
ATOM 2427 C CA . GLU A 1 317 ? -3.724 -16.103 10.253 1.00 74.56 317 GLU A CA 1
ATOM 2428 C C . GLU A 1 317 ? -2.786 -14.936 10.613 1.00 74.56 317 GLU A C 1
ATOM 2430 O O . GLU A 1 317 ? -3.249 -13.823 10.855 1.00 74.56 317 GLU A O 1
ATOM 2435 N N . ARG A 1 318 ? -1.463 -15.156 10.628 1.00 82.69 318 ARG A N 1
ATOM 2436 C CA . ARG A 1 318 ? -0.470 -14.122 10.960 1.00 82.69 318 ARG A CA 1
ATOM 2437 C C . ARG A 1 318 ? -0.086 -13.233 9.779 1.00 82.69 318 ARG A C 1
ATOM 2439 O O . ARG A 1 318 ? 0.444 -12.148 10.006 1.00 82.69 318 ARG A O 1
ATOM 2446 N N . TYR A 1 319 ? -0.386 -13.626 8.536 1.00 86.62 319 TYR A N 1
ATOM 2447 C CA . TYR A 1 319 ? -0.093 -12.788 7.366 1.00 86.62 319 TYR A CA 1
ATOM 2448 C C . TYR A 1 319 ? -0.836 -11.453 7.419 1.00 86.62 319 TYR A C 1
ATOM 2450 O O . TYR A 1 319 ? -0.234 -10.421 7.143 1.00 86.62 319 TYR A O 1
ATOM 2458 N N . GLY A 1 320 ? -2.104 -11.462 7.849 1.00 88.69 320 GLY A N 1
ATOM 2459 C CA . GLY A 1 320 ? -2.894 -10.237 8.002 1.00 88.69 320 GLY A CA 1
ATOM 2460 C C . GLY A 1 320 ? -2.310 -9.278 9.043 1.00 88.69 320 GLY A C 1
ATOM 2461 O O . GLY A 1 320 ? -2.309 -8.069 8.835 1.00 88.69 320 GLY A O 1
ATOM 2462 N N . VAL A 1 321 ? -1.739 -9.810 10.129 1.00 92.06 321 VAL A N 1
ATOM 2463 C CA . VAL A 1 321 ? -1.065 -8.995 11.151 1.00 92.06 321 VAL A CA 1
ATOM 2464 C C . VAL A 1 321 ? 0.214 -8.368 10.594 1.00 92.06 321 VAL A C 1
ATOM 2466 O O . VAL A 1 321 ? 0.436 -7.175 10.782 1.00 92.06 321 VAL A O 1
ATOM 2469 N N . ILE A 1 322 ? 1.039 -9.147 9.885 1.00 93.50 322 ILE A N 1
ATOM 2470 C CA . ILE A 1 322 ? 2.272 -8.645 9.257 1.00 93.50 322 ILE A CA 1
ATOM 2471 C C . ILE A 1 322 ? 1.945 -7.554 8.233 1.00 93.50 322 ILE A C 1
ATOM 2473 O O . ILE A 1 322 ? 2.556 -6.489 8.278 1.00 93.50 322 ILE A O 1
ATOM 2477 N N . ASP A 1 323 ? 0.970 -7.796 7.353 1.00 93.44 323 ASP A N 1
ATOM 2478 C CA . ASP A 1 323 ? 0.512 -6.818 6.361 1.00 93.44 323 ASP A CA 1
ATOM 2479 C C . ASP A 1 323 ? 0.095 -5.504 7.031 1.00 93.44 323 ASP A C 1
ATOM 2481 O O . ASP A 1 323 ? 0.558 -4.429 6.655 1.00 93.44 323 ASP A O 1
ATOM 2485 N N . LEU A 1 324 ? -0.698 -5.589 8.100 1.00 95.50 324 LEU A N 1
ATOM 2486 C CA . LEU A 1 324 ? -1.176 -4.418 8.821 1.00 95.50 324 LEU A CA 1
ATOM 2487 C C . LEU A 1 324 ? -0.048 -3.639 9.514 1.00 95.50 324 LEU A C 1
ATOM 2489 O O . LEU A 1 324 ? -0.025 -2.407 9.464 1.00 95.50 324 LEU A O 1
ATOM 2493 N N . VAL A 1 325 ? 0.912 -4.330 10.138 1.00 97.06 325 VAL A N 1
ATOM 2494 C CA . VAL A 1 325 ? 2.099 -3.693 10.735 1.00 97.06 325 VAL A CA 1
ATOM 2495 C C . VAL A 1 325 ? 2.936 -2.994 9.660 1.00 97.06 325 VAL A C 1
ATOM 2497 O O . VAL A 1 325 ? 3.370 -1.861 9.871 1.00 97.06 325 VAL A O 1
ATOM 2500 N N . LEU A 1 326 ? 3.124 -3.624 8.496 1.00 97.56 326 LEU A N 1
ATOM 2501 C CA . LEU A 1 326 ? 3.851 -3.032 7.372 1.00 97.56 326 LEU A CA 1
ATOM 2502 C C . LEU A 1 326 ? 3.130 -1.805 6.818 1.00 97.56 326 LEU A C 1
ATOM 2504 O O . LEU A 1 326 ? 3.780 -0.781 6.646 1.00 97.56 326 LEU A O 1
ATOM 2508 N N . ARG A 1 327 ? 1.808 -1.865 6.621 1.00 96.81 327 ARG A N 1
ATOM 2509 C CA . ARG A 1 327 ? 1.004 -0.718 6.164 1.00 96.81 327 ARG A CA 1
ATOM 2510 C C . ARG A 1 327 ? 1.047 0.442 7.153 1.00 96.81 327 ARG A C 1
ATOM 2512 O O . ARG A 1 327 ? 1.122 1.597 6.753 1.00 96.81 327 ARG A O 1
ATOM 2519 N N . THR A 1 328 ? 1.076 0.143 8.452 1.00 97.56 328 THR A N 1
ATOM 2520 C CA . THR A 1 328 ? 1.275 1.160 9.502 1.00 97.56 328 THR A CA 1
ATOM 2521 C C . THR A 1 328 ? 2.663 1.791 9.409 1.00 97.56 328 THR A C 1
ATOM 2523 O O . THR A 1 328 ? 2.805 3.007 9.532 1.00 97.56 328 THR A O 1
ATOM 2526 N N . GLY A 1 329 ? 3.693 0.981 9.152 1.00 97.00 329 GLY A N 1
ATOM 2527 C CA . GLY A 1 329 ? 5.050 1.461 8.897 1.00 97.00 329 GLY A CA 1
ATOM 2528 C C . GLY A 1 329 ? 5.163 2.302 7.623 1.00 97.00 329 GLY A C 1
ATOM 2529 O O . GLY A 1 329 ? 5.791 3.356 7.646 1.00 97.00 329 GLY A O 1
ATOM 2530 N N . GLU A 1 330 ? 4.525 1.878 6.534 1.00 95.75 330 GLU A N 1
ATOM 2531 C CA . GLU A 1 330 ? 4.446 2.610 5.269 1.00 95.75 330 GLU A CA 1
ATOM 2532 C C . GLU A 1 330 ? 3.789 3.976 5.472 1.00 95.75 330 GLU A C 1
ATOM 2534 O O . 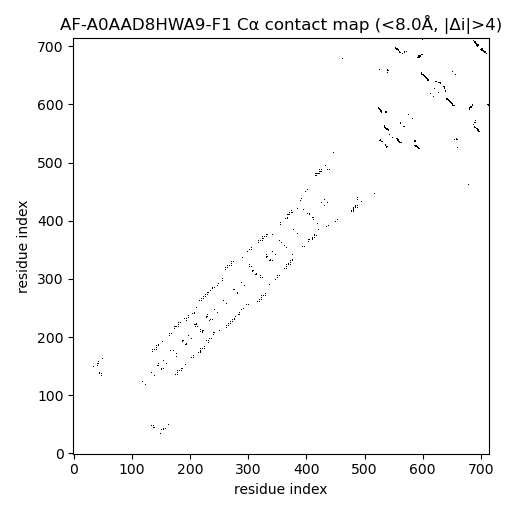GLU A 1 330 ? 4.413 4.996 5.172 1.00 95.75 330 GLU A O 1
ATOM 2539 N N . ALA A 1 331 ? 2.602 4.009 6.088 1.00 95.50 331 ALA A N 1
ATOM 2540 C CA . ALA A 1 331 ? 1.893 5.246 6.393 1.00 95.50 331 ALA A CA 1
ATOM 2541 C C . ALA A 1 331 ? 2.753 6.199 7.232 1.00 95.50 331 ALA A C 1
ATOM 2543 O O . ALA A 1 331 ? 2.774 7.395 6.960 1.00 95.50 331 ALA A O 1
ATOM 2544 N N . LEU A 1 332 ? 3.514 5.684 8.209 1.00 95.38 332 LEU A N 1
ATOM 2545 C CA . LEU A 1 332 ? 4.429 6.485 9.028 1.00 95.38 332 LEU A CA 1
ATOM 2546 C C . LEU A 1 332 ? 5.671 6.962 8.253 1.00 95.38 332 LEU A C 1
ATOM 2548 O O . LEU A 1 332 ? 6.176 8.056 8.510 1.00 95.38 332 LEU A O 1
ATOM 2552 N N . SER A 1 333 ? 6.160 6.167 7.299 1.00 93.62 333 SER A N 1
ATOM 2553 C CA . SER A 1 333 ? 7.373 6.458 6.521 1.00 93.62 333 SER A CA 1
ATOM 2554 C C . SER A 1 333 ? 7.250 7.675 5.607 1.00 93.62 333 SER A C 1
ATOM 2556 O O . SER A 1 333 ? 8.268 8.239 5.212 1.00 93.62 333 SER A O 1
ATOM 2558 N N . VAL A 1 334 ? 6.022 8.106 5.315 1.00 91.50 334 VAL A N 1
ATOM 2559 C CA . VAL A 1 334 ? 5.729 9.282 4.484 1.00 91.50 334 VAL A CA 1
ATOM 2560 C C . VAL A 1 334 ? 5.251 10.489 5.296 1.00 91.50 334 VAL A C 1
ATOM 2562 O O . VAL A 1 334 ? 4.989 11.542 4.721 1.00 91.50 334 VAL A O 1
ATOM 2565 N N . VAL A 1 335 ? 5.135 10.383 6.629 1.00 90.56 335 VAL A N 1
ATOM 2566 C CA . VAL A 1 335 ? 4.693 11.518 7.455 1.00 90.56 335 VAL A CA 1
ATOM 2567 C C . VAL A 1 335 ? 5.830 12.507 7.690 1.00 90.56 335 VAL A C 1
ATOM 2569 O O . VAL A 1 335 ? 6.868 12.173 8.274 1.00 90.56 335 VAL A O 1
ATOM 2572 N N . ASP A 1 336 ? 5.582 13.761 7.314 1.00 85.19 336 ASP A N 1
ATOM 2573 C CA . ASP A 1 336 ? 6.497 14.878 7.524 1.00 85.19 336 ASP A CA 1
ATOM 2574 C C . ASP A 1 336 ? 6.969 14.979 8.983 1.00 85.19 336 ASP A C 1
ATOM 2576 O O . ASP A 1 336 ? 6.183 14.892 9.929 1.00 85.19 336 ASP A O 1
ATOM 2580 N N . ASN A 1 337 ? 8.267 15.240 9.164 1.00 85.88 337 ASN A N 1
ATOM 2581 C CA . ASN A 1 337 ? 8.968 15.389 10.451 1.00 85.88 337 ASN A CA 1
ATOM 2582 C C . ASN A 1 337 ? 9.130 14.115 11.300 1.00 85.88 337 ASN A C 1
ATOM 2584 O O . ASN A 1 337 ? 9.918 14.146 12.245 1.00 85.88 337 ASN A O 1
ATOM 2588 N N . TYR A 1 338 ? 8.444 13.014 10.980 1.00 89.12 338 TYR A N 1
ATOM 2589 C CA . TYR A 1 338 ? 8.486 11.775 11.770 1.00 89.12 338 TYR A CA 1
ATOM 2590 C C . TYR A 1 338 ? 9.049 10.571 11.008 1.00 89.12 338 TYR A C 1
ATOM 2592 O O . TYR A 1 338 ? 9.577 9.651 11.635 1.00 89.12 338 TYR A O 1
ATOM 2600 N N . SER A 1 339 ? 9.012 10.596 9.672 1.00 88.38 339 SER A N 1
ATOM 2601 C CA . SER A 1 339 ? 9.521 9.526 8.803 1.00 88.38 339 SER A CA 1
ATOM 2602 C C . SER A 1 339 ? 10.945 9.076 9.148 1.00 88.38 339 SER A C 1
ATOM 2604 O O . SER A 1 339 ? 11.233 7.878 9.171 1.00 88.38 339 SER A O 1
ATOM 2606 N N . GLN A 1 340 ? 11.834 10.014 9.492 1.00 87.38 340 GLN A N 1
ATOM 2607 C CA . GLN A 1 340 ? 13.240 9.726 9.777 1.00 87.38 340 GLN A CA 1
ATOM 2608 C C . GLN A 1 340 ? 13.438 8.775 10.970 1.00 87.38 340 GLN A C 1
ATOM 2610 O O . GLN A 1 340 ? 14.392 7.991 10.956 1.00 87.38 340 GLN A O 1
ATOM 2615 N N . GLU A 1 341 ? 12.562 8.801 11.982 1.00 87.94 341 GLU A N 1
ATOM 2616 C CA . GLU A 1 341 ? 12.676 7.922 13.157 1.00 87.94 341 GLU A CA 1
ATOM 2617 C C . GLU A 1 341 ? 12.494 6.445 12.790 1.00 87.94 341 GLU A C 1
ATOM 2619 O O . GLU A 1 341 ? 13.228 5.589 13.287 1.00 87.94 341 GLU A O 1
ATOM 2624 N N . LEU A 1 342 ? 11.557 6.151 11.884 1.00 90.50 342 LEU A N 1
ATOM 2625 C CA . LEU A 1 342 ? 11.332 4.800 11.375 1.00 90.50 342 LEU A CA 1
ATOM 2626 C C . LEU A 1 342 ? 12.371 4.441 10.302 1.00 90.50 342 LEU A C 1
ATOM 2628 O O . LEU A 1 342 ? 13.023 3.396 10.383 1.00 90.50 342 LEU A O 1
ATOM 2632 N N . CYS A 1 343 ? 12.573 5.330 9.324 1.00 89.00 343 CYS A N 1
ATOM 2633 C CA . CYS A 1 343 ? 13.383 5.053 8.140 1.00 89.00 343 CYS A CA 1
ATOM 2634 C C . CYS A 1 343 ? 14.884 4.901 8.424 1.00 89.00 343 CYS A C 1
ATOM 2636 O O . CYS A 1 343 ? 15.599 4.254 7.661 1.00 89.00 343 CYS A O 1
ATOM 2638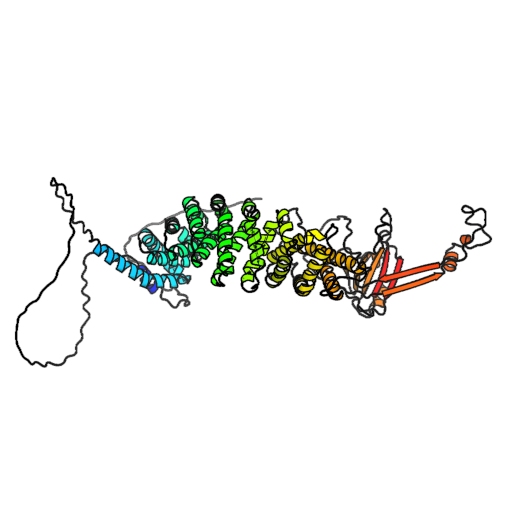 N N . SER A 1 344 ? 15.369 5.424 9.552 1.00 89.31 344 SER A N 1
ATOM 2639 C CA . SER A 1 344 ? 16.767 5.256 9.975 1.00 89.31 344 SER A CA 1
ATOM 2640 C C . SER A 1 344 ? 17.056 3.893 10.628 1.00 89.31 344 SER A C 1
ATOM 2642 O O . SER A 1 344 ? 18.207 3.606 10.978 1.00 89.31 344 SER A O 1
ATOM 2644 N N . SER A 1 345 ? 16.045 3.040 10.829 1.00 91.31 345 SER A N 1
ATOM 2645 C CA . SER A 1 345 ? 16.208 1.758 11.519 1.00 91.31 345 SER A CA 1
ATOM 2646 C C . SER A 1 345 ? 16.872 0.691 10.644 1.00 91.31 345 SER A C 1
ATOM 2648 O O . SER A 1 345 ? 16.280 0.140 9.717 1.00 91.31 345 SER A O 1
ATOM 2650 N N . LYS A 1 346 ? 18.101 0.302 11.006 1.00 91.06 346 LYS A N 1
ATOM 2651 C CA . LYS A 1 346 ? 18.791 -0.841 10.379 1.00 91.06 346 LYS A CA 1
ATOM 2652 C C . LYS A 1 346 ? 18.105 -2.180 10.642 1.00 91.06 346 LYS A C 1
ATOM 2654 O O . LYS A 1 346 ? 18.272 -3.111 9.863 1.00 91.06 346 LYS A O 1
ATOM 2659 N N . GLU A 1 347 ? 17.420 -2.306 11.773 1.00 94.12 347 GLU A N 1
ATOM 2660 C CA . GLU A 1 347 ? 16.703 -3.530 12.132 1.00 94.12 347 GLU A CA 1
ATOM 2661 C C . GLU A 1 347 ? 15.494 -3.726 11.222 1.00 94.12 347 GLU A C 1
ATOM 2663 O O . GLU A 1 347 ? 15.375 -4.782 10.606 1.00 94.12 347 GLU A O 1
ATOM 2668 N N . LEU A 1 348 ? 14.688 -2.673 11.042 1.00 95.19 348 LEU A N 1
ATOM 2669 C CA . LEU A 1 348 ? 13.569 -2.677 10.104 1.00 95.19 348 LEU A CA 1
ATOM 2670 C C . LEU A 1 348 ? 14.036 -3.056 8.700 1.00 95.19 348 LEU A C 1
ATOM 2672 O O . LEU A 1 348 ? 13.495 -3.973 8.097 1.00 95.19 348 LEU A O 1
ATOM 2676 N N . PHE A 1 349 ? 15.101 -2.413 8.218 1.00 93.69 349 PHE A N 1
ATOM 2677 C CA . PHE A 1 349 ? 15.646 -2.686 6.892 1.00 93.69 349 PHE A CA 1
ATOM 2678 C C . PHE A 1 349 ? 15.998 -4.170 6.685 1.00 93.69 349 PHE A C 1
ATOM 2680 O O . PHE A 1 349 ? 15.693 -4.740 5.640 1.00 93.69 349 PHE A O 1
ATOM 2687 N N . ARG A 1 350 ? 16.584 -4.830 7.696 1.00 93.69 350 ARG A N 1
ATOM 2688 C CA . ARG A 1 350 ? 16.887 -6.272 7.637 1.00 93.69 350 ARG A CA 1
ATOM 2689 C C . ARG A 1 350 ? 15.631 -7.135 7.633 1.00 93.69 350 ARG A C 1
ATOM 2691 O O . ARG A 1 350 ? 15.562 -8.064 6.836 1.00 93.69 350 ARG A O 1
ATOM 2698 N N . LEU A 1 351 ? 14.638 -6.806 8.459 1.00 95.69 351 LEU A N 1
ATOM 2699 C CA . LEU A 1 351 ? 13.360 -7.526 8.490 1.00 95.69 351 LEU A CA 1
ATOM 2700 C C . LEU A 1 351 ? 12.642 -7.470 7.135 1.00 95.69 351 LEU A C 1
ATOM 2702 O O . LEU A 1 351 ? 12.114 -8.483 6.686 1.00 95.69 351 LEU A O 1
ATOM 2706 N N . LEU A 1 352 ? 12.668 -6.316 6.459 1.00 95.56 352 LEU A N 1
ATOM 2707 C CA . LEU A 1 352 ? 12.072 -6.155 5.128 1.00 95.56 352 LEU A CA 1
ATOM 2708 C C . LEU A 1 352 ? 12.808 -6.983 4.064 1.00 95.56 352 LEU A C 1
ATOM 2710 O O . LEU A 1 352 ? 12.169 -7.621 3.229 1.00 95.56 352 LEU A O 1
ATOM 2714 N N . ILE A 1 353 ? 14.143 -7.043 4.127 1.00 94.19 353 ILE A N 1
ATOM 2715 C CA . ILE A 1 353 ? 14.939 -7.922 3.257 1.00 94.19 353 ILE A CA 1
ATOM 2716 C C . ILE A 1 353 ? 14.573 -9.391 3.488 1.00 94.19 353 ILE A C 1
ATOM 2718 O O . ILE A 1 353 ? 14.382 -10.131 2.523 1.00 94.19 353 ILE A O 1
ATOM 2722 N N . ASP A 1 354 ? 14.482 -9.822 4.746 1.00 93.19 354 ASP A N 1
ATOM 2723 C CA . ASP A 1 354 ? 14.160 -11.208 5.094 1.00 93.19 354 ASP A CA 1
ATOM 2724 C C . ASP A 1 354 ? 12.742 -11.586 4.641 1.00 93.19 354 ASP A C 1
ATOM 2726 O O . ASP A 1 354 ? 12.545 -12.667 4.085 1.00 93.19 354 ASP A O 1
ATOM 2730 N N . LEU A 1 355 ? 11.780 -10.667 4.778 1.00 93.75 355 LEU A N 1
ATOM 2731 C CA . LEU A 1 355 ? 10.418 -10.806 4.258 1.00 93.75 355 LEU A CA 1
ATOM 2732 C C . LEU A 1 355 ? 10.402 -10.954 2.732 1.00 93.75 355 LEU A C 1
ATOM 2734 O O . LEU A 1 355 ? 9.789 -11.882 2.204 1.00 93.75 355 LEU A O 1
ATOM 2738 N N . ILE A 1 356 ? 11.133 -10.098 2.013 1.00 93.88 356 ILE A N 1
ATOM 2739 C CA . ILE A 1 356 ? 11.252 -10.193 0.554 1.00 93.88 356 ILE A CA 1
ATOM 2740 C C . ILE A 1 356 ? 11.964 -11.487 0.139 1.00 93.88 356 ILE A C 1
ATOM 2742 O O . ILE A 1 356 ? 11.714 -11.988 -0.949 1.00 93.88 356 ILE A O 1
ATOM 2746 N N . LYS A 1 357 ? 12.809 -12.097 0.964 1.00 93.38 357 LYS A N 1
ATOM 2747 C CA . LYS A 1 357 ? 13.457 -13.376 0.623 1.00 93.38 357 LYS A CA 1
ATOM 2748 C C . LYS A 1 357 ? 12.604 -14.612 0.908 1.00 93.38 357 LYS A C 1
ATOM 2750 O O . LYS A 1 357 ? 13.055 -15.722 0.613 1.00 93.38 357 LYS A O 1
ATOM 2755 N N . LEU A 1 358 ? 11.402 -14.464 1.468 1.00 89.19 358 LEU A N 1
ATOM 2756 C CA . LEU A 1 358 ? 10.532 -15.610 1.714 1.00 89.19 358 LEU A CA 1
ATOM 2757 C C . LEU A 1 358 ? 10.168 -16.321 0.397 1.00 89.19 358 LEU A C 1
ATOM 2759 O O . LEU A 1 358 ? 9.857 -15.662 -0.598 1.00 89.19 358 LEU A O 1
ATOM 2763 N N . PRO A 1 359 ? 10.186 -17.667 0.376 1.00 81.62 359 PRO A N 1
ATOM 2764 C CA . PRO A 1 359 ? 9.976 -18.434 -0.850 1.00 81.62 359 PRO A CA 1
ATOM 2765 C C . PRO A 1 359 ? 8.513 -18.445 -1.314 1.00 81.62 359 PRO A C 1
ATOM 2767 O O . PRO A 1 359 ? 8.257 -18.608 -2.503 1.00 81.62 359 PRO A O 1
ATOM 2770 N N . ASP A 1 360 ? 7.554 -18.298 -0.395 1.00 82.06 360 ASP A N 1
ATOM 2771 C CA . ASP A 1 360 ? 6.120 -18.439 -0.677 1.00 82.06 360 ASP A CA 1
ATOM 2772 C C . ASP A 1 360 ? 5.475 -17.110 -1.085 1.00 82.06 360 ASP A C 1
ATOM 2774 O O . ASP A 1 360 ? 4.660 -16.525 -0.374 1.00 82.06 360 ASP A O 1
ATOM 2778 N N . LYS A 1 361 ? 5.909 -16.589 -2.234 1.00 82.25 361 LYS A N 1
ATOM 2779 C CA . LYS A 1 361 ? 5.559 -15.239 -2.694 1.00 82.25 361 LYS A CA 1
ATOM 2780 C C . LYS A 1 361 ? 4.068 -14.992 -2.874 1.00 82.25 361 LYS A C 1
ATOM 2782 O O . LYS A 1 361 ? 3.647 -13.855 -2.730 1.00 82.25 361 LYS A O 1
ATOM 2787 N N . ILE A 1 362 ? 3.287 -16.029 -3.167 1.00 83.56 362 ILE A N 1
ATOM 2788 C CA . ILE A 1 362 ? 1.841 -15.902 -3.374 1.00 83.56 362 ILE A CA 1
ATOM 2789 C C . ILE A 1 362 ? 1.145 -15.595 -2.044 1.00 83.56 362 ILE A C 1
ATOM 2791 O O . ILE A 1 362 ? 0.300 -14.708 -1.992 1.00 83.56 362 ILE A O 1
ATOM 2795 N N . GLU A 1 363 ? 1.519 -16.291 -0.967 1.00 83.81 363 GLU A N 1
ATOM 2796 C CA . GLU A 1 363 ? 0.913 -16.096 0.356 1.00 83.81 363 GLU A CA 1
ATOM 2797 C C . GLU A 1 363 ? 1.303 -14.747 0.980 1.00 83.81 363 GLU A C 1
ATOM 2799 O O . GLU A 1 363 ? 0.487 -14.123 1.654 1.00 83.81 363 GLU A O 1
ATOM 2804 N N . VAL A 1 364 ? 2.527 -14.265 0.724 1.00 87.31 364 VAL A N 1
ATOM 2805 C CA . VAL A 1 364 ? 3.045 -12.993 1.268 1.00 87.31 364 VAL A CA 1
ATOM 2806 C C . VAL A 1 364 ? 3.109 -11.856 0.244 1.00 87.31 364 VAL A C 1
ATOM 2808 O O . VAL A 1 364 ? 3.874 -10.908 0.434 1.00 87.31 364 VAL A O 1
ATOM 2811 N N . ALA A 1 365 ? 2.341 -11.940 -0.845 1.00 88.81 365 ALA A N 1
ATOM 2812 C CA . ALA A 1 365 ? 2.413 -10.996 -1.961 1.00 88.81 365 ALA A CA 1
ATOM 2813 C C . ALA A 1 365 ? 2.210 -9.542 -1.509 1.00 88.81 365 ALA A C 1
ATOM 2815 O O . ALA A 1 365 ? 3.089 -8.707 -1.727 1.00 88.81 365 ALA A O 1
ATOM 2816 N N . ASN A 1 366 ? 1.106 -9.268 -0.804 1.00 90.81 366 ASN A N 1
ATOM 2817 C CA . ASN A 1 366 ? 0.783 -7.932 -0.293 1.00 90.81 366 ASN A CA 1
ATOM 2818 C C . ASN A 1 366 ? 1.875 -7.421 0.653 1.00 90.81 366 ASN A C 1
ATOM 2820 O O . ASN A 1 366 ? 2.404 -6.333 0.451 1.00 90.81 366 ASN A O 1
ATOM 2824 N N . CYS A 1 367 ? 2.319 -8.257 1.598 1.00 93.62 367 CYS A N 1
ATOM 2825 C CA . CYS A 1 367 ? 3.408 -7.908 2.507 1.00 93.62 367 CYS A CA 1
ATOM 2826 C C . CYS A 1 367 ? 4.696 -7.542 1.751 1.00 93.62 367 CYS A C 1
ATOM 2828 O O . CYS A 1 367 ? 5.378 -6.594 2.126 1.00 93.62 367 CYS A O 1
ATOM 2830 N N . CYS A 1 368 ? 5.044 -8.276 0.687 1.00 94.31 368 CYS A N 1
ATOM 2831 C CA . CYS A 1 368 ? 6.224 -7.988 -0.130 1.00 94.31 368 CYS A CA 1
ATOM 2832 C C . CYS A 1 368 ? 6.096 -6.661 -0.892 1.00 94.31 368 CYS A C 1
ATOM 2834 O O . CYS A 1 368 ? 7.087 -5.942 -1.006 1.00 94.31 368 CYS A O 1
ATOM 2836 N N . VAL A 1 369 ? 4.902 -6.339 -1.399 1.00 94.81 369 VAL A N 1
ATOM 2837 C CA . VAL A 1 369 ? 4.616 -5.071 -2.088 1.00 94.81 369 VAL A CA 1
ATOM 2838 C C . VAL A 1 369 ? 4.781 -3.891 -1.126 1.00 94.81 369 VAL A C 1
ATOM 2840 O O . VAL A 1 369 ? 5.622 -3.024 -1.365 1.00 94.81 369 VAL A O 1
ATOM 2843 N N . THR A 1 370 ? 4.083 -3.920 0.009 1.00 95.69 370 THR A N 1
ATOM 2844 C CA . THR A 1 370 ? 4.168 -2.917 1.085 1.00 95.69 370 THR A CA 1
ATOM 2845 C C . THR A 1 370 ? 5.609 -2.771 1.594 1.00 95.69 370 THR A C 1
ATOM 2847 O O . THR A 1 370 ? 6.125 -1.668 1.779 1.00 95.69 370 THR A O 1
ATOM 2850 N N . ALA A 1 371 ? 6.327 -3.891 1.753 1.00 96.31 371 ALA A N 1
ATOM 2851 C CA . ALA A 1 371 ? 7.733 -3.883 2.146 1.00 96.31 371 ALA A CA 1
ATOM 2852 C C . ALA A 1 371 ? 8.640 -3.214 1.105 1.00 96.31 371 ALA A C 1
ATOM 2854 O O . ALA A 1 371 ? 9.576 -2.516 1.493 1.00 96.31 371 ALA A O 1
ATOM 2855 N N . ALA A 1 372 ? 8.382 -3.396 -0.194 1.00 95.62 372 ALA A N 1
ATOM 2856 C CA . ALA A 1 372 ? 9.138 -2.730 -1.250 1.00 95.62 372 ALA A CA 1
ATOM 2857 C C . ALA A 1 372 ? 8.911 -1.208 -1.237 1.00 95.62 372 ALA A C 1
ATOM 2859 O O . ALA A 1 372 ? 9.881 -0.460 -1.365 1.00 95.62 372 ALA A O 1
ATOM 2860 N N . ILE A 1 373 ? 7.676 -0.744 -1.016 1.00 94.88 373 ILE A N 1
ATOM 2861 C CA . ILE A 1 373 ? 7.359 0.689 -0.865 1.00 94.88 373 ILE A CA 1
ATOM 2862 C C . ILE A 1 373 ? 8.103 1.271 0.337 1.00 94.88 373 ILE A C 1
ATOM 2864 O O . ILE A 1 373 ? 8.890 2.211 0.197 1.00 94.88 373 ILE A O 1
ATOM 2868 N N . LEU A 1 374 ? 7.947 0.645 1.505 1.00 94.69 374 LEU A N 1
ATOM 2869 C CA . LEU A 1 374 ? 8.615 1.071 2.730 1.00 94.69 374 LEU A CA 1
ATOM 2870 C C . LEU A 1 374 ? 10.143 1.081 2.566 1.00 94.69 374 LEU A C 1
ATOM 2872 O O . LEU A 1 374 ? 10.797 2.055 2.931 1.00 94.69 374 LEU A O 1
ATOM 2876 N N . MET A 1 375 ? 10.726 0.048 1.951 1.00 93.62 375 MET A N 1
ATOM 2877 C CA . MET A 1 375 ? 12.160 0.014 1.650 1.00 93.62 375 MET A CA 1
ATOM 2878 C C . MET A 1 375 ? 12.601 1.149 0.723 1.00 93.62 375 MET A C 1
ATOM 2880 O O . MET A 1 375 ? 13.663 1.727 0.955 1.00 93.62 375 MET A O 1
ATOM 2884 N N . ALA A 1 376 ? 11.832 1.479 -0.317 1.00 92.62 376 ALA A N 1
ATOM 2885 C CA . ALA A 1 376 ? 12.164 2.585 -1.212 1.00 92.62 376 ALA A CA 1
ATOM 2886 C C . ALA A 1 376 ? 12.176 3.930 -0.464 1.00 92.62 376 ALA A C 1
ATOM 2888 O O . ALA A 1 376 ? 13.112 4.718 -0.635 1.00 92.62 376 ALA A O 1
ATOM 2889 N N . ASN A 1 377 ? 11.215 4.147 0.439 1.00 90.81 377 ASN A N 1
ATOM 2890 C CA . ASN A 1 377 ? 11.177 5.328 1.306 1.00 90.81 377 ASN A CA 1
ATOM 2891 C C . ASN A 1 377 ? 12.407 5.381 2.225 1.00 90.81 377 ASN A C 1
ATOM 2893 O O . ASN A 1 377 ? 13.077 6.410 2.306 1.00 90.81 377 ASN A O 1
ATOM 2897 N N . MET A 1 378 ? 12.789 4.253 2.835 1.00 90.62 378 MET A N 1
ATOM 2898 C CA . MET A 1 378 ? 13.996 4.163 3.670 1.00 90.62 378 MET A CA 1
ATOM 2899 C C . MET A 1 378 ? 15.290 4.452 2.902 1.00 90.62 378 MET A C 1
ATOM 2901 O O . MET A 1 378 ? 16.216 5.066 3.433 1.00 90.62 378 MET A O 1
ATOM 2905 N N . LEU A 1 379 ? 15.383 3.991 1.655 1.00 87.75 379 LEU A N 1
ATOM 2906 C CA . LEU A 1 379 ? 16.594 4.116 0.845 1.00 87.75 379 LEU A CA 1
ATOM 2907 C C . LEU A 1 379 ? 16.784 5.509 0.235 1.00 87.75 379 LEU A C 1
ATOM 2909 O O . LEU A 1 379 ? 17.897 5.821 -0.190 1.00 87.75 379 LEU A O 1
ATOM 2913 N N . THR A 1 380 ? 15.749 6.354 0.235 1.00 80.06 380 THR A N 1
ATOM 2914 C CA . THR A 1 380 ? 15.821 7.726 -0.295 1.00 80.06 380 THR A CA 1
ATOM 2915 C C . THR A 1 380 ? 16.890 8.562 0.425 1.00 80.06 380 THR A C 1
ATOM 2917 O O . THR A 1 380 ? 17.645 9.276 -0.234 1.00 80.06 380 THR A O 1
ATOM 2920 N N . ASP A 1 381 ? 17.059 8.375 1.741 1.00 65.88 381 ASP A N 1
ATOM 2921 C CA . ASP A 1 381 ? 17.992 9.156 2.574 1.00 65.88 381 ASP A CA 1
ATOM 2922 C C . ASP A 1 381 ? 19.204 8.355 3.102 1.00 65.88 381 ASP A C 1
ATOM 2924 O O . ASP A 1 381 ? 20.062 8.890 3.811 1.00 65.88 381 ASP A O 1
ATOM 2928 N N . ALA A 1 382 ? 19.317 7.063 2.764 1.00 68.06 382 ALA A N 1
ATOM 2929 C CA . ALA A 1 382 ? 20.229 6.132 3.434 1.00 68.06 382 ALA A CA 1
ATOM 2930 C C . ALA A 1 382 ? 21.227 5.436 2.488 1.00 68.06 382 ALA A C 1
ATOM 2932 O O . ALA A 1 382 ? 21.248 4.209 2.358 1.00 68.06 382 ALA A O 1
ATOM 2933 N N . ALA A 1 383 ? 22.150 6.205 1.898 1.00 67.06 383 ALA A N 1
ATOM 2934 C CA . ALA A 1 383 ? 23.198 5.684 1.002 1.00 67.06 383 ALA A CA 1
ATOM 2935 C C . ALA A 1 383 ? 24.042 4.536 1.607 1.00 67.06 383 ALA A C 1
ATOM 2937 O O . ALA A 1 383 ? 24.544 3.678 0.882 1.00 67.06 383 ALA A O 1
ATOM 2938 N N . GLY A 1 384 ? 24.182 4.486 2.938 1.00 73.38 384 GLY A N 1
ATOM 2939 C CA . GLY A 1 384 ? 24.887 3.404 3.633 1.00 73.38 384 GLY A CA 1
ATOM 2940 C C . GLY A 1 384 ? 24.184 2.043 3.566 1.00 73.38 384 GLY A C 1
ATOM 2941 O O . GLY A 1 384 ? 24.865 1.023 3.593 1.00 73.38 384 GLY A O 1
ATOM 2942 N N . LEU A 1 385 ? 22.851 2.017 3.447 1.00 79.69 385 LEU A N 1
ATOM 2943 C CA . LEU A 1 385 ? 22.058 0.783 3.360 1.00 79.69 385 LEU A CA 1
ATOM 2944 C C . LEU A 1 385 ? 22.112 0.164 1.960 1.00 79.69 385 LEU A C 1
ATOM 2946 O O . LEU A 1 385 ? 22.138 -1.058 1.835 1.00 79.69 385 LEU A O 1
ATOM 2950 N N . VAL A 1 386 ? 22.215 0.992 0.914 1.00 80.12 386 VAL A N 1
ATOM 2951 C CA . VAL A 1 386 ? 22.341 0.538 -0.485 1.00 80.12 386 VAL A CA 1
ATOM 2952 C C . VAL A 1 386 ? 23.536 -0.405 -0.653 1.00 80.12 386 VAL A C 1
ATOM 2954 O O . VAL A 1 386 ? 23.426 -1.436 -1.310 1.00 80.12 386 VAL A O 1
ATOM 2957 N N . MET A 1 387 ? 24.663 -0.096 -0.004 1.00 77.31 387 MET A N 1
ATOM 2958 C CA . MET A 1 387 ? 25.861 -0.941 -0.039 1.00 77.31 387 MET A CA 1
ATOM 2959 C C . MET A 1 387 ? 25.677 -2.291 0.670 1.00 77.31 387 MET A C 1
ATOM 2961 O O . MET A 1 387 ? 26.361 -3.246 0.314 1.00 77.31 387 MET A O 1
ATOM 2965 N N . GLU A 1 388 ? 24.781 -2.387 1.663 1.00 76.56 388 GLU A N 1
ATOM 2966 C CA . GLU A 1 388 ? 24.493 -3.650 2.361 1.00 76.56 388 GLU A CA 1
ATOM 2967 C C . GLU A 1 388 ? 23.730 -4.628 1.439 1.00 76.56 388 GLU A C 1
ATOM 2969 O O . GLU A 1 388 ? 23.949 -5.835 1.526 1.00 76.56 388 GLU A O 1
ATOM 2974 N N . ILE A 1 389 ? 22.895 -4.120 0.519 1.00 83.81 389 ILE A N 1
ATOM 2975 C CA . ILE A 1 389 ? 22.067 -4.940 -0.391 1.00 83.81 389 ILE A CA 1
ATOM 2976 C C . ILE A 1 389 ? 22.617 -5.084 -1.813 1.00 83.81 389 ILE A C 1
ATOM 2978 O O . ILE A 1 389 ? 22.216 -6.007 -2.517 1.00 83.81 389 ILE A O 1
ATOM 2982 N N . SER A 1 390 ? 23.547 -4.231 -2.256 1.00 80.06 390 SER A N 1
ATOM 2983 C CA . SER A 1 390 ? 24.020 -4.223 -3.653 1.00 80.06 390 SER A CA 1
ATOM 2984 C C . SER A 1 390 ? 24.732 -5.505 -4.097 1.00 80.06 390 SER A C 1
ATOM 2986 O O . SER A 1 390 ? 24.942 -5.704 -5.290 1.00 80.06 390 SER A O 1
ATOM 2988 N N . GLN A 1 391 ? 25.133 -6.370 -3.162 1.00 82.44 391 GLN A N 1
ATOM 2989 C CA . GLN A 1 391 ? 25.762 -7.666 -3.447 1.00 82.44 391 GLN A CA 1
ATOM 2990 C C . GLN A 1 391 ? 24.836 -8.858 -3.164 1.00 82.44 391 GLN A C 1
ATOM 2992 O O . GLN A 1 391 ? 25.216 -10.008 -3.394 1.00 82.44 391 GLN A O 1
ATOM 2997 N N . ASP A 1 392 ? 23.622 -8.610 -2.677 1.00 89.94 392 ASP A N 1
ATOM 2998 C CA . ASP A 1 392 ? 22.663 -9.649 -2.327 1.00 89.94 392 ASP A CA 1
ATOM 2999 C C . ASP A 1 392 ? 21.830 -10.062 -3.547 1.00 89.94 392 ASP A C 1
ATOM 3001 O O . ASP A 1 392 ? 20.743 -9.554 -3.824 1.00 89.94 392 ASP A O 1
ATOM 3005 N N . LEU A 1 393 ? 22.366 -11.010 -4.313 1.00 89.62 393 LEU A N 1
ATOM 3006 C CA . LEU A 1 393 ? 21.735 -11.498 -5.542 1.00 89.62 393 LEU A CA 1
ATOM 3007 C C . LEU A 1 393 ? 20.399 -12.204 -5.295 1.00 89.62 393 LEU A C 1
ATOM 3009 O O . LEU A 1 393 ? 19.537 -12.203 -6.174 1.00 89.62 393 LEU A O 1
ATOM 3013 N N . LEU A 1 394 ? 20.238 -12.835 -4.125 1.00 91.62 394 LEU A N 1
ATOM 3014 C CA . LEU A 1 394 ? 18.985 -13.491 -3.764 1.00 91.62 394 LEU A CA 1
ATOM 3015 C C . LEU A 1 394 ? 17.903 -12.438 -3.548 1.00 91.62 394 LEU A C 1
ATOM 3017 O O . LEU A 1 394 ? 16.824 -12.564 -4.116 1.00 91.62 394 LEU A O 1
ATOM 3021 N N . PHE A 1 395 ? 18.219 -11.381 -2.796 1.00 93.88 395 PHE A N 1
ATOM 3022 C CA . PHE A 1 395 ? 17.331 -10.234 -2.647 1.00 93.88 395 PHE A CA 1
ATOM 3023 C C . PHE A 1 395 ? 16.966 -9.628 -4.005 1.00 93.88 395 PHE A C 1
ATOM 3025 O O . PHE A 1 395 ? 15.785 -9.455 -4.289 1.00 93.88 395 PHE A O 1
ATOM 3032 N N . PHE A 1 396 ? 17.953 -9.375 -4.873 1.00 93.06 396 PHE A N 1
ATOM 3033 C CA . PHE A 1 396 ? 17.696 -8.787 -6.189 1.00 93.06 396 PHE A CA 1
ATOM 3034 C C . PHE A 1 396 ? 16.752 -9.648 -7.038 1.00 93.06 396 PHE A C 1
ATOM 3036 O O . PHE A 1 396 ? 15.816 -9.131 -7.641 1.00 93.06 396 PHE A O 1
ATOM 3043 N N . ARG A 1 397 ? 16.942 -10.972 -7.040 1.00 92.62 397 ARG A N 1
ATOM 3044 C CA . ARG A 1 397 ? 16.023 -11.892 -7.716 1.00 92.62 397 ARG A CA 1
ATOM 3045 C C . ARG A 1 397 ? 14.617 -11.833 -7.116 1.00 92.62 397 ARG A C 1
ATOM 3047 O O . ARG A 1 397 ? 13.657 -11.637 -7.849 1.00 92.62 397 ARG A O 1
ATOM 3054 N N . CYS A 1 398 ? 14.505 -11.962 -5.796 1.00 93.38 398 CYS A N 1
ATOM 3055 C CA . CYS A 1 398 ? 13.216 -11.975 -5.111 1.00 93.38 398 CYS A CA 1
ATOM 3056 C C . CYS A 1 398 ? 12.473 -10.632 -5.170 1.00 93.38 398 CYS A C 1
ATOM 3058 O O . CYS A 1 398 ? 11.265 -10.620 -4.949 1.00 93.38 398 CYS A O 1
ATOM 3060 N N . LEU A 1 399 ? 13.179 -9.528 -5.442 1.00 94.56 399 LEU A N 1
ATOM 3061 C CA . LEU A 1 399 ? 12.610 -8.214 -5.736 1.00 94.56 399 LEU A CA 1
ATOM 3062 C C . LEU A 1 399 ? 11.944 -8.192 -7.122 1.00 94.56 399 LEU A C 1
ATOM 3064 O O . LEU A 1 399 ? 10.839 -7.676 -7.247 1.00 94.56 399 LEU A O 1
ATOM 3068 N N . LEU A 1 400 ? 12.575 -8.785 -8.145 1.00 92.94 400 LEU A N 1
ATOM 3069 C CA . LEU A 1 400 ? 11.978 -8.913 -9.485 1.00 92.94 400 LEU A CA 1
ATOM 3070 C C . LEU A 1 400 ? 10.717 -9.790 -9.460 1.00 92.94 400 LEU A C 1
ATOM 3072 O O . LEU A 1 400 ? 9.745 -9.477 -10.141 1.00 92.94 400 LEU A O 1
ATOM 3076 N N . ASP A 1 401 ? 10.699 -10.826 -8.616 1.00 92.19 401 ASP A N 1
ATOM 3077 C CA . ASP A 1 401 ? 9.532 -11.698 -8.416 1.00 92.19 401 ASP A CA 1
ATOM 3078 C C . ASP A 1 401 ? 8.303 -10.954 -7.837 1.00 92.19 401 ASP A C 1
ATOM 3080 O O . ASP A 1 401 ? 7.214 -11.521 -7.799 1.00 92.19 401 ASP A O 1
ATOM 3084 N N . ILE A 1 402 ? 8.450 -9.700 -7.373 1.00 93.12 402 ILE A N 1
ATOM 3085 C CA . ILE A 1 402 ? 7.339 -8.880 -6.853 1.00 93.12 402 ILE A CA 1
ATOM 3086 C C . ILE A 1 402 ? 6.542 -8.220 -7.989 1.00 93.12 402 ILE A C 1
ATOM 3088 O O . ILE A 1 402 ? 5.355 -7.959 -7.810 1.00 93.12 402 ILE A O 1
ATOM 3092 N N . PHE A 1 403 ? 7.145 -7.984 -9.164 1.00 89.31 403 PHE A N 1
ATOM 3093 C CA . PHE A 1 403 ? 6.496 -7.260 -10.268 1.00 89.31 403 PHE A CA 1
ATOM 3094 C C . PHE A 1 403 ? 5.081 -7.757 -10.620 1.00 89.31 403 PHE A C 1
ATOM 3096 O O . PHE A 1 403 ? 4.194 -6.907 -10.713 1.00 89.31 403 PHE A O 1
ATOM 3103 N N . PRO A 1 404 ? 4.810 -9.077 -10.730 1.00 88.69 404 PRO A N 1
ATOM 3104 C CA . PRO A 1 404 ? 3.466 -9.582 -11.027 1.00 88.69 404 PRO A CA 1
ATOM 3105 C C . PRO A 1 404 ? 2.396 -9.183 -10.004 1.00 88.69 404 PRO A C 1
ATOM 3107 O O . PRO A 1 404 ? 1.220 -9.101 -10.342 1.00 88.69 404 PRO A O 1
ATOM 3110 N N . PHE A 1 405 ? 2.788 -8.932 -8.753 1.00 89.06 405 PHE A N 1
ATOM 3111 C CA . PHE A 1 405 ? 1.876 -8.545 -7.675 1.00 89.06 405 PHE A CA 1
ATOM 3112 C C . PHE A 1 405 ? 1.683 -7.024 -7.577 1.00 89.06 405 PHE A C 1
ATOM 3114 O O . PHE A 1 405 ? 0.768 -6.570 -6.901 1.00 89.06 405 PHE A O 1
ATOM 3121 N N . ALA A 1 406 ? 2.515 -6.238 -8.270 1.00 87.38 406 ALA A N 1
ATOM 3122 C CA . ALA A 1 406 ? 2.469 -4.775 -8.298 1.00 87.38 406 ALA A CA 1
ATOM 3123 C C . ALA A 1 406 ? 1.851 -4.208 -9.598 1.00 87.38 406 ALA A C 1
ATOM 3125 O O . ALA A 1 406 ? 1.897 -3.000 -9.834 1.00 87.38 406 ALA A O 1
ATOM 3126 N N . LEU A 1 407 ? 1.283 -5.046 -10.475 1.00 80.00 407 LEU A N 1
ATOM 3127 C CA . LEU A 1 407 ? 0.794 -4.634 -11.804 1.00 80.00 407 LEU A CA 1
ATOM 3128 C C . LEU A 1 407 ? -0.298 -3.551 -11.765 1.00 80.00 407 LEU A C 1
ATOM 3130 O O . LEU A 1 407 ? -0.344 -2.687 -12.643 1.00 80.00 407 LEU A O 1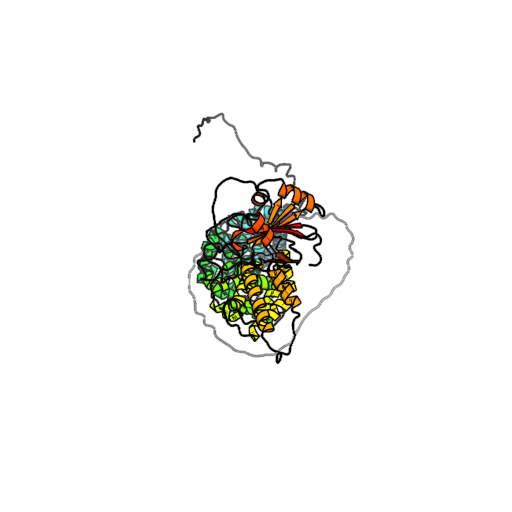
ATOM 3134 N N . ASP A 1 408 ? -1.120 -3.523 -10.719 1.00 76.38 408 ASP A N 1
ATOM 3135 C CA . ASP A 1 408 ? -2.186 -2.525 -10.560 1.00 76.38 408 ASP A CA 1
ATOM 3136 C C . ASP A 1 408 ? -1.781 -1.329 -9.677 1.00 76.38 408 ASP A C 1
ATOM 3138 O O . ASP A 1 408 ? -2.505 -0.336 -9.611 1.00 76.38 408 ASP A O 1
ATOM 3142 N N . ASP A 1 409 ? -0.597 -1.372 -9.059 1.00 83.00 409 ASP A N 1
ATOM 3143 C CA . ASP A 1 409 ? -0.111 -0.357 -8.122 1.00 83.00 409 ASP A CA 1
ATOM 3144 C C . ASP A 1 409 ? 1.114 0.391 -8.682 1.00 83.00 409 ASP A C 1
ATOM 3146 O O . ASP A 1 409 ? 2.241 -0.112 -8.744 1.00 83.00 409 ASP A O 1
ATOM 3150 N N . ALA A 1 410 ? 0.890 1.632 -9.122 1.00 83.31 410 ALA A N 1
ATOM 3151 C CA . ALA A 1 410 ? 1.941 2.469 -9.693 1.00 83.31 410 ALA A CA 1
ATOM 3152 C C . ALA A 1 410 ? 3.005 2.888 -8.666 1.00 83.31 410 ALA A C 1
ATOM 3154 O O . ALA A 1 410 ? 4.166 3.075 -9.041 1.00 83.31 410 ALA A O 1
ATOM 3155 N N . GLU A 1 411 ? 2.626 3.043 -7.399 1.00 86.94 411 GLU A N 1
ATOM 3156 C CA . GLU A 1 411 ? 3.539 3.411 -6.321 1.00 86.94 411 GLU A CA 1
ATOM 3157 C C . GLU A 1 411 ? 4.467 2.241 -6.000 1.00 86.94 411 GLU A C 1
ATOM 3159 O O . GLU A 1 411 ? 5.690 2.401 -6.050 1.00 86.94 411 GLU A O 1
ATOM 3164 N N . ALA A 1 412 ? 3.906 1.040 -5.843 1.00 90.31 412 ALA A N 1
ATOM 3165 C CA . ALA A 1 412 ? 4.665 -0.196 -5.683 1.00 90.31 412 ALA A CA 1
ATOM 3166 C C . ALA A 1 412 ? 5.684 -0.417 -6.808 1.00 90.31 412 ALA A C 1
ATOM 3168 O O . ALA A 1 412 ? 6.858 -0.698 -6.553 1.00 90.31 412 ALA A O 1
ATOM 3169 N N . ARG A 1 413 ? 5.283 -0.246 -8.073 1.00 89.19 413 ARG A N 1
ATOM 3170 C CA . ARG A 1 413 ? 6.219 -0.385 -9.203 1.00 89.19 413 ARG A CA 1
ATOM 3171 C C . ARG A 1 413 ? 7.321 0.657 -9.176 1.00 89.19 413 ARG A C 1
ATOM 3173 O O . ARG A 1 413 ? 8.483 0.320 -9.403 1.00 89.19 413 ARG A O 1
ATOM 3180 N N . ASN A 1 414 ? 6.979 1.919 -8.919 1.00 87.88 414 ASN A N 1
ATOM 3181 C CA . ASN A 1 414 ? 7.972 2.984 -8.814 1.00 87.88 414 ASN A CA 1
ATOM 3182 C C . ASN A 1 414 ? 8.965 2.703 -7.682 1.00 87.88 414 ASN A C 1
ATOM 3184 O O . ASN A 1 414 ? 10.162 2.923 -7.870 1.00 87.88 414 ASN A O 1
ATOM 3188 N N . ALA A 1 415 ? 8.494 2.163 -6.556 1.00 92.56 415 ALA A N 1
ATOM 3189 C CA . ALA A 1 415 ? 9.334 1.729 -5.450 1.00 92.56 415 ALA A CA 1
ATOM 3190 C C . ALA A 1 415 ? 10.291 0.604 -5.869 1.00 92.56 415 ALA A C 1
ATOM 3192 O O . ALA A 1 415 ? 11.504 0.738 -5.695 1.00 92.56 415 ALA A O 1
ATOM 3193 N N . ILE A 1 416 ? 9.786 -0.455 -6.513 1.00 93.81 416 ILE A N 1
ATOM 3194 C CA . ILE A 1 416 ? 10.613 -1.560 -7.028 1.00 93.81 416 ILE A CA 1
ATOM 3195 C C . ILE A 1 416 ? 11.673 -1.026 -8.002 1.00 93.81 416 ILE A C 1
ATOM 3197 O O . ILE A 1 416 ? 12.863 -1.308 -7.842 1.00 93.81 416 ILE A O 1
ATOM 3201 N N . TRP A 1 417 ? 11.283 -0.194 -8.971 1.00 90.12 417 TRP A N 1
ATOM 3202 C CA . TRP A 1 417 ? 12.218 0.414 -9.919 1.00 90.12 417 TRP A CA 1
ATOM 3203 C C . TRP A 1 417 ? 13.241 1.332 -9.250 1.00 90.12 417 TRP A C 1
ATOM 3205 O O . TRP A 1 417 ? 14.408 1.336 -9.647 1.00 90.12 417 TRP A O 1
ATOM 3215 N N . SER A 1 418 ? 12.840 2.076 -8.221 1.00 90.44 418 SER A N 1
ATOM 3216 C CA . SER A 1 418 ? 13.744 2.899 -7.417 1.00 90.44 418 SER A CA 1
ATOM 3217 C C . SER A 1 418 ? 14.813 2.039 -6.746 1.00 90.44 418 SER A C 1
ATOM 3219 O O . SER A 1 418 ? 16.007 2.295 -6.939 1.00 90.44 418 SER A O 1
ATOM 3221 N N . ILE A 1 419 ? 14.411 0.946 -6.087 1.00 92.56 419 ILE A N 1
ATOM 3222 C CA . ILE A 1 419 ? 15.328 -0.005 -5.445 1.00 92.56 419 ILE A CA 1
ATOM 3223 C C . ILE A 1 419 ? 16.263 -0.642 -6.479 1.00 92.56 419 ILE A C 1
ATOM 3225 O O . ILE A 1 419 ? 17.476 -0.659 -6.268 1.00 92.56 419 ILE A O 1
ATOM 3229 N N . ILE A 1 420 ? 15.743 -1.113 -7.620 1.00 91.12 420 ILE A N 1
ATOM 3230 C CA . ILE A 1 420 ? 16.565 -1.682 -8.704 1.00 91.12 420 ILE A CA 1
ATOM 3231 C C . ILE A 1 420 ? 17.582 -0.656 -9.190 1.00 91.12 420 ILE A C 1
ATOM 3233 O O . ILE A 1 420 ? 18.761 -0.976 -9.346 1.00 91.12 420 ILE A O 1
ATOM 3237 N N . SER A 1 421 ? 17.155 0.592 -9.401 1.00 86.56 421 SER A N 1
ATOM 3238 C CA . SER A 1 421 ? 18.074 1.647 -9.803 1.00 86.56 421 SER A CA 1
ATOM 3239 C C . SER A 1 421 ? 19.206 1.761 -8.781 1.00 86.56 421 SER A C 1
ATOM 3241 O O . SER A 1 421 ? 20.374 1.729 -9.172 1.00 86.56 421 SER A O 1
ATOM 3243 N N . MET A 1 422 ? 18.896 1.827 -7.485 1.00 87.19 422 MET A N 1
ATOM 3244 C CA . MET A 1 422 ? 19.872 1.983 -6.406 1.00 87.19 422 MET A CA 1
ATOM 3245 C C . MET A 1 422 ? 20.828 0.791 -6.302 1.00 87.19 422 MET A C 1
ATOM 3247 O O . MET A 1 422 ? 22.035 1.001 -6.213 1.00 87.19 422 MET A O 1
ATOM 3251 N N . LEU A 1 423 ? 20.327 -0.444 -6.405 1.00 87.94 423 LEU A N 1
ATOM 3252 C CA . LEU A 1 423 ? 21.148 -1.663 -6.440 1.00 87.94 423 LEU A CA 1
ATOM 3253 C C . LEU A 1 423 ? 22.180 -1.627 -7.573 1.00 87.94 423 LEU A C 1
ATOM 3255 O O . LEU A 1 423 ? 23.332 -2.028 -7.403 1.00 87.94 423 LEU A O 1
ATOM 3259 N N . LEU A 1 424 ? 21.770 -1.112 -8.733 1.00 85.69 424 LEU A N 1
ATOM 3260 C CA . LEU A 1 424 ? 22.603 -1.060 -9.927 1.00 85.69 424 LEU A CA 1
ATOM 3261 C C . LEU A 1 424 ? 23.477 0.201 -10.018 1.00 85.69 424 LEU A C 1
ATOM 3263 O O . LEU A 1 424 ? 24.212 0.367 -10.992 1.00 85.69 424 LEU A O 1
ATOM 3267 N N . LEU A 1 425 ? 23.442 1.083 -9.013 1.00 82.06 425 LEU A N 1
ATOM 3268 C CA . LEU A 1 425 ? 24.230 2.321 -8.987 1.00 82.06 425 LEU A CA 1
ATOM 3269 C C . LEU A 1 425 ? 25.737 2.053 -9.131 1.00 82.06 425 LEU A C 1
ATOM 3271 O O . LEU A 1 425 ? 26.438 2.801 -9.808 1.00 82.06 425 LEU A O 1
ATOM 3275 N N . GLN A 1 426 ? 26.229 0.955 -8.549 1.00 74.56 426 GLN A N 1
ATOM 3276 C CA . GLN A 1 426 ? 27.651 0.585 -8.558 1.00 74.56 426 GLN A CA 1
ATOM 3277 C C . GLN A 1 426 ? 28.227 0.282 -9.955 1.00 74.56 426 GLN A C 1
ATOM 3279 O O . GLN A 1 426 ? 29.444 0.271 -10.118 1.00 74.56 426 GLN A O 1
ATOM 3284 N N . PHE A 1 427 ? 27.380 0.062 -10.967 1.00 70.81 427 PHE A N 1
ATOM 3285 C CA . PHE A 1 427 ? 27.804 -0.269 -12.334 1.00 70.81 427 PHE A CA 1
ATOM 3286 C C . PHE A 1 427 ? 27.878 0.955 -13.259 1.00 70.81 427 PHE A C 1
ATOM 3288 O O . PHE A 1 427 ? 28.105 0.801 -14.457 1.00 70.81 427 PHE A O 1
ATOM 3295 N N . GLN A 1 428 ? 27.671 2.172 -12.745 1.00 62.62 428 GLN A N 1
ATOM 3296 C CA . GLN A 1 428 ? 27.612 3.374 -13.580 1.00 62.62 428 GLN A CA 1
ATOM 3297 C C . GLN A 1 428 ? 29.005 3.906 -13.980 1.00 62.62 428 GLN A C 1
ATOM 3299 O O . GLN A 1 428 ? 29.148 4.338 -15.118 1.00 62.62 428 GLN A O 1
ATOM 3304 N N . ASP A 1 429 ? 30.032 3.806 -13.115 1.00 55.53 429 ASP A N 1
ATOM 3305 C CA . ASP A 1 429 ? 31.304 4.545 -13.301 1.00 55.53 429 ASP A CA 1
ATOM 3306 C C . ASP A 1 429 ? 32.597 3.837 -12.802 1.00 55.53 429 ASP A C 1
ATOM 3308 O O . ASP A 1 429 ? 33.648 4.473 -12.711 1.00 55.53 429 ASP A O 1
ATOM 3312 N N . VAL A 1 430 ? 32.575 2.541 -12.453 1.00 54.88 430 VAL A N 1
ATOM 3313 C CA . VAL A 1 430 ? 33.723 1.854 -11.801 1.00 54.88 430 VAL A CA 1
ATOM 3314 C C . VAL A 1 430 ? 34.204 0.636 -12.601 1.00 54.88 430 VAL A C 1
ATOM 3316 O O . VAL A 1 430 ? 33.402 -0.046 -13.231 1.00 54.88 430 VAL A O 1
ATOM 3319 N N . GLU A 1 431 ? 35.508 0.323 -12.553 1.00 57.56 431 GLU A N 1
ATOM 3320 C CA . GLU A 1 431 ? 36.047 -0.993 -12.940 1.00 57.56 431 GLU A CA 1
ATOM 3321 C C . GLU A 1 431 ? 35.418 -2.082 -12.054 1.00 57.56 431 GLU A C 1
ATOM 3323 O O . GLU A 1 431 ? 35.876 -2.369 -10.946 1.00 57.56 431 GLU A O 1
ATOM 3328 N N . VAL A 1 432 ? 34.310 -2.657 -12.515 1.00 64.62 432 VAL A N 1
ATOM 3329 C CA . VAL A 1 432 ? 33.577 -3.675 -11.765 1.00 64.62 432 VAL A CA 1
ATOM 3330 C C . VAL A 1 432 ? 34.296 -5.017 -11.851 1.00 64.62 432 VAL A C 1
ATOM 3332 O O . VAL A 1 432 ? 34.757 -5.436 -12.913 1.00 64.62 432 VAL A O 1
ATOM 3335 N N . ILE A 1 433 ? 34.345 -5.731 -10.725 1.00 73.06 433 ILE A N 1
ATOM 3336 C CA . ILE A 1 433 ? 34.878 -7.091 -10.658 1.00 73.06 433 ILE A CA 1
ATOM 3337 C C . ILE A 1 433 ? 34.075 -7.994 -11.623 1.00 73.06 433 ILE A C 1
ATOM 3339 O O . ILE A 1 433 ? 32.865 -8.153 -11.431 1.00 73.06 433 ILE A O 1
ATOM 3343 N N . PRO A 1 434 ? 34.723 -8.639 -12.616 1.00 77.12 434 PRO A N 1
ATOM 3344 C CA . PRO A 1 434 ? 34.071 -9.463 -13.639 1.00 77.12 434 PRO A CA 1
ATOM 3345 C C . PRO A 1 434 ? 33.060 -10.498 -13.126 1.00 77.12 434 PRO A C 1
ATOM 3347 O O . PRO A 1 434 ? 32.013 -10.702 -13.738 1.00 77.12 434 PRO A O 1
ATOM 3350 N N . SER A 1 435 ? 33.345 -11.138 -11.987 1.00 77.38 435 SER A N 1
ATOM 3351 C CA . SER A 1 435 ? 32.462 -12.147 -11.390 1.00 77.38 435 SER A CA 1
ATOM 3352 C C . SER A 1 435 ? 31.154 -11.555 -10.861 1.00 77.38 435 SER A C 1
ATOM 3354 O O . SER A 1 435 ? 30.095 -12.144 -11.064 1.00 77.38 435 SER A O 1
ATOM 3356 N N . ILE A 1 436 ? 31.211 -10.380 -10.226 1.00 80.25 436 ILE A N 1
ATOM 3357 C CA . ILE A 1 436 ? 30.032 -9.672 -9.706 1.00 80.25 436 ILE A CA 1
ATOM 3358 C C . ILE A 1 436 ? 29.155 -9.227 -10.876 1.00 80.25 436 ILE A C 1
ATOM 3360 O O . ILE A 1 436 ? 27.941 -9.426 -10.851 1.00 80.25 436 ILE A O 1
ATOM 3364 N N . LEU A 1 437 ? 29.777 -8.691 -11.930 1.00 82.38 437 LEU A N 1
ATOM 3365 C CA . LEU A 1 437 ? 29.096 -8.299 -13.159 1.00 82.38 437 LEU A CA 1
ATOM 3366 C C . LEU A 1 437 ? 28.338 -9.480 -13.785 1.00 82.38 437 LEU A C 1
ATOM 3368 O O . LEU A 1 437 ? 27.138 -9.382 -14.029 1.00 82.38 437 LEU A O 1
ATOM 3372 N N . GLN A 1 438 ? 29.005 -10.624 -13.976 1.00 82.44 438 GLN A N 1
ATOM 3373 C CA . GLN A 1 438 ? 28.389 -11.823 -14.554 1.00 82.44 438 GLN A CA 1
ATOM 3374 C C . GLN A 1 438 ? 27.200 -12.335 -13.727 1.00 82.44 438 GLN A C 1
ATOM 3376 O O . GLN A 1 438 ? 26.182 -12.740 -14.288 1.00 82.44 438 GLN A O 1
ATOM 3381 N N . GLN A 1 439 ? 27.302 -12.300 -12.399 1.00 85.38 439 GLN A N 1
ATOM 3382 C CA . GLN A 1 439 ? 26.229 -12.747 -11.514 1.00 85.38 439 GLN A CA 1
ATOM 3383 C C . GLN A 1 439 ? 24.970 -11.868 -11.608 1.00 85.38 439 GLN A C 1
ATOM 3385 O O . GLN A 1 439 ? 23.861 -12.399 -11.658 1.00 85.38 439 GLN A O 1
ATOM 3390 N N . HIS A 1 440 ? 25.123 -10.543 -11.694 1.00 87.25 440 HIS A N 1
ATOM 3391 C CA . HIS A 1 440 ? 23.988 -9.623 -11.837 1.00 87.25 440 HIS A CA 1
ATOM 3392 C C . HIS A 1 440 ? 23.326 -9.731 -13.214 1.00 87.25 440 HIS A C 1
ATOM 3394 O O . HIS A 1 440 ? 22.099 -9.753 -13.304 1.00 87.25 440 HIS A O 1
ATOM 3400 N N . VAL A 1 441 ? 24.125 -9.880 -14.278 1.00 87.00 441 VAL A N 1
ATOM 3401 C CA . VAL A 1 441 ? 23.618 -10.179 -15.630 1.00 87.00 441 VAL A CA 1
ATOM 3402 C C . VAL A 1 441 ? 22.803 -11.466 -15.615 1.00 87.00 441 VAL A C 1
ATOM 3404 O O . VAL A 1 441 ? 21.700 -11.501 -16.148 1.00 87.00 441 VAL A O 1
ATOM 3407 N N . SER A 1 442 ? 23.310 -12.512 -14.957 1.00 86.38 442 SER A N 1
ATOM 3408 C CA . SER A 1 442 ? 22.610 -13.791 -14.824 1.00 86.38 442 SER A CA 1
ATOM 3409 C C . SER A 1 442 ? 21.227 -13.626 -14.185 1.00 86.38 442 SER A C 1
ATOM 3411 O O . SER A 1 442 ? 20.264 -14.222 -14.670 1.00 86.38 442 SER A O 1
ATOM 3413 N N . VAL A 1 443 ? 21.099 -12.813 -13.128 1.00 88.81 443 VAL A N 1
ATOM 3414 C CA . VAL A 1 443 ? 19.797 -12.531 -12.496 1.00 88.81 443 VAL A CA 1
ATOM 3415 C C . VAL A 1 443 ? 18.865 -11.798 -13.464 1.00 88.81 443 VAL A C 1
ATOM 3417 O O . VAL A 1 443 ? 17.731 -12.234 -13.638 1.00 88.81 443 VAL A O 1
ATOM 3420 N N . LEU A 1 444 ? 19.339 -10.745 -14.135 1.00 88.88 444 LEU A N 1
ATOM 3421 C CA . LEU A 1 444 ? 18.540 -9.962 -15.086 1.00 88.88 444 LEU A CA 1
ATOM 3422 C C . LEU A 1 444 ? 18.054 -10.798 -16.277 1.00 88.88 444 LEU A C 1
ATOM 3424 O O . LEU A 1 444 ? 16.874 -10.775 -16.610 1.00 88.88 444 LEU A O 1
ATOM 3428 N N . VAL A 1 445 ? 18.944 -11.578 -16.893 1.00 85.81 445 VAL A N 1
ATOM 3429 C CA . VAL A 1 445 ? 18.617 -12.420 -18.054 1.00 85.81 445 VAL A CA 1
ATOM 3430 C C . VAL A 1 445 ? 17.642 -13.532 -17.669 1.00 85.81 445 VAL A C 1
ATOM 3432 O O . VAL A 1 445 ? 16.675 -13.779 -18.389 1.00 85.81 445 VAL A O 1
ATOM 3435 N N . SER A 1 446 ? 17.848 -14.168 -16.510 1.00 85.88 446 SER A N 1
ATOM 3436 C CA . SER A 1 446 ? 16.969 -15.246 -16.029 1.00 85.88 446 SER A CA 1
ATOM 3437 C C . SER A 1 446 ? 15.555 -14.766 -15.679 1.00 85.88 446 SER A C 1
ATOM 3439 O O . SER A 1 446 ? 14.655 -15.594 -15.608 1.00 85.88 446 SER A O 1
ATOM 3441 N N . ASN A 1 447 ? 15.365 -13.460 -15.467 1.00 86.75 447 ASN A N 1
ATOM 3442 C CA . ASN A 1 447 ? 14.074 -12.828 -15.174 1.00 86.75 447 ASN A CA 1
ATOM 3443 C C . ASN A 1 447 ? 13.656 -11.842 -16.281 1.00 86.75 447 ASN A C 1
ATOM 3445 O O . ASN A 1 447 ? 12.858 -10.936 -16.045 1.00 86.75 447 ASN A O 1
ATOM 3449 N N . SER A 1 448 ? 14.210 -11.992 -17.489 1.00 83.69 448 SER A N 1
ATOM 3450 C CA . SER A 1 448 ? 13.965 -11.054 -18.587 1.00 83.69 448 SER A CA 1
ATOM 3451 C C . SER A 1 448 ? 12.498 -11.012 -19.013 1.00 83.69 448 SER A C 1
ATOM 3453 O O . SER A 1 448 ? 12.033 -9.951 -19.407 1.00 83.69 448 SER A O 1
ATOM 3455 N N . ASP A 1 449 ? 11.762 -12.119 -18.895 1.00 79.25 449 ASP A N 1
ATOM 3456 C CA . ASP A 1 449 ? 10.335 -12.168 -19.229 1.00 79.25 449 ASP A CA 1
ATOM 3457 C C . ASP A 1 449 ? 9.489 -11.329 -18.260 1.00 79.25 449 ASP A C 1
ATOM 3459 O O . ASP A 1 449 ? 8.665 -10.549 -18.719 1.00 79.25 449 ASP A O 1
ATOM 3463 N N . LEU A 1 450 ? 9.780 -11.361 -16.953 1.00 83.94 450 LEU A N 1
ATOM 3464 C CA . LEU A 1 450 ? 9.118 -10.498 -15.960 1.00 83.94 450 LEU A CA 1
ATOM 3465 C C . LEU A 1 450 ? 9.394 -9.011 -16.220 1.00 83.94 450 LEU A C 1
ATOM 3467 O O . LEU A 1 450 ? 8.496 -8.178 -16.133 1.00 83.94 450 LEU A O 1
ATOM 3471 N N . ILE A 1 451 ? 10.644 -8.675 -16.563 1.00 81.06 451 ILE A N 1
ATOM 3472 C CA . ILE A 1 451 ? 11.026 -7.301 -16.914 1.00 81.06 451 ILE A CA 1
ATOM 3473 C C . ILE A 1 451 ? 10.294 -6.863 -18.186 1.00 81.06 451 ILE A C 1
ATOM 3475 O O . ILE A 1 451 ? 9.795 -5.747 -18.250 1.00 81.06 451 ILE A O 1
ATOM 3479 N N . LYS A 1 452 ? 10.203 -7.735 -19.195 1.00 74.56 452 LYS A N 1
ATOM 3480 C CA . LYS A 1 452 ? 9.462 -7.459 -20.431 1.00 74.56 452 LYS A CA 1
ATOM 3481 C C . LYS A 1 452 ? 7.979 -7.236 -20.152 1.00 74.56 452 LYS A C 1
ATOM 3483 O O . LYS A 1 452 ? 7.447 -6.239 -20.621 1.00 74.56 452 LYS A O 1
ATOM 3488 N N . GLU A 1 453 ? 7.333 -8.127 -19.402 1.00 73.44 453 GLU A N 1
ATOM 3489 C CA . GLU A 1 453 ? 5.915 -8.014 -19.034 1.00 73.44 453 GLU A CA 1
ATOM 3490 C C . GLU A 1 453 ? 5.625 -6.672 -18.343 1.00 73.44 453 GLU A C 1
ATOM 3492 O O . GLU A 1 453 ? 4.749 -5.940 -18.802 1.00 73.44 453 GLU A O 1
ATOM 3497 N N . GLU A 1 454 ? 6.442 -6.261 -17.361 1.00 79.19 454 GLU A N 1
ATOM 3498 C CA . GLU A 1 454 ? 6.317 -4.928 -16.742 1.00 79.19 454 GLU A CA 1
ATOM 3499 C C . GLU A 1 454 ? 6.457 -3.798 -17.766 1.00 79.19 454 GLU A C 1
ATOM 3501 O O . GLU A 1 454 ? 5.708 -2.814 -17.735 1.00 79.19 454 GLU A O 1
ATOM 3506 N N . LEU A 1 455 ? 7.425 -3.930 -18.680 1.00 68.44 455 LEU A N 1
ATOM 3507 C CA . LEU A 1 455 ? 7.707 -2.885 -19.647 1.00 68.44 455 LEU A CA 1
ATOM 3508 C C . LEU A 1 455 ? 6.544 -2.682 -20.627 1.00 68.44 455 LEU A C 1
ATOM 3510 O O . LEU A 1 455 ? 6.206 -1.530 -20.923 1.00 68.44 455 LEU A O 1
ATOM 3514 N N . PHE A 1 456 ? 5.934 -3.783 -21.079 1.00 60.28 456 PHE A N 1
ATOM 3515 C CA . PHE A 1 456 ? 4.828 -3.805 -22.038 1.00 60.28 456 PHE A CA 1
ATOM 3516 C C . PHE A 1 456 ? 3.492 -3.360 -21.429 1.00 60.28 456 PHE A C 1
ATOM 3518 O O . PHE A 1 456 ? 2.753 -2.620 -22.082 1.00 60.28 456 PHE A O 1
ATOM 3525 N N . ASP A 1 457 ? 3.195 -3.724 -20.180 1.00 49.78 457 ASP A N 1
ATOM 3526 C CA . ASP A 1 457 ? 1.903 -3.404 -19.552 1.00 49.78 457 ASP A CA 1
ATOM 3527 C C . ASP A 1 457 ? 1.710 -1.894 -19.282 1.00 49.78 457 ASP A C 1
ATOM 3529 O O . ASP A 1 457 ? 0.585 -1.412 -19.108 1.00 49.78 457 ASP A O 1
ATOM 3533 N N . HIS A 1 458 ? 2.785 -1.091 -19.320 1.00 51.44 458 HIS A N 1
ATOM 3534 C CA . HIS A 1 458 ? 2.749 0.326 -18.929 1.00 51.44 458 HIS A CA 1
ATOM 3535 C C . HIS A 1 458 ? 3.106 1.362 -19.999 1.00 51.44 458 HIS A C 1
ATOM 3537 O O . HIS A 1 458 ? 3.135 2.555 -19.683 1.00 51.44 458 HIS A O 1
ATOM 3543 N N . GLU A 1 459 ? 3.230 0.985 -21.273 1.00 43.25 459 GLU A N 1
ATOM 3544 C CA . GLU A 1 459 ? 3.036 1.957 -22.368 1.00 43.25 459 GLU A CA 1
ATOM 3545 C C . GLU A 1 459 ? 1.571 2.451 -22.449 1.00 43.25 459 GLU A C 1
ATOM 3547 O O . GLU A 1 459 ? 1.280 3.485 -23.049 1.00 43.25 459 GLU A O 1
ATOM 3552 N N . LEU A 1 460 ? 0.642 1.773 -21.760 1.00 32.38 460 LEU A N 1
ATOM 3553 C CA . LEU A 1 460 ? -0.791 2.091 -21.723 1.00 32.38 460 LEU A CA 1
ATOM 3554 C C . LEU A 1 460 ? -1.234 2.950 -20.514 1.00 32.38 460 LEU A C 1
ATOM 3556 O O . LEU A 1 460 ? -2.402 3.329 -20.440 1.00 32.38 460 LEU A O 1
ATOM 3560 N N . GLY A 1 461 ? -0.327 3.307 -19.590 1.00 29.27 461 GLY A N 1
ATOM 3561 C CA . GLY A 1 461 ? -0.666 3.955 -18.306 1.00 29.27 461 GLY A CA 1
ATOM 3562 C C . GLY A 1 461 ? -0.287 5.436 -18.134 1.00 29.27 461 GLY A C 1
ATOM 3563 O O . GLY A 1 461 ? -0.703 6.060 -17.160 1.00 29.27 461 GLY A O 1
ATOM 3564 N N . ALA A 1 462 ? 0.462 6.057 -19.057 1.00 32.06 462 ALA A N 1
ATOM 3565 C CA . ALA A 1 462 ? 0.955 7.444 -18.920 1.00 32.06 462 ALA A CA 1
ATOM 3566 C C . ALA A 1 462 ? -0.099 8.542 -19.220 1.00 32.06 462 ALA A C 1
ATOM 3568 O O . ALA A 1 462 ? 0.211 9.648 -19.699 1.00 32.06 462 ALA A O 1
ATOM 3569 N N . SER A 1 463 ? -1.365 8.255 -18.927 1.00 30.20 463 SER A N 1
ATOM 3570 C CA . SER A 1 463 ? -2.472 9.202 -18.975 1.00 30.20 463 SER A CA 1
ATOM 3571 C C . SER A 1 463 ? -3.360 9.029 -17.750 1.00 30.20 463 SER A C 1
ATOM 3573 O O . SER A 1 463 ? -4.447 8.491 -17.880 1.00 30.20 463 SER A O 1
ATOM 3575 N N . ASN A 1 464 ? -2.879 9.444 -16.576 1.00 27.34 464 ASN A N 1
ATOM 3576 C CA . ASN A 1 464 ? -3.685 9.963 -15.463 1.00 27.34 464 ASN A CA 1
ATOM 3577 C C . ASN A 1 464 ? -2.751 10.401 -14.324 1.00 27.34 464 ASN A C 1
ATOM 3579 O O . ASN A 1 464 ? -2.648 9.749 -13.295 1.00 27.34 464 ASN A O 1
ATOM 3583 N N . ILE A 1 465 ? -2.072 11.532 -14.508 1.00 26.88 465 ILE A N 1
ATOM 3584 C CA . ILE A 1 465 ? -1.711 12.380 -13.370 1.00 26.88 465 ILE A CA 1
ATOM 3585 C C . ILE A 1 465 ? -2.465 13.678 -13.616 1.00 26.88 465 ILE A C 1
ATOM 3587 O O . ILE A 1 465 ? -2.165 14.431 -14.547 1.00 26.88 465 ILE A O 1
ATOM 3591 N N . ASN A 1 466 ? -3.544 13.851 -12.856 1.00 25.84 466 ASN A N 1
ATOM 3592 C CA . ASN A 1 466 ? -4.262 15.107 -12.795 1.00 25.84 466 ASN A CA 1
ATOM 3593 C C . ASN A 1 466 ? -3.300 16.176 -12.278 1.00 25.84 466 ASN A C 1
ATOM 3595 O O . ASN A 1 466 ? -2.539 15.953 -11.343 1.00 25.84 466 ASN A O 1
ATOM 3599 N N . HIS A 1 467 ? -3.333 17.327 -12.940 1.00 29.78 467 HIS A N 1
ATOM 3600 C CA . HIS A 1 467 ? -2.680 18.546 -12.502 1.00 29.78 467 HIS A CA 1
ATOM 3601 C C . HIS A 1 467 ? -3.180 18.930 -11.110 1.00 29.78 467 HIS A C 1
ATOM 3603 O O . HIS A 1 467 ? -4.202 19.597 -11.003 1.00 29.78 467 HIS A O 1
ATOM 3609 N N . GLU A 1 468 ? -2.428 18.586 -10.079 1.00 27.20 468 GLU A N 1
ATOM 3610 C CA . GLU A 1 468 ? -2.464 19.278 -8.800 1.00 27.20 468 GLU A CA 1
ATOM 3611 C C . GLU A 1 468 ? -1.042 19.273 -8.232 1.00 27.20 468 GLU A C 1
ATOM 3613 O O . GLU A 1 468 ? -0.368 18.249 -8.190 1.00 27.20 468 GLU A O 1
ATOM 3618 N N . SER A 1 469 ? -0.557 20.476 -7.911 1.00 25.31 469 SER A N 1
ATOM 3619 C CA . SER A 1 469 ? 0.792 20.794 -7.412 1.00 25.31 469 SER A CA 1
ATOM 3620 C C . SER A 1 469 ? 1.982 20.383 -8.297 1.00 25.31 469 SER A C 1
ATOM 3622 O O . SER A 1 469 ? 2.711 19.447 -8.001 1.00 25.31 469 SER A O 1
ATOM 3624 N N . LEU A 1 470 ? 2.265 21.176 -9.337 1.00 27.72 470 LEU A N 1
ATOM 3625 C CA . LEU A 1 470 ? 3.630 21.273 -9.872 1.00 27.72 470 LEU A CA 1
ATOM 3626 C C . LEU A 1 470 ? 4.390 22.317 -9.047 1.00 27.72 470 LEU A C 1
ATOM 3628 O O . LEU A 1 470 ? 4.354 23.511 -9.351 1.00 27.72 470 LEU A O 1
ATOM 3632 N N . SER A 1 471 ? 5.008 21.856 -7.962 1.00 25.33 471 SER A N 1
ATOM 3633 C CA . SER A 1 471 ? 6.156 22.520 -7.355 1.00 25.33 471 SER A CA 1
ATOM 3634 C C . SER A 1 471 ? 7.438 22.111 -8.093 1.00 25.33 471 SER A C 1
ATOM 3636 O O . SER A 1 471 ? 7.501 21.108 -8.800 1.00 25.33 471 SER A O 1
ATOM 3638 N N . ASP A 1 472 ? 8.442 22.966 -7.970 1.00 26.80 472 ASP A N 1
ATOM 3639 C CA . ASP A 1 472 ? 9.663 23.052 -8.766 1.00 26.80 472 ASP A CA 1
ATOM 3640 C C . ASP A 1 472 ? 10.707 21.976 -8.390 1.00 26.80 472 ASP A C 1
ATOM 3642 O O . ASP A 1 472 ? 11.751 22.320 -7.860 1.00 26.80 472 ASP A O 1
ATOM 3646 N N . HIS A 1 473 ? 10.437 20.679 -8.606 1.00 29.33 473 HIS A N 1
ATOM 3647 C CA . HIS A 1 473 ? 11.428 19.590 -8.483 1.00 29.33 473 HIS A CA 1
ATOM 3648 C C . HIS A 1 473 ? 11.037 18.370 -9.349 1.00 29.33 473 HIS A C 1
ATOM 3650 O O . HIS A 1 473 ? 10.370 17.455 -8.873 1.00 29.33 473 HIS A O 1
ATOM 3656 N N . ASP A 1 474 ? 11.459 18.314 -10.617 1.00 36.88 474 ASP A N 1
ATOM 3657 C CA . ASP A 1 474 ? 11.272 17.110 -11.449 1.00 36.88 474 ASP A CA 1
ATOM 3658 C C . ASP A 1 474 ? 12.209 15.980 -10.970 1.00 36.88 474 ASP A C 1
ATOM 3660 O O . ASP A 1 474 ? 13.390 15.923 -11.324 1.00 36.88 474 ASP A O 1
ATOM 3664 N N . VAL A 1 475 ? 11.685 15.074 -10.138 1.00 42.91 475 VAL A N 1
ATOM 3665 C CA . VAL A 1 475 ? 12.374 13.849 -9.701 1.00 42.91 475 VAL A CA 1
ATOM 3666 C C . VAL A 1 475 ? 12.599 12.932 -10.918 1.00 42.91 475 VAL A C 1
ATOM 3668 O O . VAL A 1 475 ? 11.647 12.653 -11.655 1.00 42.91 475 VAL A O 1
ATOM 3671 N N . PRO A 1 476 ? 13.831 12.435 -11.170 1.00 55.19 476 PRO A N 1
ATOM 3672 C CA . PRO A 1 476 ? 14.097 11.517 -12.272 1.00 55.19 476 PRO A CA 1
ATOM 3673 C C . PRO A 1 476 ? 13.219 10.273 -12.157 1.00 55.19 476 PRO A C 1
ATOM 3675 O O . PRO A 1 476 ? 13.220 9.612 -11.124 1.00 55.19 476 PRO A O 1
ATOM 3678 N N . ASN A 1 477 ? 12.504 9.927 -13.229 1.00 70.25 477 ASN A N 1
ATOM 3679 C CA . ASN A 1 477 ? 11.673 8.728 -13.267 1.00 70.25 477 ASN A CA 1
ATOM 3680 C C . ASN A 1 477 ? 12.516 7.487 -12.857 1.00 70.25 477 ASN A C 1
ATOM 3682 O O . ASN A 1 477 ? 13.496 7.169 -13.553 1.00 70.25 477 ASN A O 1
ATOM 3686 N N . PRO A 1 478 ? 12.173 6.794 -11.748 1.00 74.38 478 PRO A N 1
ATOM 3687 C CA . PRO A 1 478 ? 12.967 5.678 -11.231 1.00 74.38 478 PRO A CA 1
ATOM 3688 C C . PRO A 1 478 ? 13.120 4.534 -12.235 1.00 74.38 478 PRO A C 1
ATOM 3690 O O . PRO A 1 478 ? 14.214 3.987 -12.380 1.00 74.38 478 PRO A O 1
ATOM 3693 N N . ARG A 1 479 ? 12.066 4.246 -13.010 1.00 79.06 479 ARG A N 1
ATOM 3694 C CA . ARG A 1 479 ? 12.065 3.238 -14.081 1.00 79.06 479 ARG A CA 1
ATOM 3695 C C . ARG A 1 479 ? 13.071 3.586 -15.174 1.00 79.06 479 ARG A C 1
ATOM 3697 O O . ARG A 1 479 ? 13.921 2.766 -15.505 1.00 79.06 479 ARG A O 1
ATOM 3704 N N . ILE A 1 480 ? 13.075 4.826 -15.671 1.00 66.56 480 ILE A N 1
ATOM 3705 C CA . ILE A 1 480 ? 14.059 5.274 -16.681 1.00 66.56 480 ILE A CA 1
ATOM 3706 C C . ILE A 1 480 ? 15.491 5.168 -16.138 1.00 66.56 480 ILE A C 1
ATOM 3708 O O . ILE A 1 480 ? 16.408 4.751 -16.849 1.00 66.56 480 ILE A O 1
ATOM 3712 N N . THR A 1 481 ? 15.693 5.539 -14.875 1.00 69.88 481 THR A N 1
ATOM 3713 C CA . THR A 1 481 ? 17.009 5.481 -14.227 1.00 69.88 481 THR A CA 1
ATOM 3714 C C . THR A 1 481 ? 17.498 4.039 -14.079 1.00 69.88 481 THR A C 1
ATOM 3716 O O . THR A 1 481 ? 18.653 3.750 -14.395 1.00 69.88 481 THR A O 1
ATOM 3719 N N . ALA A 1 482 ? 16.621 3.122 -13.666 1.00 82.75 482 ALA A N 1
ATOM 3720 C CA . ALA A 1 482 ? 16.919 1.698 -13.575 1.00 82.75 482 ALA A CA 1
ATOM 3721 C C . ALA A 1 482 ? 17.259 1.090 -14.941 1.00 82.75 482 ALA A C 1
ATOM 3723 O O . ALA A 1 482 ? 18.296 0.442 -15.069 1.00 82.75 482 ALA A O 1
ATOM 3724 N N . LEU A 1 483 ? 16.459 1.361 -15.978 1.00 76.25 483 LEU A N 1
ATOM 3725 C CA . LEU A 1 483 ? 16.693 0.840 -17.331 1.00 76.25 483 LEU A CA 1
ATOM 3726 C C . LEU A 1 483 ? 18.034 1.302 -17.903 1.00 76.25 483 LEU A C 1
ATOM 3728 O O . LEU A 1 483 ? 18.785 0.496 -18.447 1.00 76.25 483 LEU A O 1
ATOM 3732 N N . ARG A 1 484 ? 18.405 2.573 -17.699 1.00 70.12 484 ARG A N 1
ATOM 3733 C CA . ARG A 1 484 ? 19.734 3.079 -18.085 1.00 70.12 484 ARG A CA 1
ATOM 3734 C C . ARG A 1 484 ? 20.865 2.305 -17.406 1.00 70.12 484 ARG A C 1
ATOM 3736 O O . ARG A 1 484 ? 21.864 1.992 -18.054 1.00 70.12 484 ARG A O 1
ATOM 3743 N N . ARG A 1 485 ? 20.712 1.982 -16.118 1.00 79.75 485 ARG A N 1
ATOM 3744 C CA . ARG A 1 485 ? 21.705 1.207 -15.356 1.00 79.75 485 ARG A CA 1
ATOM 3745 C C . ARG A 1 485 ? 21.762 -0.253 -15.807 1.00 79.75 485 ARG A C 1
ATOM 3747 O O . ARG A 1 485 ? 22.863 -0.777 -15.956 1.00 79.75 485 ARG A O 1
ATOM 3754 N N . ILE A 1 486 ? 20.619 -0.870 -16.116 1.00 83.00 486 ILE A N 1
ATOM 3755 C CA . ILE A 1 486 ? 20.542 -2.205 -16.732 1.00 83.00 486 ILE A CA 1
ATOM 3756 C C . ILE A 1 486 ? 21.290 -2.210 -18.073 1.00 83.00 486 ILE A C 1
ATOM 3758 O O . ILE A 1 486 ? 22.172 -3.043 -18.269 1.00 83.00 486 ILE A O 1
ATOM 3762 N N . CYS A 1 487 ? 21.031 -1.245 -18.963 1.00 73.75 487 CYS A N 1
ATOM 3763 C CA . CYS A 1 487 ? 21.735 -1.142 -20.246 1.00 73.75 487 CYS A CA 1
ATOM 3764 C C . CYS A 1 487 ? 23.251 -0.979 -20.079 1.00 73.75 487 CYS A C 1
ATOM 3766 O O . CYS A 1 487 ? 24.019 -1.618 -20.801 1.00 73.75 487 CYS A O 1
ATOM 3768 N N . CYS A 1 488 ? 23.690 -0.142 -19.132 1.00 73.19 488 CYS A N 1
ATOM 3769 C CA . CYS A 1 488 ? 25.111 0.049 -18.834 1.00 73.19 488 CYS A CA 1
ATOM 3770 C C . CYS A 1 488 ? 25.769 -1.270 -18.402 1.00 73.19 488 CYS A C 1
ATOM 3772 O O . CYS A 1 488 ? 26.787 -1.679 -18.962 1.00 73.19 488 CYS A O 1
ATOM 3774 N N . LEU A 1 489 ? 25.131 -1.977 -17.467 1.00 81.69 489 LEU A N 1
ATOM 3775 C CA . LEU A 1 489 ? 25.589 -3.256 -16.936 1.00 81.69 489 LEU A CA 1
ATOM 3776 C C . LEU A 1 489 ? 25.698 -4.328 -18.035 1.00 81.69 489 LEU A C 1
ATOM 3778 O O . LEU A 1 489 ? 26.736 -4.979 -18.168 1.00 81.69 489 LEU A O 1
ATOM 3782 N N . LEU A 1 490 ? 24.662 -4.484 -18.863 1.00 79.50 490 LEU A N 1
ATOM 3783 C CA . LEU A 1 490 ? 24.657 -5.449 -19.971 1.00 79.50 490 LEU A CA 1
ATOM 3784 C C . LEU A 1 490 ? 25.728 -5.110 -21.026 1.00 79.50 490 LEU A C 1
ATOM 3786 O O . LEU A 1 490 ? 26.420 -6.002 -21.523 1.00 79.50 490 LEU A O 1
ATOM 3790 N N . SER A 1 491 ? 25.933 -3.821 -21.315 1.00 73.69 491 SER A N 1
ATOM 3791 C CA . SER A 1 491 ? 26.967 -3.352 -22.250 1.00 73.69 491 SER A CA 1
ATOM 3792 C C . SER A 1 491 ? 28.386 -3.634 -21.739 1.00 73.69 491 SER A C 1
ATOM 3794 O O . SER A 1 491 ? 29.240 -4.088 -22.502 1.00 73.69 491 SER A O 1
ATOM 3796 N N . GLN A 1 492 ? 28.644 -3.425 -20.442 1.00 74.69 492 GLN A N 1
ATOM 3797 C CA . GLN A 1 492 ? 29.932 -3.750 -19.815 1.00 74.69 492 GLN A CA 1
ATOM 3798 C C . GLN A 1 492 ? 30.226 -5.253 -19.858 1.00 74.69 492 GLN A C 1
ATOM 3800 O O . GLN A 1 492 ? 31.348 -5.658 -20.168 1.00 74.69 492 GLN A O 1
ATOM 3805 N N . TRP A 1 493 ? 29.219 -6.094 -19.606 1.00 80.50 493 TRP A N 1
ATOM 3806 C CA . TRP A 1 493 ? 29.370 -7.547 -19.697 1.00 80.50 493 TRP A CA 1
ATOM 3807 C C . TRP A 1 493 ? 29.705 -8.002 -21.120 1.00 80.50 493 TRP A C 1
ATOM 3809 O O . TRP A 1 493 ? 30.612 -8.817 -21.312 1.00 80.50 493 TRP A O 1
ATOM 3819 N N . ARG A 1 494 ? 29.047 -7.414 -22.128 1.00 73.94 494 ARG A N 1
ATOM 3820 C CA . ARG A 1 494 ? 29.327 -7.684 -23.545 1.00 73.94 494 ARG A CA 1
ATOM 3821 C C . ARG A 1 494 ? 30.777 -7.355 -23.909 1.00 73.94 494 ARG A C 1
ATOM 3823 O O . ARG A 1 494 ? 31.451 -8.161 -24.551 1.00 73.94 494 ARG A O 1
ATOM 3830 N N . MET A 1 495 ? 31.272 -6.204 -23.451 1.00 70.62 495 MET A N 1
ATOM 3831 C CA . MET A 1 495 ? 32.663 -5.785 -23.650 1.00 70.62 495 MET A CA 1
ATOM 3832 C C . MET A 1 495 ? 33.659 -6.733 -22.974 1.00 70.62 495 MET A C 1
ATOM 3834 O O . MET A 1 495 ? 34.698 -7.048 -23.550 1.00 70.62 495 MET A O 1
ATOM 3838 N N . LEU A 1 496 ? 33.350 -7.232 -21.778 1.00 73.31 496 LEU A N 1
ATOM 3839 C CA . LEU A 1 496 ? 34.195 -8.202 -21.084 1.00 73.31 496 LEU A CA 1
ATOM 3840 C C . LEU A 1 496 ? 34.266 -9.541 -21.844 1.00 73.31 496 LEU A C 1
ATOM 3842 O O . LEU A 1 496 ? 35.357 -10.088 -22.025 1.00 73.31 496 LEU A O 1
ATOM 3846 N N . LYS A 1 497 ? 33.125 -10.042 -22.340 1.00 69.81 497 LYS A N 1
ATOM 3847 C CA . LYS A 1 497 ? 33.045 -11.290 -23.119 1.00 69.81 497 LYS A CA 1
ATOM 3848 C C . LYS A 1 497 ? 33.850 -11.207 -24.422 1.00 69.81 497 LYS A C 1
ATOM 3850 O O . LYS A 1 497 ? 34.517 -12.172 -24.781 1.00 69.81 497 LYS A O 1
ATOM 3855 N N . SER A 1 498 ? 33.863 -10.051 -25.095 1.00 62.34 498 SER A N 1
ATOM 3856 C CA . SER A 1 498 ? 34.610 -9.870 -26.351 1.00 62.34 498 SER A CA 1
ATOM 3857 C C . SER A 1 498 ? 36.136 -9.788 -26.174 1.00 62.34 498 SER A C 1
ATOM 3859 O O . SER A 1 498 ? 36.864 -10.008 -27.140 1.00 62.34 498 SER A O 1
ATOM 3861 N N . HIS A 1 499 ? 36.631 -9.469 -24.970 1.00 58.72 499 HIS A N 1
ATOM 3862 C CA . HIS A 1 499 ? 38.067 -9.330 -24.666 1.00 58.72 499 HIS A CA 1
ATOM 3863 C C . HIS A 1 499 ? 38.673 -10.561 -23.960 1.00 58.72 499 HIS A C 1
ATOM 3865 O O . HIS A 1 499 ? 39.898 -10.686 -23.882 1.00 58.72 499 HIS A O 1
ATOM 3871 N N . GLY A 1 500 ? 37.848 -11.487 -23.463 1.00 53.44 500 GLY A N 1
ATOM 3872 C CA . GLY A 1 500 ? 38.290 -12.736 -22.842 1.00 53.44 500 GLY A CA 1
ATOM 3873 C C . GLY A 1 500 ? 38.717 -13.780 -23.875 1.00 53.44 500 GLY A C 1
ATOM 3874 O O . GLY A 1 500 ? 37.887 -14.512 -24.406 1.00 53.44 500 GLY A O 1
ATOM 3875 N N . ASN A 1 501 ? 40.022 -13.886 -24.144 1.00 40.47 501 ASN A N 1
ATOM 3876 C CA . ASN A 1 501 ? 40.586 -15.018 -24.881 1.00 40.47 501 ASN A CA 1
ATOM 3877 C C . ASN A 1 501 ? 40.280 -16.314 -24.115 1.00 40.47 501 ASN A C 1
ATOM 3879 O O . ASN A 1 501 ? 40.537 -16.396 -22.913 1.00 40.47 501 ASN A O 1
ATOM 3883 N N . GLY A 1 502 ? 39.720 -17.304 -24.812 1.00 47.41 502 GLY A N 1
ATOM 3884 C CA . GLY A 1 502 ? 39.256 -18.553 -24.224 1.00 47.41 502 GLY A CA 1
ATOM 3885 C C . GLY A 1 502 ? 40.309 -19.191 -23.327 1.00 47.41 502 GLY A C 1
ATOM 3886 O O . GLY A 1 502 ? 41.387 -19.547 -23.792 1.00 47.41 502 GLY A O 1
ATOM 3887 N N . ASN A 1 503 ? 40.002 -19.278 -22.035 1.00 43.81 503 ASN A N 1
ATOM 3888 C CA . ASN A 1 503 ? 40.223 -20.430 -21.165 1.00 43.81 503 ASN A CA 1
ATOM 3889 C C . ASN A 1 503 ? 39.893 -20.031 -19.722 1.00 43.81 503 ASN A C 1
ATOM 3891 O O . ASN A 1 503 ? 40.501 -19.121 -19.167 1.00 43.81 503 ASN A O 1
ATOM 3895 N N . ASN A 1 504 ? 38.972 -20.799 -19.133 1.00 44.44 504 ASN A N 1
ATOM 3896 C CA . ASN A 1 504 ? 38.487 -20.776 -17.748 1.00 44.44 504 ASN A CA 1
ATOM 3897 C C . ASN A 1 504 ? 37.306 -19.845 -17.443 1.00 44.44 504 ASN A C 1
ATOM 3899 O O . ASN A 1 504 ? 37.485 -18.909 -16.681 1.00 44.44 504 ASN A O 1
ATOM 3903 N N . VAL A 1 505 ? 36.093 -20.193 -17.894 1.00 39.81 505 VAL A N 1
ATOM 3904 C CA . VAL A 1 505 ? 34.912 -20.223 -17.003 1.00 39.81 505 VAL A CA 1
ATOM 3905 C C . VAL A 1 505 ? 33.955 -21.312 -17.500 1.00 39.81 505 VAL A C 1
ATOM 3907 O O . VAL A 1 505 ? 33.361 -21.210 -18.568 1.00 39.81 505 VAL A O 1
ATOM 3910 N N . THR A 1 506 ? 33.840 -22.391 -16.736 1.00 45.16 506 THR A N 1
ATOM 3911 C CA . THR A 1 506 ? 32.722 -23.336 -16.800 1.00 45.16 506 THR A CA 1
ATOM 3912 C C . THR A 1 506 ? 31.530 -22.767 -16.028 1.00 45.16 506 THR A C 1
ATOM 3914 O O . THR A 1 506 ? 31.738 -22.280 -14.923 1.00 45.16 506 THR A O 1
ATOM 3917 N N . GLU A 1 507 ? 30.328 -22.938 -16.596 1.00 43.44 507 GLU A N 1
ATOM 3918 C CA . GLU A 1 507 ? 28.960 -22.871 -16.022 1.00 43.44 507 GLU A CA 1
ATOM 3919 C C . GLU A 1 507 ? 28.035 -21.811 -16.657 1.00 43.44 507 GLU A C 1
ATOM 3921 O O . GLU A 1 507 ? 28.156 -20.616 -16.417 1.00 43.44 507 GLU A O 1
ATOM 3926 N N . LYS A 1 508 ? 27.091 -22.326 -17.469 1.00 41.34 508 LYS A N 1
ATOM 3927 C CA . LYS A 1 508 ? 25.983 -21.664 -18.191 1.00 41.34 508 LYS A CA 1
ATOM 3928 C C . LYS A 1 508 ? 26.372 -20.418 -18.996 1.00 41.34 508 LYS A C 1
ATOM 3930 O O . LYS A 1 508 ? 26.175 -19.286 -18.575 1.00 41.34 508 LYS A O 1
ATOM 3935 N N . ASP A 1 509 ? 26.851 -20.661 -20.212 1.00 48.19 509 ASP A N 1
ATOM 3936 C CA . ASP A 1 509 ? 26.914 -19.643 -21.261 1.00 48.19 509 ASP A CA 1
ATOM 3937 C C . ASP A 1 509 ? 25.467 -19.267 -21.643 1.00 48.19 509 ASP A C 1
ATOM 3939 O O . ASP A 1 509 ? 24.693 -20.124 -22.079 1.00 48.19 509 ASP A O 1
ATOM 3943 N N . TYR A 1 510 ? 25.063 -18.025 -21.378 1.00 55.53 510 TYR A N 1
ATOM 3944 C CA . TYR A 1 510 ? 23.761 -17.496 -21.791 1.00 55.53 510 TYR A CA 1
ATOM 3945 C C . TYR A 1 510 ? 23.834 -17.127 -23.280 1.00 55.53 510 TYR A C 1
ATOM 3947 O O . TYR A 1 510 ? 24.860 -16.615 -23.734 1.00 55.53 510 TYR A O 1
ATOM 3955 N N . ASP A 1 511 ? 22.771 -17.404 -24.044 1.00 62.09 511 ASP A N 1
ATOM 3956 C CA . ASP A 1 511 ? 22.708 -17.057 -25.471 1.00 62.09 511 ASP A CA 1
ATOM 3957 C C . ASP A 1 511 ? 22.775 -15.528 -25.604 1.00 62.09 511 ASP A C 1
ATOM 3959 O O . ASP A 1 511 ? 21.967 -14.828 -24.991 1.00 62.09 511 ASP A O 1
ATOM 3963 N N . ASP A 1 512 ? 23.722 -15.006 -26.393 1.00 62.59 512 ASP A N 1
ATOM 3964 C CA . ASP A 1 512 ? 23.881 -13.560 -26.637 1.00 62.59 512 ASP A CA 1
ATOM 3965 C C . ASP A 1 512 ? 22.551 -12.927 -27.093 1.00 62.59 512 ASP A C 1
ATOM 3967 O O . ASP A 1 512 ? 22.254 -11.781 -26.766 1.00 62.59 512 ASP A O 1
ATOM 3971 N N . LYS A 1 513 ? 21.679 -13.734 -27.718 1.00 65.38 513 LYS A N 1
ATOM 3972 C CA . LYS A 1 513 ? 20.314 -13.363 -28.103 1.00 65.38 513 LYS A CA 1
ATOM 3973 C C . LYS A 1 513 ? 19.414 -12.932 -26.947 1.00 65.38 513 LYS A C 1
ATOM 3975 O O . LYS A 1 513 ? 18.563 -12.080 -27.161 1.00 65.38 513 LYS A O 1
ATOM 3980 N N . GLU A 1 514 ? 19.523 -13.516 -25.754 1.00 66.44 514 GLU A N 1
ATOM 3981 C CA . GLU A 1 514 ? 18.663 -13.124 -24.621 1.00 66.44 514 GLU A CA 1
ATOM 3982 C C . GLU A 1 514 ? 19.107 -11.792 -24.006 1.00 66.44 514 GLU A C 1
ATOM 3984 O O . GLU A 1 514 ? 18.271 -10.987 -23.594 1.00 66.44 514 GLU A O 1
ATOM 3989 N N . VAL A 1 515 ? 20.417 -11.522 -24.008 1.00 66.81 515 VAL A N 1
ATOM 3990 C CA . VAL A 1 515 ? 20.966 -10.214 -23.621 1.00 66.81 515 VAL A CA 1
ATOM 3991 C C . VAL A 1 515 ? 20.584 -9.151 -24.649 1.00 66.81 515 VAL A C 1
ATOM 3993 O O . VAL A 1 515 ? 20.153 -8.070 -24.257 1.00 66.81 515 VAL A O 1
ATOM 3996 N N . ASP A 1 516 ? 20.676 -9.468 -25.944 1.00 64.38 516 ASP A N 1
ATOM 3997 C CA . ASP A 1 516 ? 20.276 -8.564 -27.026 1.00 64.38 516 ASP A CA 1
ATOM 3998 C C . ASP A 1 516 ? 18.773 -8.244 -26.967 1.00 64.38 516 ASP A C 1
ATOM 4000 O O . ASP A 1 516 ? 18.406 -7.074 -27.032 1.00 64.38 516 ASP A O 1
ATOM 4004 N N . LYS A 1 517 ? 17.908 -9.241 -26.724 1.00 65.81 517 LYS A N 1
ATOM 4005 C CA . LYS A 1 517 ? 16.464 -9.026 -26.504 1.00 65.81 517 LYS A CA 1
ATOM 4006 C C . LYS A 1 517 ? 16.185 -8.110 -25.313 1.00 65.81 517 LYS A C 1
ATOM 4008 O O . LYS A 1 517 ? 15.304 -7.263 -25.383 1.00 65.81 517 LYS A O 1
ATOM 4013 N N . LEU A 1 518 ? 16.895 -8.288 -24.197 1.00 66.56 518 LEU A N 1
ATOM 4014 C CA . LEU A 1 518 ? 16.690 -7.457 -23.007 1.00 66.56 518 LEU A CA 1
ATOM 4015 C C . LEU A 1 518 ? 17.209 -6.026 -23.216 1.00 66.56 518 LEU A C 1
ATOM 4017 O O . LEU A 1 518 ? 16.568 -5.077 -22.772 1.00 66.56 518 LEU A O 1
ATOM 4021 N N . LEU A 1 519 ? 18.339 -5.859 -23.913 1.00 64.25 519 LEU A N 1
ATOM 4022 C CA . LEU A 1 519 ? 18.832 -4.550 -24.345 1.00 64.25 519 LEU A CA 1
ATOM 4023 C C . LEU A 1 519 ? 17.803 -3.855 -25.245 1.00 64.25 519 LEU A C 1
ATOM 4025 O O . LEU A 1 519 ? 17.467 -2.704 -24.984 1.00 64.25 519 LEU A O 1
ATOM 4029 N N . GLU A 1 520 ? 17.258 -4.558 -26.240 1.00 61.91 520 GLU A N 1
ATOM 4030 C CA . GLU A 1 520 ? 16.226 -4.050 -27.154 1.00 61.91 520 GLU A CA 1
ATOM 4031 C C . GLU A 1 520 ? 14.988 -3.536 -26.397 1.00 61.91 520 GLU A C 1
ATOM 4033 O O . GLU A 1 520 ? 14.558 -2.402 -26.617 1.00 61.91 520 GLU A O 1
ATOM 4038 N N . CYS A 1 521 ? 14.480 -4.303 -25.425 1.00 58.97 521 CYS A N 1
ATOM 4039 C CA . CYS A 1 521 ? 13.344 -3.897 -24.589 1.00 58.97 521 CYS A CA 1
ATOM 4040 C C . CYS A 1 521 ? 13.618 -2.644 -23.737 1.00 58.97 521 CYS A C 1
ATOM 4042 O O . CYS A 1 521 ? 12.703 -1.866 -23.481 1.00 58.97 521 CYS A O 1
ATOM 4044 N N . CYS A 1 522 ? 14.863 -2.404 -23.318 1.00 58.69 522 CYS A N 1
ATOM 4045 C CA . CYS A 1 522 ? 15.220 -1.239 -22.506 1.00 58.69 522 CYS A CA 1
ATOM 4046 C C . CYS A 1 522 ? 15.376 0.072 -23.312 1.00 58.69 522 CYS A C 1
ATOM 4048 O O . CYS A 1 522 ? 15.443 1.144 -22.702 1.00 58.69 522 CYS A O 1
ATOM 4050 N N . TYR A 1 523 ? 15.463 0.022 -24.651 1.00 54.03 523 TYR A N 1
ATOM 4051 C CA . TYR A 1 523 ? 15.775 1.188 -25.499 1.00 54.03 523 TYR A CA 1
ATOM 4052 C C . TYR A 1 523 ? 14.567 1.896 -26.150 1.00 54.03 523 TYR A C 1
ATOM 4054 O O . TYR A 1 523 ? 14.741 3.016 -26.638 1.00 54.03 523 TYR A O 1
ATOM 4062 N N . SER A 1 524 ? 13.352 1.334 -26.158 1.00 53.22 524 SER A N 1
ATOM 4063 C CA . SER A 1 524 ? 12.193 1.980 -26.809 1.00 53.22 524 SER A CA 1
ATOM 4064 C C . SER A 1 524 ? 11.353 2.797 -25.824 1.00 53.22 524 SER A C 1
ATOM 4066 O O . SER A 1 524 ? 10.789 2.241 -24.892 1.00 53.22 524 SER A O 1
ATOM 4068 N N . SER A 1 525 ? 11.243 4.119 -26.020 1.00 54.03 525 SER A N 1
ATOM 4069 C CA . SER A 1 525 ? 10.051 4.846 -25.532 1.00 54.03 525 SER A CA 1
ATOM 4070 C C . SER A 1 525 ? 9.778 6.213 -26.180 1.00 54.03 525 SER A C 1
ATOM 4072 O O . SER A 1 525 ? 8.634 6.654 -26.108 1.00 54.03 525 SER A O 1
ATOM 4074 N N . LYS A 1 526 ? 10.724 6.910 -26.850 1.00 56.34 526 LYS A N 1
ATOM 4075 C CA . LYS A 1 526 ? 10.437 8.188 -27.568 1.00 56.34 526 LYS A CA 1
ATOM 4076 C C . LYS A 1 526 ? 11.286 8.409 -28.834 1.00 56.34 526 LYS A C 1
ATOM 4078 O O . LYS A 1 526 ? 12.496 8.234 -28.781 1.00 56.34 526 LYS A O 1
ATOM 4083 N N . GLN A 1 527 ? 10.681 8.872 -29.940 1.00 66.00 527 GLN A N 1
ATOM 4084 C CA . GLN A 1 527 ? 11.364 9.220 -31.211 1.00 66.00 527 GLN A CA 1
ATOM 4085 C C . GLN A 1 527 ? 10.867 10.551 -31.803 1.00 66.00 527 GLN A C 1
ATOM 4087 O O . GLN A 1 527 ? 9.761 10.998 -31.504 1.00 66.00 527 GLN A O 1
ATOM 4092 N N . PHE A 1 528 ? 11.646 11.187 -32.686 1.00 74.38 528 PHE A N 1
ATOM 4093 C CA . PHE A 1 528 ? 11.243 12.403 -33.412 1.00 74.38 528 PHE A CA 1
ATOM 4094 C C . PHE A 1 528 ? 10.413 12.065 -34.654 1.00 74.38 528 PHE A C 1
ATOM 4096 O O . PHE A 1 528 ? 10.937 11.958 -35.766 1.00 74.38 528 PHE A O 1
ATOM 4103 N N . ILE A 1 529 ? 9.103 11.904 -34.460 1.00 78.50 529 ILE A N 1
ATOM 4104 C CA . ILE A 1 529 ? 8.164 11.571 -35.535 1.00 78.50 529 ILE A CA 1
ATOM 4105 C C . ILE A 1 529 ? 7.103 12.659 -35.663 1.00 78.50 529 ILE A C 1
ATOM 4107 O O . ILE A 1 529 ? 6.574 13.179 -34.680 1.00 78.50 529 ILE A O 1
ATOM 4111 N N . SER A 1 530 ? 6.766 13.007 -36.901 1.00 81.25 530 SER A N 1
ATOM 4112 C CA . SER A 1 530 ? 5.599 13.828 -37.224 1.00 81.25 530 SER A CA 1
ATOM 4113 C C . SER A 1 530 ? 4.753 13.153 -38.296 1.00 81.25 530 SER A C 1
ATOM 4115 O O . SER A 1 530 ? 5.267 12.492 -39.197 1.00 81.25 530 SER A O 1
ATOM 4117 N N . VAL A 1 531 ? 3.436 13.284 -38.155 1.00 81.75 531 VAL A N 1
ATOM 4118 C CA . VAL A 1 531 ? 2.438 12.656 -39.026 1.00 81.75 531 VAL A CA 1
ATOM 4119 C C . VAL A 1 531 ? 1.781 13.745 -39.860 1.00 81.75 531 VAL A C 1
ATOM 4121 O O . VAL A 1 531 ? 1.351 14.763 -39.313 1.00 81.75 531 VAL A O 1
ATOM 4124 N N . PHE A 1 532 ? 1.704 13.519 -41.166 1.00 84.44 532 PHE A N 1
ATOM 4125 C CA . PHE A 1 532 ? 1.137 14.438 -42.143 1.00 84.44 532 PHE A CA 1
ATOM 4126 C C . PHE A 1 532 ? 0.098 13.717 -43.001 1.00 84.44 532 PHE A C 1
ATOM 4128 O O . PHE A 1 532 ? -0.058 12.501 -42.926 1.00 84.44 532 PHE A O 1
ATOM 4135 N N . ASP A 1 533 ? -0.635 14.471 -43.820 1.00 83.62 533 ASP A N 1
ATOM 4136 C CA . ASP A 1 533 ? -1.668 13.890 -44.675 1.00 83.62 533 ASP A CA 1
ATOM 4137 C C . ASP A 1 533 ? -1.052 13.019 -45.791 1.00 83.62 533 ASP A C 1
ATOM 4139 O O . ASP A 1 533 ? -0.424 13.509 -46.748 1.00 83.62 533 ASP A O 1
ATOM 4143 N N . GLY A 1 534 ? -1.211 11.702 -45.624 1.00 84.25 534 GLY A N 1
ATOM 4144 C CA . GLY A 1 534 ? -0.774 10.648 -46.538 1.00 84.25 534 GLY A CA 1
ATOM 4145 C C . GLY A 1 534 ? 0.655 10.130 -46.333 1.00 84.25 534 GLY A C 1
ATOM 4146 O O . GLY A 1 534 ? 1.135 9.391 -47.198 1.00 84.25 534 GLY A O 1
ATOM 4147 N N . PHE A 1 535 ? 1.364 10.540 -45.273 1.00 91.38 535 PHE A N 1
ATOM 4148 C CA . PHE A 1 535 ? 2.724 10.073 -44.962 1.00 91.38 535 PHE A CA 1
ATOM 4149 C C . PHE A 1 535 ? 3.192 10.458 -43.549 1.00 91.38 535 PHE A C 1
ATOM 4151 O O . PHE A 1 535 ? 2.717 11.414 -42.932 1.00 91.38 535 PHE A O 1
ATOM 4158 N N . LYS A 1 536 ? 4.225 9.764 -43.069 1.00 91.00 536 LYS A N 1
ATOM 4159 C CA . LYS A 1 536 ? 4.928 10.044 -41.812 1.00 91.00 536 LYS A CA 1
ATOM 4160 C C . LYS A 1 536 ? 6.376 10.417 -42.078 1.00 91.00 536 LYS A C 1
ATOM 4162 O O . LYS A 1 536 ? 6.986 9.944 -43.037 1.00 91.00 536 LYS A O 1
ATOM 4167 N N . VAL A 1 537 ? 6.935 11.235 -41.192 1.00 89.50 537 VAL A N 1
ATOM 4168 C CA . VAL A 1 537 ? 8.343 11.625 -41.244 1.00 89.50 537 VAL A CA 1
ATOM 4169 C C . VAL A 1 537 ? 9.015 11.264 -39.935 1.00 89.50 537 VAL A C 1
ATOM 4171 O O . VAL A 1 537 ? 8.597 11.726 -38.872 1.00 89.50 537 VAL A O 1
ATOM 4174 N N . LEU A 1 538 ? 10.064 10.456 -40.027 1.00 86.50 538 LEU A N 1
ATOM 4175 C CA . LEU A 1 538 ? 10.985 10.183 -38.933 1.00 86.50 538 LEU A CA 1
ATOM 4176 C C . LEU A 1 538 ? 12.263 10.986 -39.143 1.00 86.50 538 LEU A C 1
ATOM 4178 O O . LEU A 1 538 ? 12.826 10.981 -40.239 1.00 86.50 538 LEU A O 1
ATOM 4182 N N . LYS A 1 539 ? 12.735 11.631 -38.078 1.00 82.19 539 LYS A N 1
ATOM 4183 C CA . LYS A 1 539 ? 14.042 12.284 -38.024 1.00 82.19 539 LYS A CA 1
ATOM 4184 C C . LYS A 1 539 ? 15.022 11.409 -37.245 1.00 82.19 539 LYS A C 1
ATOM 4186 O O . LYS A 1 539 ? 14.822 11.161 -36.060 1.00 82.19 539 LYS A O 1
ATOM 4191 N N . LEU A 1 540 ? 16.092 10.997 -37.915 1.00 75.62 540 LEU A N 1
ATOM 4192 C CA . LEU A 1 540 ? 17.224 10.273 -37.350 1.00 75.62 540 LEU A CA 1
ATOM 4193 C C . LEU A 1 540 ? 18.484 11.136 -37.482 1.00 75.62 540 LEU A C 1
ATOM 4195 O O . LEU A 1 540 ? 18.989 11.313 -38.592 1.00 75.62 540 LEU A O 1
ATOM 4199 N N . PRO A 1 541 ? 19.006 11.717 -36.396 1.00 67.81 541 PRO A N 1
ATOM 4200 C CA . PRO A 1 541 ? 20.289 12.413 -36.457 1.00 67.81 541 PRO A CA 1
ATOM 4201 C C . PRO A 1 541 ? 21.427 11.446 -36.824 1.00 67.81 541 PRO A C 1
ATOM 4203 O O . PRO A 1 541 ? 21.392 10.272 -36.474 1.00 67.81 541 PRO A O 1
ATOM 4206 N N . TYR A 1 542 ? 22.454 11.918 -37.530 1.00 62.34 542 TYR A N 1
ATOM 4207 C CA . TYR A 1 542 ? 23.685 11.151 -37.735 1.00 62.34 542 TYR A CA 1
ATOM 4208 C C . TYR A 1 542 ? 24.617 11.301 -36.533 1.00 62.34 542 TYR A C 1
ATOM 4210 O O . TYR A 1 542 ? 24.774 12.394 -35.986 1.00 62.34 542 TYR A O 1
ATOM 4218 N N . LYS A 1 543 ? 25.307 10.215 -36.163 1.00 56.44 543 LYS A N 1
ATOM 4219 C CA . LYS A 1 543 ? 26.395 10.265 -35.180 1.00 56.44 543 LYS A CA 1
ATOM 4220 C C . LYS A 1 543 ? 27.520 11.163 -35.699 1.00 56.44 543 LYS A C 1
ATOM 4222 O O . LYS A 1 543 ? 28.168 10.838 -36.692 1.00 56.44 543 LYS A O 1
ATOM 4227 N N . GLN A 1 544 ? 27.797 12.253 -34.995 1.00 55.00 544 GLN A N 1
ATOM 4228 C CA . GLN A 1 544 ? 29.082 12.937 -35.095 1.00 55.00 544 GLN A CA 1
ATOM 4229 C C . GLN A 1 544 ? 30.058 12.230 -34.149 1.00 55.00 544 GLN A C 1
ATOM 4231 O O . GLN A 1 544 ? 29.736 11.980 -32.988 1.00 55.00 544 GLN A O 1
ATOM 4236 N N . GLY A 1 545 ? 31.238 11.843 -34.639 1.00 45.69 545 GLY A N 1
ATOM 4237 C CA . GLY A 1 545 ? 32.247 11.215 -33.786 1.00 45.69 545 GLY A CA 1
ATOM 4238 C C . GLY A 1 545 ? 32.656 12.160 -32.652 1.00 45.69 545 GLY A C 1
ATOM 4239 O O . GLY A 1 545 ? 32.916 13.335 -32.903 1.00 45.69 545 GLY A O 1
ATOM 4240 N N . ALA A 1 546 ? 32.764 11.646 -31.422 1.00 42.69 546 ALA A N 1
ATOM 4241 C CA . ALA A 1 546 ? 33.073 12.418 -30.208 1.00 42.69 546 ALA A CA 1
ATOM 4242 C C . ALA A 1 546 ? 34.377 13.250 -30.275 1.00 42.69 546 ALA A C 1
ATOM 4244 O O . ALA A 1 546 ? 34.591 14.132 -29.450 1.00 42.69 546 ALA A O 1
ATOM 4245 N N . ASN A 1 547 ? 35.224 13.026 -31.284 1.00 44.12 547 ASN A N 1
ATOM 4246 C CA . ASN A 1 547 ? 36.474 13.757 -31.498 1.00 44.12 547 ASN A CA 1
ATOM 4247 C C . ASN A 1 547 ? 36.364 14.894 -32.539 1.00 44.12 547 ASN A C 1
ATOM 4249 O O . ASN A 1 547 ? 37.386 15.445 -32.945 1.00 44.12 547 ASN A O 1
ATOM 4253 N N . GLN A 1 548 ? 35.157 15.239 -33.002 1.00 43.66 548 GLN A N 1
ATOM 4254 C CA . GLN A 1 548 ? 34.925 16.293 -34.002 1.00 43.66 548 GLN A CA 1
ATOM 4255 C C . GLN A 1 548 ? 33.761 17.225 -33.637 1.00 43.66 548 GLN A C 1
ATOM 4257 O O . GLN A 1 548 ? 33.009 17.638 -34.511 1.00 43.66 548 GLN A O 1
ATOM 4262 N N . ILE A 1 549 ? 33.619 17.599 -32.365 1.00 44.72 549 ILE A N 1
ATOM 4263 C CA . ILE A 1 549 ? 32.719 18.694 -31.983 1.00 44.72 549 ILE A CA 1
ATOM 4264 C C . ILE A 1 549 ? 33.579 19.945 -31.782 1.00 44.72 549 ILE A C 1
ATOM 4266 O O . ILE A 1 549 ? 34.063 20.224 -30.690 1.00 44.72 549 ILE A O 1
ATOM 4270 N N . TRP A 1 550 ? 33.820 20.666 -32.877 1.00 52.28 550 TRP A N 1
ATOM 4271 C CA . TRP A 1 550 ? 34.272 22.059 -32.842 1.00 52.28 550 TRP A CA 1
ATOM 4272 C C . TRP A 1 550 ? 33.066 22.941 -33.160 1.00 52.28 550 TRP A C 1
ATOM 4274 O O . TRP A 1 550 ? 32.231 22.567 -33.990 1.00 52.28 550 TRP A O 1
ATOM 4284 N N . GLU A 1 551 ? 32.964 24.095 -32.508 1.00 42.31 551 GLU A N 1
ATOM 4285 C CA . GLU A 1 551 ? 31.925 25.095 -32.768 1.00 42.31 551 GLU A CA 1
ATOM 4286 C C . GLU A 1 551 ? 31.911 25.431 -34.276 1.00 42.31 551 GLU A C 1
ATOM 4288 O O . GLU A 1 551 ? 32.911 25.892 -34.827 1.00 42.31 551 GLU A O 1
ATOM 4293 N N . GLY A 1 552 ? 30.815 25.095 -34.969 1.00 53.41 552 GLY A N 1
ATOM 4294 C CA . GLY A 1 552 ? 30.686 25.226 -36.430 1.00 53.41 552 GLY A CA 1
ATOM 4295 C C . GLY A 1 552 ? 30.793 23.930 -37.251 1.00 53.41 552 GLY A C 1
ATOM 4296 O O . GLY A 1 552 ? 30.790 24.001 -38.479 1.00 53.41 552 GLY A O 1
ATOM 4297 N N . THR A 1 553 ? 30.868 22.749 -36.627 1.00 58.59 553 THR A N 1
ATOM 4298 C CA . THR A 1 553 ? 30.827 21.468 -37.361 1.00 58.59 553 THR A CA 1
ATOM 4299 C C . THR A 1 553 ? 29.411 21.133 -37.860 1.00 58.59 553 THR A C 1
ATOM 4301 O O . THR A 1 553 ? 28.451 21.184 -37.087 1.00 58.59 553 THR A O 1
ATOM 4304 N N . PRO A 1 554 ? 29.248 20.791 -39.152 1.00 60.50 554 PRO A N 1
ATOM 4305 C CA . PRO A 1 554 ? 27.938 20.563 -39.752 1.00 60.50 554 PRO A CA 1
ATOM 4306 C C . PRO A 1 554 ? 27.280 19.304 -39.175 1.00 60.50 554 PRO A C 1
ATOM 4308 O O . PRO A 1 554 ? 27.865 18.217 -39.184 1.00 60.50 554 PRO A O 1
ATOM 4311 N N . SER A 1 555 ? 26.060 19.442 -38.651 1.00 69.88 555 SER A N 1
ATOM 4312 C CA . SER A 1 555 ? 25.250 18.318 -38.168 1.00 69.88 555 SER A CA 1
ATOM 4313 C C . SER A 1 555 ? 24.339 17.815 -39.267 1.00 69.88 555 SER A C 1
ATOM 4315 O O . SER A 1 555 ? 23.710 18.613 -39.954 1.00 69.88 555 SER A O 1
ATOM 4317 N N . PHE A 1 556 ? 24.264 16.497 -39.438 1.00 76.00 556 PHE A N 1
ATOM 4318 C CA . PHE A 1 556 ? 23.452 15.885 -40.482 1.00 76.00 556 PHE A CA 1
ATOM 4319 C C . PHE A 1 556 ? 22.299 15.096 -39.874 1.00 76.00 556 PHE A C 1
ATOM 4321 O O . PHE A 1 556 ? 22.488 14.385 -38.892 1.00 76.00 556 PHE A O 1
ATOM 4328 N N . ASN A 1 557 ? 21.119 15.178 -40.479 1.00 79.81 557 ASN A N 1
ATOM 4329 C CA . ASN A 1 557 ? 19.964 14.359 -40.123 1.00 79.81 557 ASN A CA 1
ATOM 4330 C C . ASN A 1 557 ? 19.500 13.574 -41.347 1.00 79.81 557 ASN A C 1
ATOM 4332 O O . ASN A 1 557 ? 19.372 14.140 -42.437 1.00 79.81 557 ASN A O 1
ATOM 4336 N N . MET A 1 558 ? 19.220 12.287 -41.156 1.00 85.00 558 MET A N 1
ATOM 4337 C CA . MET A 1 558 ? 18.401 11.505 -42.067 1.00 85.00 558 MET A CA 1
ATOM 4338 C C . MET A 1 558 ? 16.926 11.742 -41.746 1.00 85.00 558 MET A C 1
ATOM 4340 O O . MET A 1 558 ? 16.483 11.636 -40.605 1.00 85.00 558 MET A O 1
ATOM 4344 N N . TYR A 1 559 ? 16.154 12.005 -42.785 1.00 87.81 559 TYR A N 1
ATOM 4345 C CA . TYR A 1 559 ? 14.706 12.050 -42.748 1.00 87.81 559 TYR A CA 1
ATOM 4346 C C . TYR A 1 559 ? 14.168 10.891 -43.562 1.00 87.81 559 TYR A C 1
ATOM 4348 O O . TYR A 1 559 ? 14.490 10.784 -44.745 1.00 87.81 559 TYR A O 1
ATOM 4356 N N . ILE A 1 560 ? 13.346 10.048 -42.945 1.00 90.25 560 ILE A N 1
ATOM 4357 C CA . ILE A 1 560 ? 12.629 8.980 -43.639 1.00 90.25 560 ILE A CA 1
ATOM 4358 C C . ILE A 1 560 ? 11.192 9.439 -43.834 1.00 90.25 560 ILE A C 1
ATOM 4360 O O . ILE A 1 560 ? 10.451 9.623 -42.871 1.00 90.25 560 ILE A O 1
ATOM 4364 N N . PHE A 1 561 ? 10.823 9.623 -45.096 1.00 92.62 561 PHE A N 1
ATOM 4365 C CA . PHE A 1 561 ? 9.486 9.965 -45.546 1.00 92.62 561 PHE A CA 1
ATOM 4366 C C . PHE A 1 561 ? 8.791 8.679 -45.980 1.00 92.62 561 PHE A C 1
ATOM 4368 O O . PHE A 1 561 ? 9.038 8.161 -47.074 1.00 92.62 561 PHE A O 1
ATOM 4375 N N . LEU A 1 562 ? 7.943 8.164 -45.098 1.00 92.69 562 LEU A N 1
ATOM 4376 C CA . LEU A 1 562 ? 7.214 6.919 -45.282 1.00 92.69 562 LEU A CA 1
ATOM 4377 C C . LEU A 1 562 ? 5.780 7.242 -45.725 1.00 92.69 562 LEU A C 1
ATOM 4379 O O . LEU A 1 562 ? 5.025 7.783 -44.913 1.00 92.69 562 LEU A O 1
ATOM 4383 N N . PRO A 1 563 ? 5.393 6.968 -46.985 1.00 92.31 563 PRO A N 1
ATOM 4384 C CA . PRO A 1 563 ? 4.004 7.091 -47.414 1.00 92.31 563 PRO A CA 1
ATOM 4385 C C . PRO A 1 563 ? 3.080 6.212 -46.564 1.00 92.31 563 PRO A C 1
ATOM 4387 O O . PRO A 1 563 ? 3.492 5.175 -46.061 1.00 92.31 563 PRO A O 1
ATOM 4390 N N . ASP A 1 564 ? 1.811 6.586 -46.432 1.00 89.12 564 ASP A N 1
ATOM 4391 C CA . ASP A 1 564 ? 0.836 5.678 -45.809 1.00 89.12 564 ASP A CA 1
ATOM 4392 C C . ASP A 1 564 ? 0.397 4.567 -46.788 1.00 89.12 564 ASP A C 1
ATOM 4394 O O . ASP A 1 564 ? 0.056 3.456 -46.380 1.00 89.12 564 ASP A O 1
ATOM 4398 N N . ALA A 1 565 ? 0.408 4.857 -48.097 1.00 89.19 565 ALA A N 1
ATOM 4399 C CA . ALA A 1 565 ? 0.079 3.908 -49.161 1.00 89.19 565 ALA A CA 1
ATOM 4400 C C . ALA A 1 565 ? 1.328 3.167 -49.666 1.00 89.19 565 ALA A C 1
ATOM 4402 O O . ALA A 1 565 ? 2.336 3.793 -49.991 1.00 89.19 565 ALA A O 1
ATOM 4403 N N . LYS A 1 566 ? 1.238 1.841 -49.838 1.00 86.00 566 LYS A N 1
ATOM 4404 C CA . LYS A 1 566 ? 2.382 0.988 -50.219 1.00 86.00 566 LYS A CA 1
ATOM 4405 C C . LYS A 1 566 ? 3.018 1.328 -51.573 1.00 86.00 566 LYS A C 1
ATOM 4407 O O . LYS A 1 566 ? 4.197 1.068 -51.774 1.00 86.00 566 LYS A O 1
ATOM 4412 N N . ASP A 1 567 ? 2.258 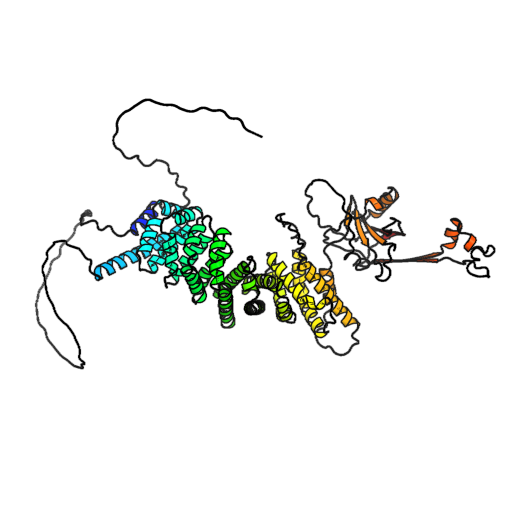1.902 -52.496 1.00 86.81 567 ASP A N 1
ATOM 4413 C CA . ASP A 1 567 ? 2.700 2.388 -53.808 1.00 86.81 567 ASP A CA 1
ATOM 4414 C C . ASP A 1 567 ? 2.801 3.927 -53.876 1.00 86.81 567 ASP A C 1
ATOM 4416 O O . ASP A 1 567 ? 3.083 4.498 -54.930 1.00 86.81 567 ASP A O 1
ATOM 4420 N N . GLY A 1 568 ? 2.629 4.614 -52.742 1.00 88.44 568 GLY A N 1
ATOM 4421 C CA . GLY A 1 568 ? 2.535 6.072 -52.648 1.00 88.44 568 GLY A CA 1
ATOM 4422 C C . GLY A 1 568 ? 3.856 6.831 -52.798 1.00 88.44 568 GLY A C 1
ATOM 4423 O O . GLY A 1 568 ? 3.848 8.063 -52.846 1.00 88.44 568 GLY A O 1
ATOM 4424 N N . LEU A 1 569 ? 4.991 6.132 -52.895 1.00 91.19 569 LEU A N 1
ATOM 4425 C CA . LEU A 1 569 ? 6.323 6.738 -52.986 1.00 91.19 569 LEU A CA 1
ATOM 4426 C C . LEU A 1 569 ? 6.446 7.720 -54.159 1.00 91.19 569 LEU A C 1
ATOM 4428 O O . LEU A 1 569 ? 6.994 8.809 -53.991 1.00 91.19 569 LEU A O 1
ATOM 4432 N N . TYR A 1 570 ? 5.930 7.359 -55.338 1.00 88.19 570 TYR A N 1
ATOM 4433 C CA . TYR A 1 570 ? 6.042 8.203 -56.531 1.00 88.19 570 TYR A CA 1
ATOM 4434 C C . TYR A 1 570 ? 5.286 9.526 -56.360 1.00 88.19 570 TYR A C 1
ATOM 4436 O O . TYR A 1 570 ? 5.847 10.597 -56.585 1.00 88.19 570 TYR A O 1
ATOM 4444 N N . SER A 1 571 ? 4.042 9.462 -55.878 1.00 88.12 571 SER A N 1
ATOM 4445 C CA . SER A 1 571 ? 3.225 10.646 -55.601 1.00 88.12 571 SER A CA 1
ATOM 4446 C C . SER A 1 571 ? 3.827 11.518 -54.496 1.00 88.12 571 SER A C 1
ATOM 4448 O O . SER A 1 571 ? 3.769 12.746 -54.574 1.00 88.12 571 SER A O 1
ATOM 4450 N N . LEU A 1 572 ? 4.448 10.904 -53.480 1.00 89.31 572 LEU A N 1
ATOM 4451 C CA . LEU A 1 572 ? 5.154 11.632 -52.426 1.00 89.31 572 LEU A CA 1
ATOM 4452 C C . LEU A 1 572 ? 6.387 12.367 -52.973 1.00 89.31 572 LEU A C 1
ATOM 4454 O O . LEU A 1 572 ? 6.592 13.534 -52.640 1.00 89.31 572 LEU A O 1
ATOM 4458 N N . ALA A 1 573 ? 7.165 11.718 -53.841 1.00 87.94 573 ALA A N 1
ATOM 4459 C CA . ALA A 1 573 ? 8.334 12.314 -54.481 1.00 87.94 573 ALA A CA 1
ATOM 4460 C C . ALA A 1 573 ? 7.953 13.469 -55.424 1.00 87.94 573 ALA A C 1
ATOM 4462 O O . ALA A 1 573 ? 8.566 14.534 -55.369 1.00 87.94 573 ALA A O 1
ATOM 4463 N N . GLU A 1 574 ? 6.908 13.312 -56.242 1.00 86.81 574 GLU A N 1
ATOM 4464 C CA . GLU A 1 574 ? 6.407 14.379 -57.121 1.00 86.81 574 GLU A CA 1
ATOM 4465 C C . GLU A 1 574 ? 5.941 15.602 -56.317 1.00 86.81 574 GLU A C 1
ATOM 4467 O O . GLU A 1 574 ? 6.275 16.744 -56.654 1.00 86.81 574 GLU A O 1
ATOM 4472 N N . ARG A 1 575 ? 5.238 15.372 -55.200 1.00 86.12 575 ARG A N 1
ATOM 4473 C CA . ARG A 1 575 ? 4.803 16.432 -54.280 1.00 86.12 575 ARG A CA 1
ATOM 4474 C C . ARG A 1 575 ? 5.986 17.156 -53.635 1.00 86.12 575 ARG A C 1
ATOM 4476 O O . ARG A 1 575 ? 5.952 18.385 -53.541 1.00 86.12 575 ARG A O 1
ATOM 4483 N N . ALA A 1 576 ? 7.023 16.414 -53.242 1.00 85.19 576 ALA A N 1
ATOM 4484 C CA . ALA A 1 576 ? 8.241 16.967 -52.655 1.00 85.19 576 ALA A CA 1
ATOM 4485 C C . ALA A 1 576 ? 9.037 17.836 -53.641 1.00 85.19 576 ALA A C 1
ATOM 4487 O O . ALA A 1 576 ? 9.584 18.862 -53.246 1.00 85.19 576 ALA A O 1
ATOM 4488 N N . LEU A 1 577 ? 9.068 17.456 -54.923 1.00 80.62 577 LEU A N 1
ATOM 4489 C CA . LEU A 1 577 ? 9.768 18.198 -55.978 1.00 80.62 577 LEU A CA 1
ATOM 4490 C C . LEU A 1 577 ? 8.983 19.417 -56.483 1.00 80.62 577 LEU A C 1
ATOM 4492 O O . LEU A 1 577 ? 9.583 20.402 -56.907 1.00 80.62 577 LEU A O 1
ATOM 4496 N N . SER A 1 578 ? 7.651 19.361 -56.441 1.00 84.00 578 SER A N 1
ATOM 4497 C CA . SER A 1 578 ? 6.782 20.418 -56.982 1.00 84.00 578 SER A CA 1
ATOM 4498 C C . SER A 1 578 ? 6.499 21.553 -55.995 1.00 84.00 578 SER A C 1
ATOM 4500 O O . SER A 1 578 ? 6.061 22.625 -56.410 1.00 84.00 578 SER A O 1
ATOM 4502 N N . SER A 1 579 ? 6.731 21.333 -54.698 1.00 82.44 579 SER A N 1
ATOM 4503 C CA . SER A 1 579 ? 6.373 22.276 -53.633 1.00 82.44 579 SER A CA 1
ATOM 4504 C C . SER A 1 579 ? 7.628 22.912 -53.015 1.00 82.44 579 SER A C 1
ATOM 4506 O O . SER A 1 579 ? 8.359 22.239 -52.285 1.00 82.44 579 SER A O 1
ATOM 4508 N N . PRO A 1 580 ? 7.905 24.208 -53.259 1.00 79.88 580 PRO A N 1
ATOM 4509 C CA . PRO A 1 580 ? 9.028 24.900 -52.628 1.00 79.88 580 PRO A CA 1
ATOM 4510 C C . PRO A 1 580 ? 8.917 24.867 -51.096 1.00 79.88 580 PRO A C 1
ATOM 4512 O O . PRO A 1 580 ? 7.845 25.114 -50.550 1.00 79.88 580 PRO A O 1
ATOM 4515 N N . GLY A 1 581 ? 10.013 24.555 -50.397 1.00 81.44 581 GLY A N 1
ATOM 4516 C CA . GLY A 1 581 ? 10.031 24.463 -48.928 1.00 81.44 581 GLY A CA 1
ATOM 4517 C C . GLY A 1 581 ? 9.312 23.234 -48.352 1.00 81.44 581 GLY A C 1
ATOM 4518 O O . GLY A 1 581 ? 9.079 23.170 -47.143 1.00 81.44 581 GLY A O 1
ATOM 4519 N N . PHE A 1 582 ? 8.958 22.242 -49.184 1.00 86.75 582 PHE A N 1
ATOM 4520 C CA . PHE A 1 582 ? 8.299 21.010 -48.734 1.00 86.75 582 PHE A CA 1
ATOM 4521 C C . PHE A 1 582 ? 9.064 20.334 -47.602 1.00 86.75 582 PHE A C 1
ATOM 4523 O O . PHE A 1 582 ? 8.494 19.985 -46.577 1.00 86.75 582 PHE A O 1
ATOM 4530 N N . LEU A 1 583 ? 10.371 20.176 -47.763 1.00 85.50 583 LEU A N 1
ATOM 4531 C CA . LEU A 1 583 ? 11.142 19.421 -46.799 1.00 85.50 583 LEU A CA 1
ATOM 4532 C C . LEU A 1 583 ? 11.315 20.193 -45.466 1.00 85.50 583 LEU A C 1
ATOM 4534 O O . LEU A 1 583 ? 11.420 19.561 -44.421 1.00 85.50 583 LEU A O 1
ATOM 4538 N N . ASP A 1 584 ? 11.322 21.532 -45.479 1.00 83.31 584 ASP A N 1
ATOM 4539 C CA . ASP A 1 584 ? 11.456 22.374 -44.270 1.00 83.31 584 ASP A CA 1
ATOM 4540 C C . ASP A 1 584 ? 10.141 22.453 -43.482 1.00 83.31 584 ASP A C 1
ATOM 4542 O O . ASP A 1 584 ? 10.126 22.465 -42.256 1.00 83.31 584 ASP A O 1
ATOM 4546 N N . SER A 1 585 ? 9.011 22.450 -44.193 1.00 81.94 585 SER A N 1
ATOM 4547 C CA . SER A 1 585 ? 7.666 22.464 -43.597 1.00 81.94 585 SER A CA 1
ATOM 4548 C C . SER A 1 585 ? 7.234 21.126 -42.987 1.00 81.94 585 SER A C 1
ATOM 4550 O O . SER A 1 585 ? 6.249 21.089 -42.252 1.00 81.94 585 SER A O 1
ATOM 4552 N N . HIS A 1 586 ? 7.960 20.041 -43.273 1.00 86.44 586 HIS A N 1
ATOM 4553 C CA . HIS A 1 586 ? 7.635 18.683 -42.825 1.00 86.44 586 HIS A CA 1
ATOM 4554 C C . HIS A 1 586 ? 8.706 18.078 -41.904 1.00 86.44 586 HIS A C 1
ATOM 4556 O O . HIS A 1 586 ? 8.766 16.861 -41.722 1.00 86.44 586 HIS A O 1
ATOM 4562 N N . GLU A 1 587 ? 9.553 18.920 -41.309 1.00 80.06 587 GLU A N 1
ATOM 4563 C CA . GLU A 1 587 ? 10.549 18.498 -40.328 1.00 80.06 587 GLU A CA 1
ATOM 4564 C C . GLU A 1 587 ? 9.903 18.207 -38.955 1.00 80.06 587 GLU A C 1
ATOM 4566 O O . GLU A 1 587 ? 9.197 19.059 -38.410 1.00 80.06 587 GLU A O 1
ATOM 4571 N N . PRO A 1 588 ? 10.151 17.032 -38.340 1.00 80.06 588 PRO A N 1
ATOM 4572 C CA . PRO A 1 588 ? 9.708 16.763 -36.975 1.00 80.06 588 PRO A CA 1
ATOM 4573 C C . PRO A 1 588 ? 10.416 17.647 -35.935 1.00 80.06 588 PRO A C 1
ATOM 4575 O O . PRO A 1 588 ? 11.631 17.557 -35.756 1.00 80.06 588 PRO A O 1
ATOM 4578 N N . CYS A 1 589 ? 9.650 18.452 -35.191 1.00 65.94 589 CYS A N 1
ATOM 4579 C CA . CYS A 1 589 ? 10.187 19.365 -34.166 1.00 65.94 589 CYS A CA 1
ATOM 4580 C C . CYS A 1 589 ? 10.028 18.870 -32.715 1.00 65.94 589 CYS A C 1
ATOM 4582 O O . CYS A 1 589 ? 10.511 19.521 -31.793 1.00 65.94 589 CYS A O 1
ATOM 4584 N N . ARG A 1 590 ? 9.331 17.750 -32.486 1.00 61.91 590 ARG A N 1
ATOM 4585 C CA . ARG A 1 590 ? 9.048 17.206 -31.145 1.00 61.91 590 ARG A CA 1
ATOM 4586 C C . ARG A 1 590 ? 9.286 15.703 -31.096 1.00 61.91 590 ARG A C 1
ATOM 4588 O O . ARG A 1 590 ? 8.995 15.009 -32.071 1.00 61.91 590 ARG A O 1
ATOM 4595 N N . SER A 1 591 ? 9.774 15.216 -29.960 1.00 61.94 591 SER A N 1
ATOM 4596 C CA . SER A 1 591 ? 9.781 13.787 -29.670 1.00 61.94 591 SER A CA 1
ATOM 4597 C C . SER A 1 591 ? 8.396 13.348 -29.197 1.00 61.94 591 SER A C 1
ATOM 4599 O O . SER A 1 591 ? 7.679 14.081 -28.511 1.00 61.94 591 SER A O 1
ATOM 4601 N N . VAL A 1 592 ? 8.001 12.157 -29.619 1.00 59.25 592 VAL A N 1
ATOM 4602 C CA . VAL A 1 592 ? 6.709 11.538 -29.330 1.00 59.25 592 VAL A CA 1
ATOM 4603 C C . VAL A 1 592 ? 6.945 10.126 -28.825 1.00 59.25 592 VAL A C 1
ATOM 4605 O O . VAL A 1 592 ? 7.944 9.504 -29.183 1.00 59.25 592 VAL A O 1
ATOM 4608 N N . GLU A 1 593 ? 6.045 9.635 -27.980 1.00 60.44 593 GLU A N 1
ATOM 4609 C CA . GLU A 1 593 ? 6.053 8.232 -27.563 1.00 60.44 593 GLU A CA 1
ATOM 4610 C C . GLU A 1 593 ? 5.721 7.340 -28.761 1.00 60.44 593 GLU A C 1
ATOM 4612 O O . GLU A 1 593 ? 4.851 7.665 -29.581 1.00 60.44 593 GLU A O 1
ATOM 4617 N N . VAL A 1 594 ? 6.469 6.248 -28.887 1.00 59.91 594 VAL A N 1
ATOM 4618 C CA . VAL A 1 594 ? 6.432 5.359 -30.050 1.00 59.91 594 VAL A CA 1
ATOM 4619 C C . VAL A 1 594 ? 6.084 3.966 -29.588 1.00 59.91 594 VAL A C 1
ATOM 4621 O O . VAL A 1 594 ? 6.700 3.487 -28.647 1.00 59.91 594 VAL A O 1
ATOM 4624 N N . GLY A 1 595 ? 5.110 3.357 -30.263 1.00 54.09 595 GLY A N 1
ATOM 4625 C CA . GLY A 1 595 ? 4.798 1.940 -30.109 1.00 54.09 595 GLY A CA 1
ATOM 4626 C C . GLY A 1 595 ? 5.720 1.122 -31.010 1.00 54.09 595 GLY A C 1
ATOM 4627 O O . GLY A 1 595 ? 6.920 1.035 -30.778 1.00 54.09 595 GLY A O 1
ATOM 4628 N N . ASP A 1 596 ? 5.192 0.594 -32.114 1.00 54.84 596 ASP A N 1
ATOM 4629 C CA . ASP A 1 596 ? 5.992 -0.207 -33.046 1.00 54.84 596 ASP A CA 1
ATOM 4630 C C . ASP A 1 596 ? 6.979 0.656 -33.841 1.00 54.84 596 ASP A C 1
ATOM 4632 O O . ASP A 1 596 ? 6.576 1.506 -34.647 1.00 54.84 596 ASP A O 1
ATOM 4636 N N . PHE A 1 597 ? 8.272 0.375 -33.682 1.00 69.62 597 PHE A N 1
ATOM 4637 C CA . PHE A 1 597 ? 9.358 1.035 -34.398 1.00 69.62 597 PHE A CA 1
ATOM 4638 C C . PHE A 1 597 ? 10.200 0.018 -35.169 1.00 69.62 597 PHE A C 1
ATOM 4640 O O . PHE A 1 597 ? 10.837 -0.841 -34.570 1.00 69.62 597 PHE A O 1
ATOM 4647 N N . ARG A 1 598 ? 10.202 0.096 -36.506 1.00 67.62 598 ARG A N 1
ATOM 4648 C CA . ARG A 1 598 ? 10.995 -0.800 -37.361 1.00 67.62 598 ARG A CA 1
ATOM 4649 C C . ARG A 1 598 ? 11.477 -0.112 -38.631 1.00 67.62 598 ARG A C 1
ATOM 4651 O O . ARG A 1 598 ? 10.674 0.438 -39.389 1.00 67.62 598 ARG A O 1
ATOM 4658 N N . ILE A 1 599 ? 12.774 -0.216 -38.905 1.00 75.12 599 ILE A N 1
ATOM 4659 C CA . ILE A 1 599 ? 13.427 0.328 -40.102 1.00 75.12 599 ILE A CA 1
ATOM 4660 C C . ILE A 1 599 ? 14.340 -0.757 -40.684 1.00 75.12 599 ILE A C 1
ATOM 4662 O O . ILE A 1 599 ? 15.058 -1.399 -39.922 1.00 75.12 599 ILE A O 1
ATOM 4666 N N . PRO A 1 600 ? 14.306 -1.006 -42.004 1.00 69.81 600 PRO A N 1
ATOM 4667 C CA . PRO A 1 600 ? 15.140 -2.028 -42.624 1.00 69.81 600 PRO A CA 1
ATOM 4668 C C . PRO A 1 600 ? 16.609 -1.604 -42.641 1.00 69.81 600 PRO A C 1
ATOM 4670 O O . PRO A 1 600 ? 16.922 -0.434 -42.881 1.00 69.81 600 PRO A O 1
ATOM 4673 N N . LYS A 1 601 ? 17.513 -2.576 -42.491 1.00 70.12 601 LYS A N 1
ATOM 4674 C CA . LYS A 1 601 ? 18.943 -2.346 -42.706 1.00 70.12 601 LYS A CA 1
ATOM 4675 C C . LYS A 1 601 ? 19.220 -2.167 -44.199 1.00 70.12 601 LYS A C 1
ATOM 4677 O O . LYS A 1 601 ? 18.787 -2.979 -45.016 1.00 70.12 601 LYS A O 1
ATOM 4682 N N . PHE A 1 602 ? 19.960 -1.132 -44.586 1.00 74.69 602 PHE A N 1
ATOM 4683 C CA . PHE A 1 602 ? 20.384 -0.956 -45.975 1.00 74.69 602 PHE A CA 1
ATOM 4684 C C . PHE A 1 602 ? 21.741 -0.272 -46.092 1.00 74.69 602 PHE A C 1
ATOM 4686 O O . PHE A 1 602 ? 22.095 0.597 -45.300 1.00 74.69 602 PHE A O 1
ATOM 4693 N N . LYS A 1 603 ? 22.489 -0.650 -47.132 1.00 74.62 603 LYS A N 1
ATOM 4694 C CA . LYS A 1 603 ? 23.790 -0.068 -47.451 1.00 74.62 603 LYS A CA 1
ATOM 4695 C C . LYS A 1 603 ? 23.921 0.202 -48.948 1.00 74.62 603 LYS A C 1
ATOM 4697 O O . LYS A 1 603 ? 23.727 -0.698 -49.763 1.00 74.62 603 LYS A O 1
ATOM 4702 N N . PHE A 1 604 ? 24.286 1.430 -49.303 1.00 73.88 604 PHE A N 1
ATOM 4703 C CA . PHE A 1 604 ? 24.558 1.869 -50.670 1.00 73.88 604 PHE A CA 1
ATOM 4704 C C . PHE A 1 604 ? 25.991 2.388 -50.770 1.00 73.88 604 PHE A C 1
ATOM 4706 O O . PHE A 1 604 ? 26.396 3.213 -49.959 1.00 73.88 604 PHE A O 1
ATOM 4713 N N . GLU A 1 605 ? 26.745 1.949 -51.777 1.00 75.38 605 GLU A N 1
ATOM 4714 C CA . GLU A 1 605 ? 28.083 2.468 -52.084 1.00 75.38 605 GLU A CA 1
ATOM 4715 C C . GLU A 1 605 ? 28.098 2.999 -53.521 1.00 75.38 605 GLU A C 1
ATOM 4717 O O . GLU A 1 605 ? 27.653 2.314 -54.446 1.00 75.38 605 GLU A O 1
ATOM 4722 N N . HIS A 1 606 ? 28.588 4.223 -53.719 1.00 69.88 606 HIS A N 1
ATOM 4723 C CA . HIS A 1 606 ? 28.629 4.856 -55.033 1.00 69.88 606 HIS A CA 1
ATOM 4724 C C . HIS A 1 606 ? 29.926 5.642 -55.251 1.00 69.88 606 HIS A C 1
ATOM 4726 O O . HIS A 1 606 ? 30.443 6.272 -54.332 1.00 69.88 606 HIS A O 1
ATOM 4732 N N . GLU A 1 607 ? 30.460 5.609 -56.473 1.00 75.81 607 GLU A N 1
ATOM 4733 C CA . GLU A 1 607 ? 31.704 6.283 -56.858 1.00 75.81 607 GLU A CA 1
ATOM 4734 C C . GLU A 1 607 ? 31.517 6.977 -58.215 1.00 75.81 607 GLU A C 1
ATOM 4736 O O . GLU A 1 607 ? 31.139 6.337 -59.196 1.00 75.81 607 GLU A O 1
ATOM 4741 N N . ILE A 1 608 ? 31.755 8.292 -58.263 1.00 79.00 608 ILE A N 1
ATOM 4742 C CA . ILE A 1 608 ? 31.587 9.141 -59.451 1.00 79.00 608 ILE A CA 1
ATOM 4743 C C . ILE A 1 608 ? 32.897 9.873 -59.752 1.00 79.00 608 ILE A C 1
ATOM 4745 O O . ILE A 1 608 ? 33.474 10.516 -58.877 1.00 79.00 608 ILE A O 1
ATOM 4749 N N . GLU A 1 609 ? 33.334 9.861 -61.012 1.00 82.25 609 GLU A N 1
ATOM 4750 C CA . GLU A 1 609 ? 34.398 10.745 -61.504 1.00 82.25 609 GLU A CA 1
ATOM 4751 C C . GLU A 1 609 ? 33.800 12.103 -61.908 1.00 82.25 609 GLU A C 1
ATOM 4753 O O . GLU A 1 609 ? 33.178 12.245 -62.959 1.00 82.25 609 GLU A O 1
ATOM 4758 N N . ALA A 1 610 ? 33.955 13.112 -61.048 1.00 83.75 610 ALA A N 1
ATOM 4759 C CA . ALA A 1 610 ? 33.269 14.404 -61.151 1.00 83.75 610 ALA A CA 1
ATOM 4760 C C . ALA A 1 610 ? 33.984 15.434 -62.048 1.00 83.75 610 ALA A C 1
ATOM 4762 O O . ALA A 1 610 ? 33.498 16.554 -62.213 1.00 83.75 610 ALA A O 1
ATOM 4763 N N . SER A 1 611 ? 35.135 15.084 -62.628 1.00 83.38 611 SER A N 1
ATOM 4764 C CA . SER A 1 611 ? 35.999 16.020 -63.360 1.00 83.38 611 SER A CA 1
ATOM 4765 C C . SER A 1 611 ? 35.289 16.749 -64.504 1.00 83.38 611 SER A C 1
ATOM 4767 O O . SER A 1 611 ? 35.373 17.971 -64.591 1.00 83.38 611 SER A O 1
ATOM 4769 N N . GLU A 1 612 ? 34.549 16.036 -65.355 1.00 82.75 612 GLU A N 1
ATOM 4770 C CA . GLU A 1 612 ? 33.873 16.658 -66.504 1.00 82.75 612 GLU A CA 1
ATOM 4771 C C . GLU A 1 612 ? 32.688 17.538 -66.080 1.00 82.75 612 GLU A C 1
ATOM 4773 O O . GLU A 1 612 ? 32.485 18.619 -66.635 1.00 82.75 612 GLU A O 1
ATOM 4778 N N . ALA A 1 613 ? 31.957 17.135 -65.036 1.00 82.69 613 ALA A N 1
ATOM 4779 C CA . ALA A 1 613 ? 30.879 17.943 -64.474 1.00 82.69 613 ALA A CA 1
ATOM 4780 C C . ALA A 1 613 ? 31.417 19.270 -63.911 1.00 82.69 613 ALA A C 1
ATOM 4782 O O . ALA A 1 613 ? 30.880 20.332 -64.218 1.00 82.69 613 ALA A O 1
ATOM 4783 N N . LEU A 1 614 ? 32.525 19.240 -63.165 1.00 81.75 614 LEU A N 1
ATOM 4784 C CA . LEU A 1 614 ? 33.135 20.445 -62.593 1.00 81.75 614 LEU A CA 1
ATOM 4785 C C . LEU A 1 614 ? 33.713 21.383 -63.657 1.00 81.75 614 LEU A C 1
ATOM 4787 O O . LEU A 1 614 ? 33.517 22.596 -63.566 1.00 81.75 614 LEU A O 1
ATOM 4791 N N . LYS A 1 615 ? 34.345 20.837 -64.704 1.00 81.31 615 LYS A N 1
ATOM 4792 C CA . LYS A 1 615 ? 34.784 21.632 -65.862 1.00 81.31 615 LYS A CA 1
ATOM 4793 C C . LYS A 1 615 ? 33.602 22.322 -66.539 1.00 81.31 615 LYS A C 1
ATOM 4795 O O . LYS A 1 615 ? 33.688 23.508 -66.844 1.00 81.31 615 LYS A O 1
ATOM 4800 N N . SER A 1 616 ? 32.484 21.613 -66.721 1.00 83.62 616 SER A N 1
ATOM 4801 C CA . SER A 1 616 ? 31.272 22.188 -67.324 1.00 83.62 616 SER A CA 1
ATOM 4802 C C . SER A 1 616 ? 30.651 23.310 -66.482 1.00 83.62 616 SER A C 1
ATOM 4804 O O . SER A 1 616 ? 30.054 24.232 -67.031 1.00 83.62 616 SER A O 1
ATOM 4806 N N . LEU A 1 617 ? 30.857 23.271 -65.160 1.00 80.75 617 LEU A N 1
ATOM 4807 C CA . LEU A 1 617 ? 30.449 24.312 -64.215 1.00 80.75 617 LEU A CA 1
ATOM 4808 C C . LEU A 1 617 ? 31.462 25.470 -64.108 1.00 80.75 617 LEU A C 1
ATOM 4810 O O . LEU A 1 617 ? 31.239 26.404 -63.343 1.00 80.75 617 LEU A O 1
ATOM 4814 N N . GLY A 1 618 ? 32.553 25.439 -64.883 1.00 77.38 618 GLY A N 1
ATOM 4815 C CA . GLY A 1 618 ? 33.528 26.528 -64.993 1.00 77.38 618 GLY A CA 1
ATOM 4816 C C . GLY A 1 618 ? 34.841 26.315 -64.233 1.00 77.38 618 GLY A C 1
ATOM 4817 O O . GLY A 1 618 ? 35.739 27.149 -64.341 1.00 77.38 618 GLY A O 1
ATOM 4818 N N . LEU A 1 619 ? 35.010 25.200 -63.512 1.00 78.81 619 LEU A N 1
ATOM 4819 C CA . LEU A 1 619 ? 36.258 24.867 -62.818 1.00 78.81 619 LEU A CA 1
ATOM 4820 C C . LEU A 1 619 ? 37.235 24.168 -63.779 1.00 78.81 619 LEU A C 1
ATOM 4822 O O . LEU A 1 619 ? 37.444 22.962 -63.699 1.00 78.81 619 LEU A O 1
ATOM 4826 N N . VAL A 1 620 ? 37.791 24.927 -64.728 1.00 77.31 620 VAL A N 1
ATOM 4827 C CA . VAL A 1 620 ? 38.640 24.387 -65.812 1.00 77.31 620 VAL A CA 1
ATOM 4828 C C . VAL A 1 620 ? 40.134 24.489 -65.492 1.00 77.31 620 VAL A C 1
ATOM 4830 O O . VAL A 1 620 ? 40.852 23.509 -65.662 1.00 77.31 620 VAL A O 1
ATOM 4833 N N . LEU A 1 621 ? 40.588 25.634 -64.965 1.00 75.00 621 LEU A N 1
ATOM 4834 C CA . LEU A 1 621 ? 42.014 25.942 -64.746 1.00 75.00 621 LEU A CA 1
ATOM 4835 C C . LEU A 1 621 ? 42.785 24.881 -63.934 1.00 75.00 621 LEU A C 1
ATOM 4837 O O . LEU A 1 621 ? 43.888 24.533 -64.335 1.00 75.00 621 LEU A O 1
ATOM 4841 N N . PRO A 1 622 ? 42.248 24.301 -62.839 1.00 75.19 622 PRO A N 1
ATOM 4842 C CA . PRO A 1 622 ? 42.983 23.291 -62.066 1.00 75.19 622 PRO A CA 1
ATOM 4843 C C . PRO A 1 622 ? 43.218 21.960 -62.805 1.00 75.19 622 PRO A C 1
ATOM 4845 O O . PRO A 1 622 ? 43.997 21.134 -62.329 1.00 75.19 622 PRO A O 1
ATOM 4848 N N . PHE A 1 623 ? 42.526 21.734 -63.927 1.00 76.44 623 PHE A N 1
ATOM 4849 C CA . PHE A 1 623 ? 42.617 20.528 -64.755 1.00 76.44 623 PHE A CA 1
ATOM 4850 C C . PHE A 1 623 ? 43.339 20.775 -66.093 1.00 76.44 623 PHE A C 1
ATOM 4852 O O . PHE A 1 623 ? 43.395 19.856 -66.915 1.00 76.44 623 PHE A O 1
ATOM 4859 N N . ASP A 1 624 ? 43.841 21.992 -66.338 1.00 74.00 624 ASP A N 1
ATOM 4860 C CA . ASP A 1 624 ? 44.575 22.344 -67.555 1.00 74.00 624 ASP A CA 1
ATOM 4861 C C . ASP A 1 624 ? 46.093 22.194 -67.320 1.00 74.00 624 ASP A C 1
ATOM 4863 O O . ASP A 1 624 ? 46.647 22.851 -66.437 1.00 74.00 624 ASP A O 1
ATOM 4867 N N . PRO A 1 625 ? 46.793 21.323 -68.066 1.00 67.94 625 PRO A N 1
ATOM 4868 C CA . PRO A 1 625 ? 48.230 21.129 -67.903 1.00 67.94 625 PRO A CA 1
ATOM 4869 C C . PRO A 1 625 ? 49.083 22.311 -68.394 1.00 67.94 625 PRO A C 1
ATOM 4871 O O . PRO A 1 625 ? 50.252 22.387 -68.010 1.00 67.94 625 PRO A O 1
ATOM 4874 N N . ASP A 1 626 ? 48.532 23.214 -69.213 1.00 66.31 626 ASP A N 1
ATOM 4875 C CA . ASP A 1 626 ? 49.265 24.354 -69.778 1.00 66.31 626 ASP A CA 1
ATOM 4876 C C . ASP A 1 626 ? 49.114 25.639 -68.938 1.00 66.31 626 ASP A C 1
ATOM 4878 O O . ASP A 1 626 ? 49.972 26.526 -69.015 1.00 66.31 626 ASP A O 1
ATOM 4882 N N . ASP A 1 627 ? 48.068 25.734 -68.105 1.00 62.06 627 ASP A N 1
ATOM 4883 C CA . ASP A 1 627 ? 47.792 26.899 -67.256 1.00 62.06 627 ASP A CA 1
ATOM 4884 C C . ASP A 1 627 ? 48.008 26.573 -65.772 1.00 62.06 627 ASP A C 1
ATOM 4886 O O . ASP A 1 627 ? 47.268 25.833 -65.124 1.00 62.06 627 ASP A O 1
ATOM 4890 N N . VAL A 1 628 ? 49.091 27.114 -65.215 1.00 57.75 628 VAL A N 1
ATOM 4891 C CA . VAL A 1 628 ? 49.591 26.748 -63.888 1.00 57.75 628 VAL A CA 1
ATOM 4892 C C . VAL A 1 628 ? 48.777 27.475 -62.811 1.00 57.75 628 VAL A C 1
ATOM 4894 O O . VAL A 1 628 ? 49.221 28.462 -62.229 1.00 57.75 628 VAL A O 1
ATOM 4897 N N . GLY A 1 629 ? 47.557 27.009 -62.543 1.00 55.06 629 GLY A N 1
ATOM 4898 C CA . GLY A 1 629 ? 46.639 27.625 -61.575 1.00 55.06 629 GLY A CA 1
ATOM 4899 C C . GLY A 1 629 ? 47.050 27.480 -60.101 1.00 55.06 629 GLY A C 1
ATOM 4900 O O . GLY A 1 629 ? 46.487 28.153 -59.245 1.00 55.06 629 GLY A O 1
ATOM 4901 N N . ILE A 1 630 ? 48.037 26.630 -59.785 1.00 61.78 630 ILE A N 1
ATOM 4902 C CA . ILE A 1 630 ? 48.427 26.280 -58.404 1.00 61.78 630 ILE A CA 1
ATOM 4903 C C . ILE A 1 630 ? 49.905 26.621 -58.122 1.00 61.78 630 ILE A C 1
ATOM 4905 O O . ILE A 1 630 ? 50.652 25.842 -57.530 1.00 61.78 630 ILE A O 1
ATOM 4909 N N . ARG A 1 631 ? 50.368 27.792 -58.576 1.00 60.34 631 ARG A N 1
ATOM 4910 C CA . ARG A 1 631 ? 51.787 28.201 -58.451 1.00 60.34 631 ARG A CA 1
ATOM 4911 C C . ARG A 1 631 ? 52.245 28.505 -57.028 1.00 60.34 631 ARG A C 1
ATOM 4913 O O . ARG A 1 631 ? 53.445 28.538 -56.794 1.00 60.34 631 ARG A O 1
ATOM 4920 N N . GLU A 1 632 ? 51.330 28.721 -56.087 1.00 60.31 632 GLU A N 1
ATOM 4921 C CA . GLU A 1 632 ? 51.700 29.038 -54.699 1.00 60.31 632 GLU A CA 1
ATOM 4922 C C . GLU A 1 632 ? 52.139 27.816 -53.882 1.00 60.31 632 GLU A C 1
ATOM 4924 O O . GLU A 1 632 ? 52.724 27.985 -52.817 1.00 60.31 632 GLU A O 1
ATOM 4929 N N . ILE A 1 633 ? 51.883 26.591 -54.361 1.00 64.75 633 ILE A N 1
ATOM 4930 C CA . ILE A 1 633 ? 52.183 25.372 -53.595 1.00 64.75 633 ILE A CA 1
ATOM 4931 C C . ILE A 1 633 ? 53.560 24.799 -53.958 1.00 64.75 633 ILE A C 1
ATOM 4933 O O . ILE A 1 633 ? 54.277 24.351 -53.065 1.00 64.75 633 ILE A O 1
ATOM 4937 N N . THR A 1 634 ? 53.966 24.826 -55.234 1.00 59.41 634 THR A N 1
ATOM 4938 C CA . THR A 1 634 ? 55.305 24.378 -55.663 1.00 59.41 634 THR A CA 1
ATOM 4939 C C . THR A 1 634 ? 55.781 25.092 -56.930 1.00 59.41 634 THR A C 1
ATOM 4941 O O . THR A 1 634 ? 54.970 25.407 -57.797 1.00 59.41 634 THR A O 1
ATOM 4944 N N . ASP A 1 635 ? 57.103 25.223 -57.104 1.00 62.97 635 ASP A N 1
ATOM 4945 C CA . ASP A 1 635 ? 57.757 25.810 -58.294 1.00 62.97 635 ASP A CA 1
ATOM 4946 C C . ASP A 1 635 ? 57.628 24.965 -59.582 1.00 62.97 635 ASP A C 1
ATOM 4948 O O . ASP A 1 635 ? 58.191 25.300 -60.631 1.00 62.97 635 ASP A O 1
ATOM 4952 N N . HIS A 1 636 ? 56.903 23.848 -59.528 1.00 63.94 636 HIS A N 1
ATOM 4953 C CA . HIS A 1 636 ? 56.631 22.988 -60.672 1.00 63.94 636 HIS A CA 1
ATOM 4954 C C . HIS A 1 636 ? 55.137 22.990 -61.002 1.00 63.94 636 HIS A C 1
ATOM 4956 O O . HIS A 1 636 ? 54.310 23.053 -60.090 1.00 63.94 636 HIS A O 1
ATOM 4962 N N . PRO A 1 637 ? 54.771 22.930 -62.296 1.00 64.62 637 PRO A N 1
ATOM 4963 C CA . PRO A 1 637 ? 53.375 22.926 -62.688 1.00 64.62 637 PRO A CA 1
ATOM 4964 C C . PRO A 1 637 ? 52.667 21.662 -62.190 1.00 64.62 637 PRO A C 1
ATOM 4966 O O . PRO A 1 637 ? 53.097 20.543 -62.472 1.00 64.62 637 PRO A O 1
ATOM 4969 N N . LEU A 1 638 ? 51.585 21.859 -61.435 1.00 68.12 638 LEU A N 1
ATOM 4970 C CA . LEU A 1 638 ? 50.708 20.812 -60.916 1.00 68.12 638 LEU A CA 1
ATOM 4971 C C . LEU A 1 638 ? 49.335 20.931 -61.583 1.00 68.12 638 LEU A C 1
ATOM 4973 O O . LEU A 1 638 ? 48.749 22.010 -61.596 1.00 68.12 638 LEU A O 1
ATOM 4977 N N . CYS A 1 639 ? 48.826 19.810 -62.092 1.00 73.69 639 CYS A N 1
ATOM 4978 C CA . CYS A 1 639 ? 47.507 19.689 -62.707 1.00 73.69 639 CYS A CA 1
ATOM 4979 C C . CYS A 1 639 ? 46.753 18.533 -62.043 1.00 73.69 639 CYS A C 1
ATOM 4981 O O . CYS A 1 639 ? 47.316 17.454 -61.830 1.00 73.69 639 CYS A O 1
ATOM 4983 N N . ILE A 1 640 ? 45.474 18.736 -61.731 1.00 76.44 640 ILE A N 1
ATOM 4984 C CA . ILE A 1 640 ? 44.603 17.670 -61.235 1.00 76.44 640 ILE A CA 1
ATOM 4985 C C . ILE A 1 640 ? 44.233 16.779 -62.421 1.00 76.44 640 ILE A C 1
ATOM 4987 O O . ILE A 1 640 ? 43.663 17.244 -63.404 1.00 76.44 640 ILE A O 1
ATOM 4991 N N . SER A 1 641 ? 44.557 15.489 -62.343 1.00 76.06 641 SER A N 1
ATOM 4992 C CA . SER A 1 641 ? 44.254 14.533 -63.415 1.00 76.06 641 SER A CA 1
ATOM 4993 C C . SER A 1 641 ? 42.810 14.039 -63.358 1.00 76.06 641 SER A C 1
ATOM 4995 O O . SER A 1 641 ? 42.130 13.996 -64.381 1.00 76.06 641 SER A O 1
ATOM 4997 N N . LYS A 1 642 ? 42.340 13.669 -62.161 1.00 77.81 642 LYS A N 1
ATOM 4998 C CA . LYS A 1 642 ? 41.001 13.132 -61.905 1.00 77.81 642 LYS A CA 1
ATOM 4999 C C . LYS A 1 642 ? 40.511 13.537 -60.526 1.00 77.81 642 LYS A C 1
ATOM 5001 O O . LYS A 1 642 ? 41.299 13.649 -59.591 1.00 77.81 642 LYS A O 1
ATOM 5006 N N . MET A 1 643 ? 39.199 13.694 -60.402 1.00 77.31 643 MET A N 1
ATOM 5007 C CA . MET A 1 643 ? 38.532 13.957 -59.136 1.00 77.31 643 MET A CA 1
ATOM 5008 C C . MET A 1 643 ? 37.415 12.937 -58.936 1.00 77.31 643 MET A C 1
ATOM 5010 O O . MET A 1 643 ? 36.441 12.917 -59.687 1.00 77.31 643 MET A O 1
ATOM 5014 N N . LEU A 1 644 ? 37.592 12.072 -57.939 1.00 79.19 644 LEU A N 1
ATOM 5015 C CA . LEU A 1 644 ? 36.665 10.996 -57.600 1.00 79.19 644 LEU A CA 1
ATOM 5016 C C . LEU A 1 644 ? 35.878 11.380 -56.345 1.00 79.19 644 LEU A C 1
ATOM 5018 O O . LEU A 1 644 ? 36.467 11.765 -55.335 1.00 79.19 644 LEU A O 1
ATOM 5022 N N . HIS A 1 645 ? 34.556 11.261 -56.407 1.00 71.62 645 HIS A N 1
ATOM 5023 C CA . HIS A 1 645 ? 33.662 11.371 -55.263 1.00 71.62 645 HIS A CA 1
ATOM 5024 C C . HIS A 1 645 ? 33.106 9.988 -54.940 1.00 71.62 645 HIS A C 1
ATOM 5026 O O . HIS A 1 645 ? 32.379 9.409 -55.746 1.00 71.62 645 HIS A O 1
ATOM 5032 N N . LYS A 1 646 ? 33.449 9.466 -53.762 1.00 72.12 646 LYS A N 1
ATOM 5033 C CA . LYS A 1 646 ? 32.938 8.194 -53.257 1.00 72.12 646 LYS A CA 1
ATOM 5034 C C . LYS A 1 646 ? 32.070 8.442 -52.032 1.00 72.12 646 LYS A C 1
ATOM 5036 O O . LYS A 1 646 ? 32.500 9.140 -51.116 1.00 72.12 646 LYS A O 1
ATOM 5041 N N . SER A 1 647 ? 30.879 7.857 -52.010 1.00 67.38 647 SER A N 1
ATOM 5042 C CA . SER A 1 647 ? 29.937 7.953 -50.899 1.00 67.38 647 SER A CA 1
ATOM 5043 C C . SER A 1 647 ? 29.411 6.576 -50.505 1.00 67.38 647 SER A C 1
ATOM 5045 O O . SER A 1 647 ? 29.235 5.684 -51.337 1.00 67.38 647 SER A O 1
ATOM 5047 N N . VAL A 1 648 ? 29.195 6.402 -49.202 1.00 66.88 648 VAL A N 1
ATOM 5048 C CA . VAL A 1 648 ? 28.596 5.206 -48.609 1.00 66.88 648 VAL A CA 1
ATOM 5049 C C . VAL A 1 648 ? 27.485 5.663 -47.673 1.00 66.88 648 VAL A C 1
ATOM 5051 O O . VAL A 1 648 ? 27.722 6.510 -46.814 1.00 66.88 648 VAL A O 1
ATOM 5054 N N . ILE A 1 649 ? 26.279 5.131 -47.854 1.00 70.12 649 ILE A N 1
ATOM 5055 C CA . ILE A 1 649 ? 25.128 5.355 -46.973 1.00 70.12 649 ILE A CA 1
ATOM 5056 C C . ILE A 1 649 ? 24.804 4.016 -46.327 1.00 70.12 649 ILE A C 1
ATOM 5058 O O . ILE A 1 649 ? 24.558 3.054 -47.046 1.00 70.12 649 ILE A O 1
ATOM 5062 N N . GLU A 1 650 ? 24.799 3.953 -45.001 1.00 66.25 650 GLU A N 1
ATOM 5063 C CA . GLU A 1 650 ? 24.519 2.740 -44.229 1.00 66.25 650 GLU A CA 1
ATOM 5064 C C . GLU A 1 650 ? 23.514 3.060 -43.118 1.00 66.25 650 GLU A C 1
ATOM 5066 O O . GLU A 1 650 ? 23.659 4.071 -42.429 1.00 66.25 650 GLU A O 1
ATOM 5071 N N . VAL A 1 651 ? 22.479 2.228 -42.999 1.00 63.91 651 VAL A N 1
ATOM 5072 C CA . VAL A 1 651 ? 21.408 2.303 -41.996 1.00 63.91 651 VAL A CA 1
ATOM 5073 C C . VAL A 1 651 ? 21.161 0.900 -41.450 1.00 63.91 651 VAL A C 1
ATOM 5075 O O . VAL A 1 651 ? 21.150 -0.071 -42.205 1.00 63.91 651 VAL A O 1
ATOM 5078 N N . ASP A 1 652 ? 20.955 0.805 -40.144 1.00 58.66 652 ASP A N 1
ATOM 5079 C CA . ASP A 1 652 ? 20.745 -0.414 -39.357 1.00 58.66 652 ASP A CA 1
ATOM 5080 C C . ASP A 1 652 ? 19.377 -0.362 -38.621 1.00 58.66 652 ASP A C 1
ATOM 5082 O O . ASP A 1 652 ? 18.646 0.623 -38.732 1.00 58.66 652 ASP A O 1
ATOM 5086 N N . GLU A 1 653 ? 19.003 -1.423 -37.889 1.00 52.50 653 GLU A N 1
ATOM 5087 C CA . GLU A 1 653 ? 17.687 -1.556 -37.214 1.00 52.50 653 GLU A CA 1
ATOM 5088 C C . GLU A 1 653 ? 17.522 -0.602 -36.024 1.00 52.50 653 GLU A C 1
ATOM 5090 O O . GLU A 1 653 ? 16.400 -0.290 -35.631 1.00 52.50 653 GLU A O 1
ATOM 5095 N N . ILE A 1 654 ? 18.632 -0.101 -35.480 1.00 48.59 654 ILE A N 1
ATOM 5096 C CA . ILE A 1 654 ? 18.653 0.863 -34.374 1.00 48.59 654 ILE A CA 1
ATOM 5097 C C . ILE A 1 654 ? 18.764 2.311 -34.923 1.00 48.59 654 ILE A C 1
ATOM 5099 O O . ILE A 1 654 ? 18.643 3.285 -34.181 1.00 48.59 654 ILE A O 1
ATOM 5103 N N . GLY A 1 655 ? 18.933 2.477 -36.240 1.00 53.50 655 GLY A N 1
ATOM 5104 C CA . GLY A 1 655 ? 19.198 3.737 -36.931 1.00 53.50 655 GLY A CA 1
ATOM 5105 C C . GLY A 1 655 ? 20.596 4.282 -36.627 1.00 53.50 655 GLY A C 1
ATOM 5106 O O . GLY A 1 655 ? 20.784 4.936 -35.604 1.00 53.50 655 GLY A O 1
ATOM 5107 N N . THR A 1 656 ? 21.579 4.028 -37.497 1.00 47.00 656 THR A N 1
ATOM 5108 C CA . THR A 1 656 ? 22.990 4.438 -37.339 1.00 47.00 656 THR A CA 1
ATOM 5109 C C . THR A 1 656 ? 23.404 4.374 -35.849 1.00 47.00 656 THR A C 1
ATOM 5111 O O . THR A 1 656 ? 23.754 5.361 -35.194 1.00 47.00 656 THR A O 1
ATOM 5114 N N . GLU A 1 657 ? 23.287 3.157 -35.309 1.00 40.47 657 GLU A N 1
ATOM 5115 C CA . GLU A 1 657 ? 22.626 2.640 -34.079 1.00 40.47 657 GLU A CA 1
ATOM 5116 C C . GLU A 1 657 ? 22.481 3.417 -32.733 1.00 40.47 657 GLU A C 1
ATOM 5118 O O . GLU A 1 657 ? 22.307 2.764 -31.714 1.00 40.47 657 GLU A O 1
ATOM 5123 N N . ALA A 1 658 ? 22.602 4.746 -32.576 1.00 41.06 658 ALA A N 1
ATOM 5124 C CA . ALA A 1 658 ? 22.391 5.368 -31.227 1.00 41.06 658 ALA A CA 1
ATOM 5125 C C . ALA A 1 658 ? 22.231 6.904 -31.187 1.00 41.06 658 ALA A C 1
ATOM 5127 O O . ALA A 1 658 ? 22.517 7.533 -30.167 1.00 41.06 658 ALA A O 1
ATOM 5128 N N . ALA A 1 659 ? 21.867 7.564 -32.283 1.00 37.72 659 ALA A N 1
ATOM 5129 C CA . ALA A 1 659 ? 21.993 9.024 -32.360 1.00 37.72 659 ALA A CA 1
ATOM 5130 C C . ALA A 1 659 ? 20.838 9.834 -31.732 1.00 37.72 659 ALA A C 1
ATOM 5132 O O . ALA A 1 659 ? 20.970 11.046 -31.587 1.00 37.72 659 ALA A O 1
ATOM 5133 N N . ALA A 1 660 ? 19.726 9.222 -31.319 1.00 33.00 660 ALA A N 1
ATOM 5134 C CA . ALA A 1 660 ? 18.593 9.953 -30.734 1.00 33.00 660 ALA A CA 1
ATOM 5135 C C . ALA A 1 660 ? 18.530 9.918 -29.193 1.00 33.00 660 ALA A C 1
ATOM 5137 O O . ALA A 1 660 ? 17.526 10.337 -28.627 1.00 33.00 660 ALA A O 1
ATOM 5138 N N . ALA A 1 661 ? 19.562 9.434 -28.489 1.00 31.38 661 ALA A N 1
ATOM 5139 C CA . ALA A 1 661 ? 19.470 9.317 -27.032 1.00 31.38 661 ALA A CA 1
ATOM 5140 C C . ALA A 1 661 ? 19.501 10.669 -26.292 1.00 31.38 661 ALA A C 1
ATOM 5142 O O . ALA A 1 661 ? 18.782 10.806 -25.310 1.00 31.38 661 ALA A O 1
ATOM 5143 N N . THR A 1 662 ? 20.265 11.685 -26.722 1.00 45.72 662 THR A N 1
ATOM 5144 C CA . THR A 1 662 ? 20.211 13.032 -26.100 1.00 45.72 662 THR A CA 1
ATOM 5145 C C . THR A 1 662 ? 21.132 14.018 -26.817 1.00 45.72 662 THR A C 1
ATOM 5147 O O . THR A 1 662 ? 22.335 13.825 -26.723 1.00 45.72 662 THR A O 1
ATOM 5150 N N . VAL A 1 663 ? 20.635 15.108 -27.416 1.00 24.05 663 VAL A N 1
ATOM 5151 C CA . VAL A 1 663 ? 21.340 16.412 -27.388 1.00 24.05 663 VAL A CA 1
ATOM 5152 C C . VAL A 1 663 ? 20.294 17.530 -27.399 1.00 24.05 663 VAL A C 1
ATOM 5154 O O . VAL A 1 663 ? 19.545 17.695 -28.358 1.00 24.05 663 VAL A O 1
ATOM 5157 N N . ALA A 1 664 ? 20.233 18.259 -26.289 1.00 25.36 664 ALA A N 1
ATOM 5158 C CA . ALA A 1 664 ? 19.413 19.439 -26.080 1.00 25.36 664 ALA A CA 1
ATOM 5159 C C . ALA A 1 664 ? 20.164 20.705 -26.519 1.00 25.36 664 ALA A C 1
ATOM 5161 O O . ALA A 1 664 ? 21.327 20.862 -26.165 1.00 25.36 664 ALA A O 1
ATOM 5162 N N . GLU A 1 665 ? 19.466 21.642 -27.167 1.00 23.81 665 GLU A N 1
ATOM 5163 C CA . GLU A 1 665 ? 19.596 23.066 -26.844 1.00 23.81 665 GLU A CA 1
ATOM 5164 C C . GLU A 1 665 ? 18.249 23.779 -27.077 1.00 23.81 665 GLU A C 1
ATOM 5166 O O . GLU A 1 665 ? 17.567 23.571 -28.081 1.00 23.81 665 GLU A O 1
ATOM 5171 N N . PHE A 1 666 ? 17.827 24.539 -26.066 1.00 27.59 666 PHE A N 1
ATOM 5172 C CA . PHE A 1 666 ? 16.543 25.231 -25.943 1.00 27.59 666 PHE A CA 1
ATOM 5173 C C . PHE A 1 666 ? 16.458 26.468 -26.843 1.00 27.59 666 PHE A C 1
ATOM 5175 O O . PHE A 1 666 ? 17.361 27.295 -26.793 1.00 27.59 666 PHE A O 1
ATOM 5182 N N . ILE A 1 667 ? 15.296 26.713 -27.469 1.00 21.70 667 ILE A N 1
ATOM 5183 C CA . ILE A 1 667 ? 14.785 28.081 -27.678 1.00 21.70 667 ILE A CA 1
ATOM 5184 C C . ILE A 1 667 ? 13.277 28.131 -27.386 1.00 21.70 667 ILE A C 1
ATOM 5186 O O . ILE A 1 667 ? 12.461 27.462 -28.017 1.00 21.70 667 ILE A O 1
ATOM 5190 N N . VAL A 1 668 ? 12.932 28.969 -26.406 1.00 34.25 668 VAL A N 1
ATOM 5191 C CA . VAL A 1 668 ? 11.581 29.403 -26.025 1.00 34.2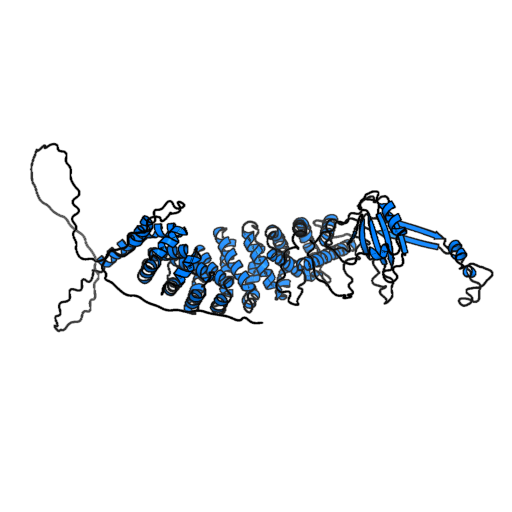5 668 VAL A CA 1
ATOM 5192 C C . VAL A 1 668 ? 10.946 30.215 -27.153 1.00 34.25 668 VAL A C 1
ATOM 5194 O O . VAL A 1 668 ? 11.576 31.149 -27.636 1.00 34.25 668 VAL A O 1
ATOM 5197 N N . CYS A 1 669 ? 9.672 29.966 -27.475 1.00 24.62 669 CYS A N 1
ATOM 5198 C CA . CYS A 1 669 ? 8.761 30.983 -28.014 1.00 24.62 669 CYS A CA 1
ATOM 5199 C C . CYS A 1 669 ? 7.304 30.694 -27.615 1.00 24.62 669 CYS A C 1
ATOM 5201 O O . CYS A 1 669 ? 6.892 29.558 -27.404 1.00 24.62 669 CYS A O 1
ATOM 5203 N N . THR A 1 670 ? 6.559 31.775 -27.431 1.00 31.27 670 THR A N 1
ATOM 5204 C CA . THR A 1 670 ? 5.383 31.926 -26.574 1.00 31.27 670 THR A CA 1
ATOM 5205 C C . THR A 1 670 ? 4.033 31.665 -27.251 1.00 31.27 670 THR A C 1
ATOM 5207 O O . THR A 1 670 ? 3.870 31.815 -28.457 1.00 31.27 670 THR A O 1
ATOM 5210 N N . SER A 1 671 ? 3.033 31.485 -26.376 1.00 29.52 671 SER A N 1
ATOM 5211 C CA . SER A 1 671 ? 1.625 31.920 -26.467 1.00 29.52 671 SER A CA 1
ATOM 5212 C C . SER A 1 671 ? 0.561 30.988 -27.071 1.00 29.52 671 SER A C 1
ATOM 5214 O O . SER A 1 671 ? 0.648 30.541 -28.206 1.00 29.52 671 SER A O 1
ATOM 5216 N N . GLY A 1 672 ? -0.533 30.827 -26.307 1.00 28.95 672 GLY A N 1
ATOM 5217 C CA . GLY A 1 672 ? -1.884 30.644 -26.856 1.00 28.95 672 GLY A CA 1
ATOM 5218 C C . GLY A 1 672 ? -2.641 29.380 -26.433 1.00 28.95 672 GLY A C 1
ATOM 5219 O O . GLY A 1 672 ? -2.373 28.294 -26.919 1.00 28.95 672 GLY A O 1
ATOM 5220 N N . ARG A 1 673 ? -3.635 29.572 -25.556 1.00 29.62 673 ARG A N 1
ATOM 5221 C CA . ARG A 1 673 ? -4.716 28.668 -25.097 1.00 29.62 673 ARG A CA 1
ATOM 5222 C C . ARG A 1 673 ? -5.136 27.506 -26.040 1.00 29.62 673 ARG A C 1
ATOM 5224 O O . ARG A 1 673 ? -5.579 27.768 -27.148 1.00 29.62 673 ARG A O 1
ATOM 5231 N N . HIS A 1 674 ? -5.115 26.283 -25.476 1.00 29.17 674 HIS A N 1
ATOM 5232 C CA . HIS A 1 674 ? -5.998 25.087 -25.609 1.00 29.17 674 HIS A CA 1
ATOM 5233 C C . HIS A 1 674 ? -6.823 24.840 -26.899 1.00 29.17 674 HIS A C 1
ATOM 5235 O O . HIS A 1 674 ? -7.505 25.742 -27.377 1.00 29.17 674 HIS A O 1
ATOM 5241 N N . PRO A 1 675 ? -6.908 23.573 -27.381 1.00 30.50 675 PRO A N 1
ATOM 5242 C CA . PRO A 1 675 ? -7.635 22.496 -26.679 1.00 30.50 675 PRO A CA 1
ATOM 5243 C C . PRO A 1 675 ? -6.879 21.159 -26.524 1.00 30.50 675 PRO A C 1
ATOM 5245 O O . PRO A 1 675 ? -5.872 20.897 -27.171 1.00 30.50 675 PRO A O 1
ATOM 5248 N N . LYS A 1 676 ? -7.393 20.314 -25.616 1.00 37.66 676 LYS A N 1
ATOM 5249 C CA . LYS A 1 676 ? -6.904 18.965 -25.280 1.00 37.66 676 LYS A CA 1
ATOM 5250 C C . LYS A 1 676 ? -6.948 18.042 -26.511 1.00 37.66 676 LYS A C 1
ATOM 5252 O O . LYS A 1 676 ? -8.034 17.712 -26.981 1.00 37.66 676 LYS A O 1
ATOM 5257 N N . ILE A 1 677 ? -5.790 17.587 -26.990 1.00 34.28 677 ILE A N 1
ATOM 5258 C CA . ILE A 1 677 ? -5.674 16.512 -27.988 1.00 34.28 677 ILE A CA 1
ATOM 5259 C C . ILE A 1 677 ? -5.115 15.279 -27.271 1.00 34.28 677 ILE A C 1
ATOM 5261 O O . ILE A 1 677 ? -4.138 15.383 -26.531 1.00 34.28 677 ILE A O 1
ATOM 5265 N N . ARG A 1 678 ? -5.776 14.129 -27.455 1.00 32.56 678 ARG A N 1
ATOM 5266 C CA . ARG A 1 678 ? -5.370 12.808 -26.940 1.00 32.56 678 ARG A CA 1
ATOM 5267 C C . ARG A 1 678 ? -3.877 12.567 -27.231 1.00 32.56 678 ARG A C 1
ATOM 5269 O O . ARG A 1 678 ? -3.448 12.837 -28.351 1.00 32.56 678 ARG A O 1
ATOM 5276 N N . LYS A 1 679 ? -3.095 12.069 -26.262 1.00 45.50 679 LYS A N 1
ATOM 5277 C CA . LYS A 1 679 ? -1.723 11.594 -26.523 1.00 45.50 679 LYS A CA 1
ATOM 5278 C C . LYS A 1 679 ? -1.825 10.414 -27.500 1.00 45.50 679 LYS A C 1
ATOM 5280 O O . LYS A 1 679 ? -2.348 9.367 -27.139 1.00 45.50 679 LYS A O 1
ATOM 5285 N N . VAL A 1 680 ? -1.438 10.625 -28.756 1.00 46.91 680 VAL A N 1
ATOM 5286 C CA . VAL A 1 680 ? -1.422 9.590 -29.799 1.00 46.91 680 VAL A CA 1
ATOM 5287 C C . VAL A 1 680 ? -0.042 8.941 -29.767 1.00 46.91 680 VAL A C 1
ATOM 5289 O O . VAL A 1 680 ? 0.940 9.619 -30.063 1.00 46.91 680 VAL A O 1
ATOM 5292 N N . VAL A 1 681 ? 0.024 7.659 -29.405 1.00 53.06 681 VAL A N 1
ATOM 5293 C CA . VAL A 1 681 ? 1.216 6.819 -29.605 1.00 53.06 681 VAL A CA 1
ATOM 5294 C C . VAL A 1 681 ? 1.388 6.611 -31.111 1.00 53.06 681 VAL A C 1
ATOM 5296 O O . VAL A 1 681 ? 0.421 6.286 -31.805 1.00 53.06 681 VAL A O 1
ATOM 5299 N N . ILE A 1 682 ? 2.585 6.867 -31.645 1.00 65.38 682 ILE A N 1
ATOM 5300 C CA . ILE A 1 682 ? 2.828 6.840 -33.095 1.00 65.38 682 ILE A CA 1
ATOM 5301 C C . ILE A 1 682 ? 3.653 5.608 -33.465 1.00 65.38 682 ILE A C 1
ATOM 5303 O O . ILE A 1 682 ? 4.782 5.475 -33.018 1.00 65.38 682 ILE A O 1
ATOM 5307 N N . ASN A 1 683 ? 3.120 4.754 -34.344 1.00 68.75 683 ASN A N 1
ATOM 5308 C CA . ASN A 1 683 ? 3.860 3.629 -34.928 1.00 68.75 683 ASN A CA 1
ATOM 5309 C C . ASN A 1 683 ? 4.593 4.056 -36.207 1.00 68.75 683 ASN A C 1
ATOM 5311 O O . ASN A 1 683 ? 4.006 4.727 -37.075 1.00 68.75 683 ASN A O 1
ATOM 5315 N N . PHE A 1 684 ? 5.835 3.603 -36.361 1.00 77.06 684 PHE A N 1
ATOM 5316 C CA . PHE A 1 684 ? 6.693 3.849 -37.517 1.00 77.06 684 PHE A CA 1
ATOM 5317 C C . PHE A 1 684 ? 7.365 2.548 -37.979 1.00 77.06 684 PHE A C 1
ATOM 5319 O O . PHE A 1 684 ? 8.373 2.119 -37.427 1.00 77.06 684 PHE A O 1
ATOM 5326 N N . VAL A 1 685 ? 6.794 1.918 -39.010 1.00 79.25 685 VAL A N 1
ATOM 5327 C CA . VAL A 1 685 ? 7.245 0.632 -39.567 1.00 79.25 685 VAL A CA 1
ATOM 5328 C C . VAL A 1 685 ? 7.479 0.798 -41.066 1.00 79.25 685 VAL A C 1
ATOM 5330 O O . VAL A 1 685 ? 6.525 0.925 -41.829 1.00 79.25 685 VAL A O 1
ATOM 5333 N N . ALA A 1 686 ? 8.738 0.804 -41.497 1.00 81.31 686 ALA A N 1
ATOM 5334 C CA . ALA A 1 686 ? 9.122 1.017 -42.892 1.00 81.31 686 ALA A CA 1
ATOM 5335 C C . ALA A 1 686 ? 9.161 -0.303 -43.695 1.00 81.31 686 ALA A C 1
ATOM 5337 O O . ALA A 1 686 ? 10.220 -0.756 -44.123 1.00 81.31 686 ALA A O 1
ATOM 5338 N N . ASP A 1 687 ? 7.997 -0.935 -43.886 1.00 81.44 687 ASP A N 1
ATOM 5339 C CA . ASP A 1 687 ? 7.827 -2.245 -44.550 1.00 81.44 687 ASP A CA 1
ATOM 5340 C C . ASP A 1 687 ? 7.547 -2.178 -46.069 1.00 81.44 687 ASP A C 1
ATOM 5342 O O . ASP A 1 687 ? 7.303 -3.200 -46.713 1.00 81.44 687 ASP A O 1
ATOM 5346 N N . HIS A 1 688 ? 7.553 -0.984 -46.659 1.00 86.81 688 HIS A N 1
ATOM 5347 C CA . HIS A 1 688 ? 7.258 -0.746 -48.075 1.00 86.81 688 HIS A CA 1
ATOM 5348 C C . HIS A 1 688 ? 8.051 0.469 -48.601 1.00 86.81 688 HIS A C 1
ATOM 5350 O O . HIS A 1 688 ? 8.728 1.128 -47.811 1.00 86.81 688 HIS A O 1
ATOM 5356 N N . PRO A 1 689 ? 8.035 0.761 -49.917 1.00 92.38 689 PRO A N 1
ATOM 5357 C CA . PRO A 1 689 ? 8.896 1.782 -50.500 1.00 92.38 689 PRO A CA 1
ATOM 5358 C C . PRO A 1 689 ? 8.782 3.167 -49.856 1.00 92.38 689 PRO A C 1
ATOM 5360 O O . PRO A 1 689 ? 7.694 3.732 -49.767 1.00 92.38 689 PRO A O 1
ATOM 5363 N N . PHE A 1 690 ? 9.923 3.748 -49.483 1.00 92.44 690 PHE A N 1
ATOM 5364 C CA . PHE A 1 690 ? 10.005 5.057 -48.831 1.00 92.44 690 PHE A CA 1
ATOM 5365 C C . PHE A 1 690 ? 11.108 5.929 -49.433 1.00 92.44 690 PHE A C 1
ATOM 5367 O O . PHE A 1 690 ? 12.050 5.439 -50.063 1.00 92.44 690 PHE A O 1
ATOM 5374 N N . MET A 1 691 ? 10.989 7.241 -49.233 1.00 91.81 691 MET A N 1
ATOM 5375 C CA . MET A 1 691 ? 12.006 8.219 -49.616 1.00 91.81 691 MET A CA 1
ATOM 5376 C C . MET A 1 691 ? 12.849 8.566 -48.391 1.00 91.81 691 MET A C 1
ATOM 5378 O O . MET A 1 691 ? 12.320 8.682 -47.287 1.00 91.81 691 MET A O 1
ATOM 5382 N N . TYR A 1 692 ? 14.147 8.780 -48.579 1.00 89.75 692 TYR A N 1
ATOM 5383 C CA . TYR A 1 692 ? 15.009 9.317 -47.536 1.00 89.75 692 TYR A CA 1
ATOM 5384 C C . TYR A 1 692 ? 15.767 10.549 -48.026 1.00 89.75 692 TYR A C 1
ATOM 5386 O O . TYR A 1 692 ? 16.098 10.681 -49.207 1.00 89.75 692 TYR A O 1
ATOM 5394 N N . VAL A 1 693 ? 16.049 11.458 -47.098 1.00 88.94 693 VAL A N 1
ATOM 5395 C CA . VAL A 1 693 ? 16.808 12.683 -47.355 1.00 88.94 693 VAL A CA 1
ATOM 5396 C C . VAL A 1 693 ? 17.824 12.873 -46.245 1.00 88.94 693 VAL A C 1
ATOM 5398 O O . VAL A 1 693 ? 17.468 12.818 -45.075 1.00 88.94 693 VAL A O 1
ATOM 5401 N N . ILE A 1 694 ? 19.075 13.133 -46.599 1.00 86.44 694 ILE A N 1
ATOM 5402 C CA . ILE A 1 694 ? 20.129 13.487 -45.652 1.00 86.44 694 ILE A CA 1
ATOM 5403 C C . ILE A 1 694 ? 20.413 14.969 -45.818 1.00 86.44 694 ILE A C 1
ATOM 5405 O O . ILE A 1 694 ? 20.758 15.415 -46.917 1.00 86.44 694 ILE A O 1
ATOM 5409 N N . ARG A 1 695 ? 20.269 15.732 -44.736 1.00 84.50 695 ARG A N 1
ATOM 5410 C CA . ARG A 1 695 ? 20.479 17.180 -44.758 1.00 84.50 695 ARG A CA 1
ATOM 5411 C C . ARG A 1 695 ? 21.383 17.667 -43.661 1.00 84.50 695 ARG A C 1
ATOM 5413 O O . ARG A 1 695 ? 21.387 17.101 -42.576 1.00 84.50 695 ARG A O 1
ATOM 5420 N N . GLU A 1 696 ? 22.068 18.761 -43.946 1.00 82.50 696 GLU A N 1
ATOM 5421 C CA . GLU A 1 696 ? 22.778 19.554 -42.955 1.00 82.50 696 GLU A CA 1
ATOM 5422 C C . GLU A 1 696 ? 21.794 20.454 -42.183 1.00 82.50 696 GLU A C 1
ATOM 5424 O O . GLU A 1 696 ? 21.025 21.200 -42.788 1.00 82.50 696 GLU A O 1
ATOM 5429 N N . SER A 1 697 ? 21.805 20.397 -40.850 1.00 76.31 697 SER A N 1
ATOM 5430 C CA . SER A 1 697 ? 20.806 21.044 -39.987 1.00 76.31 697 SER A CA 1
ATOM 5431 C C . SER A 1 697 ? 20.902 22.570 -39.958 1.00 76.31 697 SER A C 1
ATOM 5433 O O . SER A 1 697 ? 19.894 23.233 -39.758 1.00 76.31 697 SER A O 1
ATOM 5435 N N . SER A 1 698 ? 22.103 23.133 -40.115 1.00 72.69 698 SER A N 1
ATOM 5436 C CA . SER A 1 698 ? 22.357 24.580 -40.016 1.00 72.69 698 SER A CA 1
ATOM 5437 C C . SER A 1 698 ? 21.965 25.329 -41.288 1.00 72.69 698 SER A C 1
ATOM 5439 O O . SER A 1 698 ? 21.400 26.419 -41.229 1.00 72.69 698 SER A O 1
ATOM 5441 N N . THR A 1 699 ? 22.277 24.750 -42.446 1.00 77.12 699 THR A N 1
ATOM 5442 C CA . THR A 1 699 ? 22.058 25.367 -43.761 1.00 77.12 699 THR A CA 1
ATOM 5443 C C . THR A 1 699 ? 20.774 24.883 -44.433 1.00 77.12 699 THR A C 1
ATOM 5445 O O . THR A 1 699 ? 20.332 25.490 -45.406 1.00 77.12 699 THR A O 1
ATOM 5448 N N . GLY A 1 700 ? 20.193 23.772 -43.963 1.00 75.19 700 GLY A N 1
ATOM 5449 C CA . GLY A 1 700 ? 19.087 23.076 -44.627 1.00 75.19 700 GLY A CA 1
ATOM 5450 C C . GLY A 1 700 ? 19.499 22.366 -45.924 1.00 75.19 700 GLY A C 1
ATOM 5451 O O . GLY A 1 700 ? 18.641 21.819 -46.627 1.00 75.19 700 GLY A O 1
ATOM 5452 N N . SER A 1 701 ? 20.798 22.364 -46.252 1.00 81.00 701 SER A N 1
ATOM 5453 C CA . SER A 1 701 ? 21.322 21.838 -47.510 1.00 81.00 701 SER A CA 1
ATOM 5454 C C . SER A 1 701 ? 21.121 20.327 -47.608 1.00 81.00 701 SER A C 1
ATOM 5456 O O . SER A 1 701 ? 21.494 19.571 -46.705 1.00 81.00 701 SER A O 1
ATOM 5458 N N . VAL A 1 702 ? 20.533 19.878 -48.718 1.00 84.88 702 VAL A N 1
ATOM 5459 C CA . VAL A 1 702 ? 20.355 18.456 -49.028 1.00 84.88 702 VAL A CA 1
ATOM 5460 C C . VAL A 1 702 ? 21.676 17.899 -49.541 1.00 84.88 702 VAL A C 1
ATOM 5462 O O . VAL A 1 702 ? 22.150 18.293 -50.603 1.00 84.88 702 VAL A O 1
ATOM 5465 N N . GLN A 1 703 ? 22.243 16.954 -48.799 1.00 81.25 703 GLN A N 1
ATOM 5466 C CA . GLN A 1 703 ? 23.480 16.269 -49.172 1.00 81.25 703 GLN A CA 1
ATOM 5467 C C . GLN A 1 703 ? 23.190 15.021 -49.999 1.00 81.25 703 GLN A C 1
ATOM 5469 O O . GLN A 1 703 ? 23.857 14.753 -50.994 1.00 81.25 703 GLN A O 1
ATOM 5474 N N . PHE A 1 704 ? 22.153 14.277 -49.609 1.00 82.88 704 PHE A N 1
ATOM 5475 C CA . PHE A 1 704 ? 21.702 13.098 -50.334 1.00 82.88 704 PHE A CA 1
ATOM 5476 C C . PHE A 1 704 ? 20.184 13.027 -50.340 1.00 82.88 704 PHE A C 1
ATOM 5478 O O . PHE A 1 704 ? 19.520 13.365 -49.361 1.00 82.88 704 PHE A O 1
ATOM 5485 N N . ILE A 1 705 ? 19.640 12.527 -51.439 1.00 86.81 705 ILE A N 1
ATOM 5486 C CA . ILE A 1 705 ? 18.235 12.171 -51.564 1.00 86.81 705 ILE A CA 1
ATOM 5487 C C . ILE A 1 705 ? 18.150 10.860 -52.328 1.00 86.81 705 ILE A C 1
ATOM 5489 O O . ILE A 1 705 ? 18.870 10.649 -53.304 1.00 86.81 705 ILE A O 1
ATOM 5493 N N . GLY A 1 706 ? 17.291 9.967 -51.866 1.00 86.44 706 GLY A N 1
ATOM 5494 C CA . GLY A 1 706 ? 17.128 8.661 -52.472 1.00 86.44 706 GLY A CA 1
ATOM 5495 C C . GLY A 1 706 ? 15.827 8.014 -52.047 1.00 86.44 706 GLY A C 1
ATOM 5496 O O . GLY A 1 706 ? 15.031 8.580 -51.299 1.00 86.44 706 GLY A O 1
ATOM 5497 N N . HIS A 1 707 ? 15.598 6.813 -52.554 1.00 87.31 707 HIS A N 1
ATOM 5498 C CA . HIS A 1 707 ? 14.438 6.025 -52.189 1.00 87.31 707 HIS A CA 1
ATOM 5499 C C . HIS A 1 707 ? 14.801 4.545 -52.135 1.00 87.31 707 HIS A C 1
ATOM 5501 O O . HIS A 1 707 ? 15.671 4.075 -52.869 1.00 87.31 707 HIS A O 1
ATOM 5507 N N . VAL A 1 708 ? 14.121 3.814 -51.260 1.00 86.50 708 VAL A N 1
ATOM 5508 C CA . VAL A 1 708 ? 14.271 2.368 -51.099 1.00 86.50 708 VAL A CA 1
ATOM 5509 C C . VAL A 1 708 ? 13.036 1.720 -51.711 1.00 86.50 708 VAL A C 1
ATOM 5511 O O . VAL A 1 708 ? 11.933 1.945 -51.233 1.00 86.50 708 VAL A O 1
ATOM 5514 N N . LEU A 1 709 ? 13.200 0.950 -52.794 1.00 84.44 709 LEU A N 1
ATOM 5515 C CA . LEU A 1 709 ? 12.083 0.291 -53.498 1.00 84.44 709 LEU A CA 1
ATOM 5516 C C . LEU A 1 709 ? 11.730 -1.086 -52.938 1.00 84.44 709 LEU A C 1
ATOM 5518 O O . LEU A 1 709 ? 10.644 -1.594 -53.195 1.00 84.44 709 LEU A O 1
ATOM 5522 N N . ASN A 1 710 ? 12.654 -1.725 -52.229 1.00 81.06 710 ASN A N 1
ATOM 5523 C CA . ASN A 1 710 ? 12.426 -3.044 -51.662 1.00 81.06 710 ASN A CA 1
ATOM 5524 C C . ASN A 1 710 ? 13.103 -3.144 -50.288 1.00 81.06 710 ASN A C 1
ATOM 5526 O O . ASN A 1 710 ? 14.299 -3.436 -50.223 1.00 81.06 710 ASN A O 1
ATOM 5530 N N . PRO A 1 711 ? 12.366 -2.882 -49.200 1.00 74.25 711 PRO A N 1
ATOM 5531 C CA . PRO A 1 711 ? 12.865 -3.070 -47.845 1.00 74.25 711 PRO A CA 1
ATOM 5532 C C . PRO A 1 711 ? 12.830 -4.568 -47.489 1.00 74.25 711 PRO A C 1
ATOM 5534 O O . PRO A 1 711 ? 11.854 -5.067 -46.939 1.00 74.25 711 PRO A O 1
ATOM 5537 N N . SER A 1 712 ? 13.864 -5.324 -47.875 1.00 57.22 712 SER A N 1
ATOM 5538 C CA . SER A 1 712 ? 13.978 -6.757 -47.552 1.00 57.22 712 SER A CA 1
ATOM 5539 C C . SER A 1 712 ? 14.798 -6.983 -46.272 1.00 57.22 712 SER A C 1
ATOM 5541 O O . SER A 1 712 ? 15.950 -6.563 -46.213 1.00 57.22 712 SER A O 1
ATOM 5543 N N . THR A 1 713 ? 14.184 -7.713 -45.326 1.00 47.94 713 THR A N 1
ATOM 5544 C CA . THR A 1 713 ? 14.656 -8.219 -44.010 1.00 47.94 713 THR A CA 1
ATOM 5545 C C . THR A 1 713 ? 14.964 -7.177 -42.925 1.00 47.94 713 THR A C 1
ATOM 5547 O O . THR A 1 713 ? 15.993 -6.507 -42.966 1.00 47.94 713 THR A O 1
ATOM 5550 N N . PHE A 1 714 ? 14.039 -7.090 -41.958 1.00 42.84 714 PHE A N 1
ATOM 5551 C CA . PHE A 1 714 ? 14.364 -6.887 -40.539 1.00 42.84 714 PHE A CA 1
ATOM 5552 C C . PHE A 1 714 ? 15.062 -8.136 -39.978 1.00 42.84 714 PHE A C 1
ATOM 5554 O O . PHE A 1 714 ? 15.016 -9.187 -40.670 1.00 42.84 714 PHE A O 1
#

Sequence (714 aa):
MSIPSQSNADDEQQQNSVQPYHHPCPPSDELFDVSTTVDPSYVISLIRKLLPPCSTSSIVTCENEDRTCDLMVREAEGECMEEGGPSKGENEVADACNDEHESMDTVGEVGGHDARDERLSDQDKHEVALVGEKAWEEYGCVLWDLAANEMHAELMVQNLVLEVLLANLSVSQSARVTEISLGIIGNLACHEILRNNISNTEGLIEIIVDKLFFDDIPCLSEACRLLTLCLQGIGGLPWAEAIQPETVISRILWIAENTLNPQLIEKSVGMLLAVLECQTEVRSLLLPGLMKLGLPRILINLLAFEMSKLMGERVPERYGVIDLVLRTGEALSVVDNYSQELCSSKELFRLLIDLIKLPDKIEVANCCVTAAILMANMLTDAAGLVMEISQDLLFFRCLLDIFPFALDDAEARNAIWSIISMLLLQFQDVEVIPSILQQHVSVLVSNSDLIKEELFDHELGASNINHESLSDHDVPNPRITALRRICCLLSQWRMLKSHGNGNNVTEKDYDDKEVDKLLECCYSSKQFISVFDGFKVLKLPYKQGANQIWEGTPSFNMYIFLPDAKDGLYSLAERALSSPGFLDSHEPCRSVEVGDFRIPKFKFEHEIEASEALKSLGLVLPFDPDDVGIREITDHPLCISKMLHKSVIEVDEIGTEAAAATVAEFIVCTSGRHPKIRKVVINFVADHPFMYVIRESSTGSVQFIGHVLNPSTF

Foldseek 3Di:
DDDDDDDDDDDDDDDDDDDDDDDDDDDPDPPDDPPDPDDLVVLLVLLVLLDQDDPDDDDDDDPDDDDDDDDDDDDDDDDDDDDDDDDDDDDDDDDDDDDDDDDDDDDDDDDDDDDPPPPDDPVRVVVSLVVSLVSCVVRLVVLLVQLLDQVSLVSCVVSVSLVSLQVCLVDDPDPSSLLSSLSSLLSSLVDQVSLVVQLPPPPNLLSLLVQLPDPDQSNLLSSLSSLLSLQQGDNNVSNLVSCLPLVSLLSLLCQCQPDPDLSSVLSSLSSLLSLLVHDPNSVVRRVVSNVVNPVLVSLLNQLVVLLVCCVVDPDLSSLSSLLSSLSSLLSQCPDPPRNCVNLVDPSLLVSLLVLLLDPCCVSNLSSVLSSLLSNLSSCVPCLPVLVVCLQPLSSLLSLLVNLVSCLVPPSSVQSSLLSLLSSLVVLPDDPDDLVSLVSNVVSCLVSLVSVLVSLVSPVPPPPDDPDDDPDDDDDPRSNLSNLVSLLSSLVVNVVVVVPDDDDDDDDDDDDVVSSVVSNVSSPAWKFQKDDDVFWIKGKAWADDPPVPDDVPDWTKIKIWIGGPDQPCAVVVVVCCVVDPCVVVVRGRPDMATADAAWDFKDKDKDKDFCVVVVVVVPVPQLADQVRQPPCVPDVDRHHDPIDMDIDMDTADGCGSPDRPPDDDDDDDDDDDDDDDDPRDHDYDHRQHKIKMWMAGPPPRDTPDIDIDHHRPDD

Nearest PDB structures (foldseek):
  3le2-assembly1_A  TM=6.442E-01  e=4.471E-10  Arabidopsis thaliana
  7ycj-assembly1_A  TM=6.515E-01  e=7.079E-05  Saccharomyces cerevisiae
  7uzf-assembly1_P  TM=4.186E-01  e=6.276E-03  Rattus norvegicus
  9brd-assembly1_T  TM=4.075E-01  e=3.924E-02  Rattus norvegicus
  8fbo-assembly1_C  TM=3.394E-01  e=3.478E+00  synthetic construct

pLDDT: mean 71.86, std 24.53, range [21.7, 98.06]